Protein AF-A0A3D0Z2J0-F1 (afdb_monomer_lite)

Structure (mmCIF, N/CA/C/O backbone):
data_AF-A0A3D0Z2J0-F1
#
_entry.id   AF-A0A3D0Z2J0-F1
#
loop_
_atom_site.group_PDB
_atom_site.id
_atom_site.type_symbol
_atom_site.label_atom_id
_atom_site.label_alt_id
_atom_site.label_comp_id
_atom_site.label_asym_id
_atom_site.label_entity_id
_atom_site.label_seq_id
_atom_site.pdbx_PDB_ins_code
_atom_site.Cartn_x
_atom_site.Cartn_y
_atom_site.Cartn_z
_atom_site.occupancy
_atom_site.B_iso_or_equiv
_atom_site.auth_seq_id
_atom_site.auth_comp_id
_atom_site.auth_asym_id
_atom_site.auth_atom_id
_atom_site.pdbx_PDB_model_num
ATOM 1 N N . MET A 1 1 ? 39.500 36.620 -86.829 1.00 42.81 1 MET A N 1
ATOM 2 C CA . MET A 1 1 ? 38.747 37.450 -85.859 1.00 42.81 1 MET A CA 1
ATOM 3 C C . MET A 1 1 ? 39.310 37.116 -84.482 1.00 42.81 1 MET A C 1
ATOM 5 O O . MET A 1 1 ? 39.053 36.027 -84.010 1.00 42.81 1 MET A O 1
ATOM 9 N N . ALA A 1 2 ? 40.238 37.853 -83.869 1.00 42.22 2 ALA A N 1
ATOM 10 C CA . ALA A 1 2 ? 40.481 39.298 -83.864 1.00 42.22 2 ALA A CA 1
ATOM 11 C C . ALA A 1 2 ? 39.298 40.105 -83.306 1.00 42.22 2 ALA A C 1
ATOM 13 O O . ALA A 1 2 ? 38.420 40.483 -84.074 1.00 42.22 2 ALA A O 1
ATOM 14 N N . ARG A 1 3 ? 39.315 40.407 -81.998 1.00 37.47 3 ARG A N 1
ATOM 15 C CA . ARG A 1 3 ? 39.593 41.757 -81.458 1.00 37.47 3 ARG A CA 1
ATOM 16 C C . ARG A 1 3 ? 39.403 41.819 -79.930 1.00 37.47 3 ARG A C 1
ATOM 18 O O . ARG A 1 3 ? 38.459 41.254 -79.408 1.00 37.47 3 ARG A O 1
ATOM 25 N N . PHE A 1 4 ? 40.302 42.568 -79.283 1.00 49.91 4 PHE A N 1
ATOM 26 C CA . PHE A 1 4 ? 40.085 43.458 -78.129 1.00 49.91 4 PHE A CA 1
ATOM 27 C C . PHE A 1 4 ? 39.112 43.041 -77.012 1.00 49.91 4 PHE A C 1
ATOM 29 O O . PHE A 1 4 ? 37.903 43.086 -77.192 1.00 49.91 4 PHE A O 1
ATOM 36 N N . LEU A 1 5 ? 39.655 42.941 -75.793 1.00 47.44 5 LEU A N 1
ATOM 37 C CA . LEU A 1 5 ? 39.257 43.835 -74.692 1.00 47.44 5 LEU A CA 1
ATOM 38 C C . LEU A 1 5 ? 40.397 43.931 -73.660 1.00 47.44 5 LEU A C 1
ATOM 40 O O . LEU A 1 5 ? 40.447 43.218 -72.662 1.00 47.44 5 LEU A O 1
ATOM 44 N N . SER A 1 6 ? 41.358 44.816 -73.931 1.00 51.16 6 SER A N 1
ATOM 45 C CA . SER A 1 6 ? 42.398 45.198 -72.974 1.00 51.16 6 SER A CA 1
ATOM 46 C C . SER A 1 6 ? 41.811 46.163 -71.940 1.00 51.16 6 SER A C 1
ATOM 48 O O . SER A 1 6 ? 41.677 47.356 -72.219 1.00 51.16 6 SER A O 1
ATOM 50 N N . LEU A 1 7 ? 41.450 45.659 -70.760 1.00 50.38 7 LEU A N 1
ATOM 51 C CA . LEU A 1 7 ? 41.047 46.514 -69.642 1.00 50.38 7 LEU A CA 1
ATOM 52 C C . LEU A 1 7 ? 42.257 47.298 -69.097 1.00 50.38 7 LEU A C 1
ATOM 54 O O . LEU A 1 7 ? 43.365 46.754 -69.037 1.00 50.38 7 LEU A O 1
ATOM 58 N N . PRO A 1 8 ? 42.079 48.574 -68.710 1.00 49.62 8 PRO A N 1
ATOM 59 C CA . PRO A 1 8 ? 43.174 49.402 -68.226 1.00 49.62 8 PRO A CA 1
ATOM 60 C C . PRO A 1 8 ? 43.684 48.906 -66.870 1.00 49.62 8 PRO A C 1
ATOM 62 O O . PRO A 1 8 ? 42.902 48.542 -65.990 1.00 49.62 8 PRO A O 1
ATOM 65 N N . LYS A 1 9 ? 45.006 48.974 -66.663 1.00 53.97 9 LYS A N 1
ATOM 66 C CA . LYS A 1 9 ? 45.594 48.922 -65.318 1.00 53.97 9 LYS A CA 1
ATOM 67 C C . LYS A 1 9 ? 45.095 50.137 -64.533 1.00 53.97 9 LYS A C 1
ATOM 69 O O . LYS A 1 9 ? 45.642 51.228 -64.682 1.00 53.97 9 LYS A O 1
ATOM 74 N N . ALA A 1 10 ? 44.060 49.948 -63.719 1.00 53.38 10 ALA A N 1
ATOM 75 C CA . ALA A 1 10 ? 43.657 50.939 -62.732 1.00 53.38 10 ALA A CA 1
ATOM 76 C C . ALA A 1 10 ? 44.852 51.225 -61.808 1.00 53.38 10 ALA A C 1
ATOM 78 O O . ALA A 1 10 ? 45.500 50.296 -61.319 1.00 53.38 10 ALA A O 1
ATOM 79 N N . GLY A 1 11 ? 45.180 52.508 -61.644 1.00 53.44 11 GLY A N 1
ATOM 80 C CA . GLY A 1 11 ? 46.333 52.948 -60.862 1.00 53.44 11 GLY A CA 1
ATOM 81 C C . GLY A 1 11 ? 46.245 52.498 -59.404 1.00 53.44 11 GLY A C 1
ATOM 82 O O . GLY A 1 11 ? 45.153 52.283 -58.878 1.00 53.44 11 GLY A O 1
ATOM 83 N N . GLY A 1 12 ? 47.405 52.353 -58.762 1.00 61.41 12 GLY A N 1
ATOM 84 C CA . GLY A 1 12 ? 47.503 51.847 -57.397 1.00 61.41 12 GLY A CA 1
ATOM 85 C C . GLY A 1 12 ? 46.642 52.639 -56.415 1.00 61.41 12 GLY A C 1
ATOM 86 O O . GLY A 1 12 ? 46.949 53.786 -56.092 1.00 61.41 12 GLY A O 1
ATOM 87 N N . LEU A 1 13 ? 45.597 51.990 -55.896 1.00 57.91 13 LEU A N 1
ATOM 88 C CA . LEU A 1 13 ? 45.017 52.369 -54.614 1.00 57.91 13 LEU A CA 1
ATOM 89 C C . LEU A 1 13 ? 46.124 52.247 -53.553 1.00 57.91 13 LEU A C 1
ATOM 91 O O . LEU A 1 13 ? 46.867 51.265 -53.572 1.00 57.91 13 LEU A O 1
ATOM 95 N N . PRO A 1 14 ? 46.288 53.234 -52.659 1.00 58.06 14 PRO A N 1
ATOM 96 C CA . PRO A 1 14 ? 47.457 53.298 -51.794 1.00 58.06 14 PRO A CA 1
ATOM 97 C C . PRO A 1 14 ? 47.483 52.125 -50.807 1.00 58.06 14 PRO A C 1
ATOM 99 O O . PRO A 1 14 ? 46.533 51.944 -50.044 1.00 58.06 14 PRO A O 1
ATOM 102 N N . ASP A 1 15 ? 48.608 51.404 -50.733 1.00 58.50 15 ASP A N 1
ATOM 103 C CA . ASP A 1 15 ? 48.827 50.273 -49.805 1.00 58.50 15 ASP A CA 1
ATOM 104 C C . ASP A 1 15 ? 48.523 50.614 -48.330 1.00 58.50 15 ASP A C 1
ATOM 106 O O . ASP A 1 15 ? 48.161 49.743 -47.536 1.00 58.50 15 ASP A O 1
ATOM 110 N N . ARG A 1 16 ? 48.583 51.905 -47.968 1.00 56.34 16 ARG A N 1
ATOM 111 C CA . ARG A 1 16 ? 48.174 52.428 -46.652 1.00 56.34 16 ARG A CA 1
ATOM 112 C C . ARG A 1 16 ? 46.704 52.154 -46.300 1.00 56.34 16 ARG A C 1
ATOM 114 O O . ARG A 1 16 ? 46.390 52.025 -45.120 1.00 56.34 16 ARG A O 1
ATOM 121 N N . ALA A 1 17 ? 45.805 52.044 -47.279 1.00 55.91 17 ALA A N 1
ATOM 122 C CA . ALA A 1 17 ? 44.398 51.723 -47.026 1.00 55.91 17 ALA A CA 1
ATOM 123 C C . ALA A 1 17 ? 44.205 50.236 -46.672 1.00 55.91 17 ALA A C 1
ATOM 125 O O . ALA A 1 17 ? 43.444 49.909 -45.762 1.00 55.91 17 ALA A O 1
ATOM 126 N N . MET A 1 18 ? 44.939 49.327 -47.328 1.00 55.44 18 MET A N 1
ATOM 127 C CA . MET A 1 18 ? 44.885 47.898 -47.000 1.00 55.44 18 MET A CA 1
ATOM 128 C C . MET A 1 18 ? 45.618 47.548 -45.699 1.00 55.44 18 MET A C 1
ATOM 130 O O . MET A 1 18 ? 45.203 46.604 -45.026 1.00 55.44 18 MET A O 1
ATOM 134 N N . SER A 1 19 ? 46.654 48.295 -45.293 1.00 57.09 19 SER A N 1
ATOM 135 C CA . SER A 1 19 ? 47.318 48.038 -44.004 1.00 57.09 19 SER A CA 1
ATOM 136 C C . SER A 1 19 ? 46.418 48.348 -42.803 1.00 57.09 19 SER A C 1
ATOM 138 O O . SER A 1 19 ? 46.421 47.578 -41.845 1.00 57.09 19 SER A O 1
ATOM 140 N N . LEU A 1 20 ? 45.606 49.412 -42.867 1.00 55.94 20 LEU A N 1
ATOM 141 C CA . LEU A 1 20 ? 44.658 49.776 -41.802 1.00 55.94 20 LEU A CA 1
ATOM 142 C C . LEU A 1 20 ? 43.570 48.703 -41.617 1.00 55.94 20 LEU A C 1
ATOM 144 O O . LEU A 1 20 ? 43.389 48.190 -40.514 1.00 55.94 20 LEU A O 1
ATOM 148 N N . VAL A 1 21 ? 42.943 48.247 -42.709 1.00 56.56 21 VAL A N 1
ATOM 149 C CA . VAL A 1 21 ? 41.927 47.170 -42.676 1.00 56.56 21 VAL A CA 1
ATOM 150 C C . VAL A 1 21 ? 42.494 45.841 -42.143 1.00 56.56 21 VAL A C 1
ATOM 152 O O . VAL A 1 21 ? 41.757 45.007 -41.609 1.00 56.56 21 VAL A O 1
ATOM 155 N N . ARG A 1 22 ? 43.812 45.623 -42.252 1.00 56.69 22 ARG A N 1
ATOM 156 C CA . ARG A 1 22 ? 44.484 44.427 -41.722 1.00 56.69 22 ARG A CA 1
ATOM 157 C C . ARG A 1 22 ? 44.789 44.514 -40.221 1.00 56.69 22 ARG A C 1
ATOM 159 O O . ARG A 1 22 ? 44.916 43.465 -39.596 1.00 56.69 22 ARG A O 1
ATOM 166 N N . GLN A 1 23 ? 44.879 45.716 -39.646 1.00 56.69 23 GLN A N 1
ATOM 167 C CA . GLN A 1 23 ? 45.161 45.919 -38.218 1.00 56.69 23 GLN A CA 1
ATOM 168 C C . GLN A 1 23 ? 43.907 45.770 -37.338 1.00 56.69 23 GLN A C 1
ATOM 170 O O . GLN A 1 23 ? 43.986 45.165 -36.270 1.00 56.69 23 GLN A O 1
ATOM 175 N N . GLU A 1 24 ? 42.730 46.206 -37.798 1.00 59.31 24 GLU A N 1
ATOM 176 C CA . GLU A 1 24 ? 41.500 46.142 -36.984 1.00 59.31 24 GLU A CA 1
ATOM 177 C C . GLU A 1 24 ? 40.984 44.711 -36.741 1.00 59.31 24 GLU A C 1
ATOM 179 O O . GLU A 1 24 ? 40.435 44.412 -35.679 1.00 59.31 24 GLU A O 1
ATOM 184 N N . ARG A 1 25 ? 41.221 43.778 -37.676 1.00 62.31 25 ARG A N 1
ATOM 185 C CA . ARG A 1 25 ? 40.777 42.375 -37.535 1.00 62.31 25 ARG A CA 1
ATOM 186 C C . ARG A 1 25 ? 41.438 41.635 -36.366 1.00 62.31 25 ARG A C 1
ATOM 188 O O . ARG A 1 25 ? 40.837 40.706 -35.834 1.00 62.31 25 ARG A O 1
ATOM 195 N N . GLY A 1 26 ? 42.641 42.043 -35.955 1.00 74.75 26 GLY A N 1
ATOM 196 C CA . GLY A 1 26 ? 43.314 41.474 -34.783 1.00 74.75 26 GLY A CA 1
ATOM 197 C C . GLY A 1 26 ? 42.647 41.881 -33.466 1.00 74.75 26 GLY A C 1
ATOM 198 O O . GLY A 1 26 ? 42.480 41.049 -32.576 1.00 74.75 26 GLY A O 1
ATOM 199 N N . ALA A 1 27 ? 42.202 43.138 -33.364 1.00 83.88 27 ALA A N 1
ATOM 200 C CA . ALA A 1 27 ? 41.577 43.669 -32.155 1.00 83.88 27 ALA A CA 1
ATOM 201 C C . ALA A 1 27 ? 40.236 42.984 -31.848 1.00 83.88 27 ALA A C 1
ATOM 203 O O . ALA A 1 27 ? 40.002 42.584 -30.711 1.00 83.88 27 ALA A O 1
ATOM 204 N N . VAL A 1 28 ? 39.383 42.776 -32.860 1.00 86.94 28 VAL A N 1
ATOM 205 C CA . VAL A 1 28 ? 38.070 42.125 -32.680 1.00 86.94 28 VAL A CA 1
ATOM 206 C C . VAL A 1 28 ? 38.210 40.702 -32.130 1.00 86.94 28 VAL A C 1
ATOM 208 O O . VAL A 1 28 ? 37.472 40.325 -31.221 1.00 86.94 28 VAL A O 1
ATOM 211 N N . LEU A 1 29 ? 39.178 39.924 -32.630 1.00 87.25 29 LEU A N 1
ATOM 212 C CA . LEU A 1 29 ? 39.414 38.559 -32.151 1.00 87.25 29 LEU A CA 1
ATOM 213 C C . LEU A 1 29 ? 39.906 38.541 -30.695 1.00 87.25 29 LEU A C 1
ATOM 215 O O . LEU A 1 29 ? 39.427 37.730 -29.906 1.00 87.25 29 LEU A O 1
ATOM 219 N N . LEU A 1 30 ? 40.810 39.454 -30.322 1.00 88.88 30 LEU A N 1
ATOM 220 C CA . LEU A 1 30 ? 41.288 39.586 -28.941 1.00 88.88 30 LEU A CA 1
ATOM 221 C C . LEU A 1 30 ? 40.158 39.986 -27.982 1.00 88.88 30 LEU A C 1
ATOM 223 O O . LEU A 1 30 ? 40.005 39.362 -26.934 1.00 88.88 30 LEU A O 1
ATOM 227 N N . THR A 1 31 ? 39.323 40.960 -28.360 1.00 91.50 31 THR A N 1
ATOM 228 C CA . THR A 1 31 ? 38.150 41.367 -27.570 1.00 91.50 31 THR A CA 1
ATOM 229 C C . THR A 1 31 ? 37.144 40.225 -27.423 1.00 91.50 31 THR A C 1
ATOM 231 O O . THR A 1 31 ? 36.628 40.011 -26.328 1.00 91.50 31 THR A O 1
ATOM 234 N N . PHE A 1 32 ? 36.890 39.454 -28.487 1.00 94.12 32 PHE A N 1
ATOM 235 C CA . PHE A 1 32 ? 35.982 38.305 -28.434 1.00 94.12 32 PHE A CA 1
ATOM 236 C C . PHE A 1 32 ? 36.506 37.186 -27.525 1.00 94.12 32 PHE A C 1
ATOM 238 O O . PHE A 1 32 ? 35.755 36.684 -26.693 1.00 94.12 32 PHE A O 1
ATOM 245 N N . ILE A 1 33 ? 37.790 36.824 -27.642 1.00 95.56 33 ILE A N 1
ATOM 246 C CA . ILE A 1 33 ? 38.420 35.817 -26.774 1.00 95.56 33 ILE A CA 1
ATOM 247 C C . ILE A 1 33 ? 38.349 36.267 -25.313 1.00 95.56 33 ILE A C 1
ATOM 249 O O . ILE A 1 33 ? 37.905 35.494 -24.468 1.00 95.56 33 ILE A O 1
ATOM 253 N N . LEU A 1 34 ? 38.704 37.523 -25.020 1.00 95.44 34 LEU A N 1
ATOM 254 C CA . LEU A 1 34 ? 38.658 38.065 -23.662 1.00 95.44 34 LEU A CA 1
ATOM 255 C C . LEU A 1 34 ? 37.231 38.047 -23.096 1.00 95.44 34 LEU A C 1
ATOM 257 O O . LEU A 1 34 ? 37.026 37.547 -21.992 1.00 95.44 34 LEU A O 1
ATOM 261 N N . PHE A 1 35 ? 36.236 38.503 -23.863 1.00 96.69 35 PHE A N 1
ATOM 262 C CA . PHE A 1 35 ? 34.834 38.499 -23.437 1.00 96.69 35 PHE A CA 1
ATOM 263 C C . PHE A 1 35 ? 34.294 37.079 -23.209 1.00 96.69 35 PHE A C 1
ATOM 265 O O . PHE A 1 35 ? 33.635 36.828 -22.200 1.00 96.69 35 PHE A O 1
ATOM 272 N N . LEU A 1 36 ? 34.611 36.130 -24.097 1.00 96.31 36 LEU A N 1
ATOM 273 C CA . LEU A 1 36 ? 34.220 34.727 -23.945 1.00 96.31 36 LEU A CA 1
ATOM 274 C C . LEU A 1 36 ? 34.870 34.092 -22.707 1.00 96.31 36 LEU A C 1
ATOM 276 O O . LEU A 1 36 ? 34.191 33.401 -21.951 1.00 96.31 36 LEU A O 1
ATOM 280 N N . THR A 1 37 ? 36.155 34.361 -22.452 1.00 94.44 37 THR A N 1
ATOM 281 C CA . THR A 1 37 ? 36.838 33.910 -21.231 1.00 94.44 37 THR A CA 1
ATOM 282 C C . THR A 1 37 ? 36.192 34.505 -19.978 1.00 94.44 37 THR A C 1
ATOM 284 O O . THR A 1 37 ? 35.910 33.763 -19.040 1.00 94.44 37 THR A O 1
ATOM 287 N N . THR A 1 38 ? 35.877 35.806 -19.961 1.00 94.62 38 THR A N 1
ATOM 288 C CA . THR A 1 38 ? 35.146 36.437 -18.848 1.00 94.62 38 THR A CA 1
ATOM 289 C C . THR A 1 38 ? 33.768 35.805 -18.636 1.00 94.62 38 THR A C 1
ATOM 291 O O . THR A 1 38 ? 33.400 35.522 -17.498 1.00 94.62 38 THR A O 1
ATOM 294 N N . LEU A 1 39 ? 33.019 35.524 -19.706 1.00 96.06 39 LEU A N 1
ATOM 295 C CA . LEU A 1 39 ? 31.689 34.918 -19.612 1.00 96.06 39 LEU A CA 1
ATOM 296 C C . LEU A 1 39 ? 31.750 33.478 -19.075 1.00 96.06 39 LEU A C 1
ATOM 298 O O . LEU A 1 39 ? 30.934 33.110 -18.232 1.00 96.06 39 LEU A O 1
ATOM 302 N N . LEU A 1 40 ? 32.750 32.688 -19.480 1.00 93.38 40 LEU A N 1
ATOM 303 C CA . LEU A 1 40 ? 32.993 31.347 -18.934 1.00 93.38 40 LEU A CA 1
ATOM 304 C C . LEU A 1 40 ? 33.410 31.385 -17.453 1.00 93.38 40 LEU A C 1
ATOM 306 O O . LEU A 1 40 ? 32.936 30.561 -16.670 1.00 93.38 40 LEU A O 1
ATOM 310 N N . LEU A 1 41 ? 34.228 32.362 -17.042 1.00 89.06 41 LEU A N 1
ATOM 311 C CA . LEU A 1 41 ? 34.578 32.580 -15.633 1.00 89.06 41 LEU A CA 1
ATOM 312 C C . LEU A 1 41 ? 33.334 32.905 -14.792 1.00 89.06 41 LEU A C 1
ATOM 314 O O . LEU A 1 41 ? 33.113 32.270 -13.760 1.00 89.06 41 LEU A O 1
ATOM 318 N N . VAL A 1 42 ? 32.477 33.820 -15.259 1.00 92.81 42 VAL A N 1
ATOM 319 C CA . VAL A 1 42 ? 31.206 34.150 -14.589 1.00 92.81 42 VAL A CA 1
ATOM 320 C C . VAL A 1 42 ? 30.278 32.932 -14.530 1.00 92.81 42 VAL A C 1
ATOM 322 O O . VAL A 1 42 ? 29.712 32.654 -13.475 1.00 92.81 42 VAL A O 1
ATOM 325 N N . ALA A 1 43 ? 30.165 32.155 -15.612 1.00 91.50 43 ALA A N 1
ATOM 326 C CA . ALA A 1 43 ? 29.357 30.936 -15.630 1.00 91.50 43 ALA A CA 1
ATOM 327 C C . ALA A 1 43 ? 29.855 29.889 -14.615 1.00 91.50 43 ALA A C 1
ATOM 329 O O . ALA A 1 43 ? 29.047 29.323 -13.878 1.00 91.50 43 ALA A O 1
ATOM 330 N N . SER A 1 44 ? 31.174 29.671 -14.516 1.00 86.69 44 SER A N 1
ATOM 331 C CA . SER A 1 44 ? 31.747 28.763 -13.510 1.00 86.69 44 SER A CA 1
ATOM 332 C C . SER A 1 44 ? 31.483 29.237 -12.076 1.00 86.69 44 SER A C 1
ATOM 334 O O . SER A 1 44 ? 31.034 28.445 -11.248 1.00 86.69 44 SER A O 1
ATOM 336 N N . LEU A 1 45 ? 31.628 30.541 -11.808 1.00 85.56 45 LEU A N 1
ATOM 337 C CA . LEU A 1 45 ? 31.331 31.136 -10.504 1.00 85.56 45 LEU A CA 1
ATOM 338 C C . LEU A 1 45 ? 29.859 30.948 -10.105 1.00 85.56 45 LEU A C 1
ATOM 340 O O . LEU A 1 45 ? 29.575 30.625 -8.954 1.00 85.56 45 LEU A O 1
ATOM 344 N N . VAL A 1 46 ? 28.920 31.104 -11.044 1.00 90.81 46 VAL A N 1
ATOM 345 C CA . VAL A 1 46 ? 27.484 30.874 -10.796 1.00 90.81 46 VAL A CA 1
ATOM 346 C C . VAL A 1 46 ? 27.195 29.403 -10.474 1.00 90.81 46 VAL A C 1
ATOM 348 O O . VAL A 1 46 ? 26.437 29.125 -9.543 1.00 90.81 46 VAL A O 1
ATOM 351 N N . VAL A 1 47 ? 27.817 28.455 -11.186 1.00 83.38 47 VAL A N 1
ATOM 352 C CA . VAL A 1 47 ? 27.670 27.014 -10.906 1.00 83.38 47 VAL A CA 1
ATOM 353 C C . VAL A 1 47 ? 28.207 26.659 -9.517 1.00 83.38 47 VAL A C 1
ATOM 355 O O . VAL A 1 47 ? 27.544 25.934 -8.769 1.00 83.38 47 VAL A O 1
ATOM 358 N N . ASP A 1 48 ? 29.367 27.192 -9.135 1.00 80.62 48 ASP A N 1
ATOM 359 C CA . ASP A 1 48 ? 29.964 26.913 -7.828 1.00 80.62 48 ASP A CA 1
ATOM 360 C C . ASP A 1 48 ? 29.201 27.597 -6.679 1.00 80.62 48 ASP A C 1
ATOM 362 O O . ASP A 1 48 ? 28.968 26.963 -5.648 1.00 80.62 48 ASP A O 1
ATOM 366 N N . LEU A 1 49 ? 28.686 28.819 -6.868 1.00 80.44 49 LEU A N 1
ATOM 367 C CA . LEU A 1 49 ? 27.749 29.445 -5.922 1.00 80.44 49 LEU A CA 1
ATOM 368 C C . LEU A 1 49 ? 26.468 28.611 -5.756 1.00 80.44 49 LEU A C 1
ATOM 370 O O . LEU A 1 49 ? 26.024 28.389 -4.628 1.00 80.44 49 LEU A O 1
ATOM 374 N N . GLY A 1 50 ? 25.904 28.086 -6.848 1.00 82.31 50 GLY A N 1
ATOM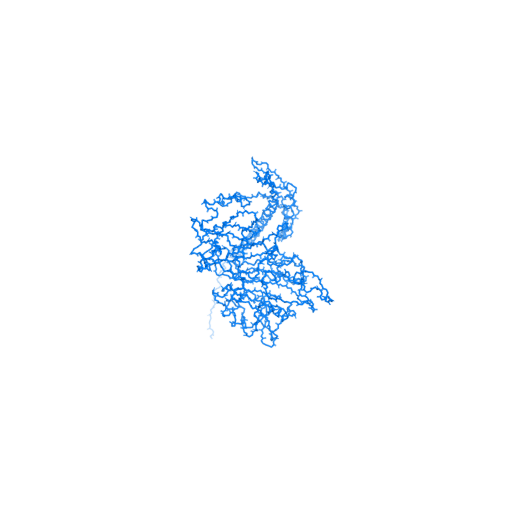 375 C CA . GLY A 1 50 ? 24.750 27.182 -6.804 1.00 82.31 50 GLY A CA 1
ATOM 376 C C . GLY A 1 50 ? 25.023 25.915 -5.984 1.00 82.31 50 GLY A C 1
ATOM 377 O O . GLY A 1 50 ? 24.199 25.518 -5.157 1.00 82.31 50 GLY A O 1
ATOM 378 N N . ARG A 1 51 ? 26.215 25.322 -6.133 1.00 78.69 51 ARG A N 1
ATOM 379 C CA . ARG A 1 51 ? 26.667 24.173 -5.327 1.00 78.69 51 ARG A CA 1
ATOM 380 C C . ARG A 1 51 ? 26.828 24.522 -3.846 1.00 78.69 51 ARG A C 1
ATOM 382 O O . ARG A 1 51 ? 26.396 23.738 -3.003 1.00 78.69 51 ARG A O 1
ATOM 389 N N . VAL A 1 52 ? 27.387 25.690 -3.517 1.00 78.94 52 VAL A N 1
ATOM 390 C CA . VAL A 1 52 ? 27.497 26.181 -2.127 1.00 78.94 52 VAL A CA 1
ATOM 391 C C . VAL A 1 52 ? 26.112 26.370 -1.501 1.00 78.94 52 VAL A C 1
ATOM 393 O O . VAL A 1 52 ? 25.883 25.924 -0.375 1.00 78.94 52 VAL A O 1
ATOM 396 N N . HIS A 1 53 ? 25.165 26.971 -2.227 1.00 81.06 53 HIS A N 1
ATOM 397 C CA . HIS A 1 53 ? 23.786 27.136 -1.760 1.00 81.06 53 HIS A CA 1
ATOM 398 C C . HIS A 1 53 ? 23.081 25.791 -1.528 1.00 81.06 53 HIS A C 1
ATOM 400 O O . HIS A 1 53 ? 22.455 25.612 -0.481 1.00 81.06 53 HIS A O 1
ATOM 406 N N . LEU A 1 54 ? 23.228 24.831 -2.448 1.00 77.50 54 LEU A N 1
ATOM 407 C CA . LEU A 1 54 ? 22.657 23.490 -2.305 1.00 77.50 54 LEU A CA 1
ATOM 408 C C . LEU A 1 54 ? 23.255 22.738 -1.106 1.00 77.50 54 LEU A C 1
ATOM 410 O O . LEU A 1 54 ? 22.508 22.196 -0.292 1.00 77.50 54 LEU A O 1
ATOM 414 N N . ALA A 1 55 ? 24.582 22.758 -0.947 1.00 78.06 55 ALA A N 1
ATOM 415 C CA . ALA A 1 55 ? 25.262 22.131 0.187 1.00 78.06 55 ALA A CA 1
ATOM 416 C C . ALA A 1 55 ? 24.829 22.752 1.527 1.00 78.06 55 ALA A C 1
ATOM 418 O O . ALA A 1 55 ? 24.566 22.028 2.487 1.00 78.06 55 ALA A O 1
ATOM 419 N N . ARG A 1 56 ? 24.676 24.083 1.591 1.00 81.69 56 ARG A N 1
ATOM 420 C CA . ARG A 1 56 ? 24.163 24.779 2.783 1.00 81.69 56 ARG A CA 1
ATOM 421 C C . ARG A 1 56 ? 22.730 24.358 3.124 1.00 81.69 56 ARG A C 1
ATOM 423 O O . ARG A 1 56 ? 22.444 24.122 4.295 1.00 81.69 56 ARG A O 1
ATOM 430 N N . ALA A 1 57 ? 21.849 24.241 2.130 1.00 77.94 57 ALA A N 1
ATOM 431 C CA . ALA A 1 57 ? 20.470 23.794 2.338 1.00 77.94 57 ALA A CA 1
ATOM 432 C C . ALA A 1 57 ? 20.402 22.336 2.832 1.00 77.94 57 ALA A C 1
ATOM 434 O O . ALA A 1 57 ? 19.666 22.035 3.770 1.00 77.94 57 ALA A O 1
ATOM 435 N N . GLN A 1 58 ? 21.223 21.447 2.261 1.00 80.12 58 GLN A N 1
ATOM 436 C CA . GLN A 1 58 ? 21.336 20.050 2.697 1.00 80.12 58 GLN A CA 1
ATOM 437 C C . GLN A 1 58 ? 21.875 19.927 4.131 1.00 80.12 58 GLN A C 1
ATOM 439 O O . GLN A 1 58 ? 21.348 19.136 4.910 1.00 80.12 58 GLN A O 1
ATOM 444 N N . VAL A 1 59 ? 22.887 20.722 4.496 1.00 80.56 59 VAL A N 1
ATOM 445 C CA . VAL A 1 59 ? 23.422 20.788 5.867 1.00 80.56 59 VAL A CA 1
ATOM 446 C C . VAL A 1 59 ? 22.355 21.271 6.852 1.00 80.56 59 VAL A C 1
ATOM 448 O O . VAL A 1 59 ? 22.162 20.625 7.877 1.00 80.56 59 VAL A O 1
ATOM 451 N N . GLN A 1 60 ? 21.625 22.348 6.536 1.00 82.56 60 GLN A N 1
ATOM 452 C CA . GLN A 1 60 ? 20.564 22.859 7.413 1.00 82.56 60 GLN A CA 1
ATOM 453 C C . GLN A 1 60 ? 19.456 21.817 7.619 1.00 82.56 60 GLN A C 1
ATOM 455 O O . GLN A 1 60 ? 19.154 21.480 8.756 1.00 82.56 60 GLN A O 1
ATOM 460 N N . SER A 1 61 ? 18.929 21.224 6.541 1.00 76.06 61 SER A N 1
ATOM 461 C CA . SER A 1 61 ? 17.875 20.201 6.625 1.00 76.06 61 SER A CA 1
ATOM 462 C C . SER A 1 61 ? 18.281 18.993 7.485 1.00 76.06 61 SER A C 1
ATOM 464 O O . SER A 1 61 ? 17.461 18.456 8.229 1.00 76.06 61 SER A O 1
ATOM 466 N N . LYS A 1 62 ? 19.557 18.589 7.434 1.00 79.44 62 LYS A N 1
ATOM 467 C CA . LYS A 1 62 ? 20.100 17.500 8.261 1.00 79.44 62 LYS A CA 1
ATOM 468 C C . LYS A 1 62 ? 20.288 17.896 9.727 1.00 79.44 62 LYS A C 1
ATOM 470 O O . LYS A 1 62 ? 20.109 17.047 10.596 1.00 79.44 62 LYS A O 1
ATOM 475 N N . LEU A 1 63 ? 20.598 19.162 10.015 1.00 77.81 63 LEU A N 1
ATOM 476 C CA . LEU A 1 63 ? 20.626 19.685 11.386 1.00 77.81 63 LEU A CA 1
ATOM 477 C C . LEU A 1 63 ? 19.227 19.813 11.979 1.00 77.81 63 LEU A C 1
ATOM 479 O O . LEU A 1 63 ? 19.037 19.453 13.136 1.00 77.81 63 LEU A O 1
ATOM 483 N N . ASP A 1 64 ? 18.252 20.258 11.190 1.00 75.81 64 ASP A N 1
ATOM 484 C CA . ASP A 1 64 ? 16.859 20.363 11.622 1.00 75.81 64 ASP A CA 1
ATOM 485 C C . ASP A 1 64 ? 16.293 18.966 11.954 1.00 75.81 64 ASP A C 1
ATOM 487 O O . ASP A 1 64 ? 15.671 18.780 12.999 1.00 75.81 64 ASP A O 1
ATOM 491 N N . ALA A 1 65 ? 16.594 17.953 11.128 1.00 72.88 65 ALA A N 1
ATOM 492 C CA . ALA A 1 65 ? 16.242 16.555 11.395 1.00 72.88 65 ALA A CA 1
ATOM 493 C C . ALA A 1 65 ? 16.936 15.989 12.651 1.00 72.88 65 ALA A C 1
ATOM 495 O O . ALA A 1 65 ? 16.298 15.314 13.458 1.00 72.88 65 ALA A O 1
ATOM 496 N N . ALA A 1 66 ? 18.223 16.290 12.849 1.00 74.31 66 ALA A N 1
ATOM 497 C CA . ALA A 1 66 ? 18.974 15.892 14.039 1.00 74.31 66 ALA A CA 1
ATOM 498 C C . ALA A 1 66 ? 18.437 16.547 15.326 1.00 74.31 66 ALA A C 1
ATOM 500 O O . ALA A 1 66 ? 18.253 15.873 16.339 1.00 74.31 66 ALA A O 1
ATOM 501 N N . ALA A 1 67 ? 18.129 17.846 15.284 1.00 74.25 67 ALA A N 1
ATOM 502 C CA . ALA A 1 67 ? 17.514 18.562 16.398 1.00 74.25 67 ALA A CA 1
ATOM 503 C C . ALA A 1 67 ? 16.117 18.007 16.725 1.00 74.25 67 ALA A C 1
ATOM 505 O O . ALA A 1 67 ? 15.791 17.835 17.900 1.00 74.25 67 ALA A O 1
ATOM 506 N N . LEU A 1 68 ? 15.320 17.664 15.706 1.00 75.19 68 LEU A N 1
ATOM 507 C CA . LEU A 1 68 ? 14.010 17.038 15.886 1.00 75.19 68 LEU A CA 1
ATOM 508 C C . LEU A 1 68 ? 14.117 15.645 16.529 1.00 75.19 68 LEU A C 1
ATOM 510 O O . LEU A 1 68 ? 13.373 15.363 17.463 1.00 75.19 68 LEU A O 1
ATOM 514 N N . ALA A 1 69 ? 15.058 14.802 16.091 1.00 72.12 69 ALA A N 1
ATOM 515 C CA . ALA A 1 69 ? 15.279 13.477 16.679 1.00 72.12 69 ALA A CA 1
ATOM 516 C C . ALA A 1 69 ? 15.713 13.555 18.156 1.00 72.12 69 ALA A C 1
ATOM 518 O O . ALA A 1 69 ? 15.191 12.821 18.994 1.00 72.12 69 ALA A O 1
ATOM 519 N N . GLY A 1 70 ? 16.597 14.498 18.506 1.00 71.88 70 GLY A N 1
ATOM 520 C CA . GLY A 1 70 ? 16.945 14.769 19.906 1.00 71.88 70 GLY A CA 1
ATOM 521 C C . GLY A 1 70 ? 15.767 15.292 20.737 1.00 71.88 70 GLY A C 1
ATOM 522 O O . GLY A 1 70 ? 15.644 14.950 21.910 1.00 71.88 70 GLY A O 1
ATOM 523 N N . ALA A 1 71 ? 14.874 16.081 20.132 1.00 70.50 71 ALA A N 1
ATOM 524 C CA . ALA A 1 71 ? 13.669 16.600 20.780 1.00 70.50 71 ALA A CA 1
ATOM 525 C C . ALA A 1 71 ? 12.529 15.568 20.906 1.00 70.50 71 ALA A C 1
ATOM 527 O O . ALA A 1 71 ? 11.650 15.746 21.744 1.00 70.50 71 ALA A O 1
ATOM 528 N N . GLN A 1 72 ? 12.531 14.483 20.123 1.00 70.19 72 GLN A N 1
ATOM 529 C CA . GLN A 1 72 ? 11.563 13.385 20.267 1.00 70.19 72 GLN A CA 1
ATOM 530 C C . GLN A 1 72 ? 11.797 12.546 21.535 1.00 70.19 72 GLN A C 1
ATOM 532 O O . GLN A 1 72 ? 10.872 11.893 22.009 1.00 70.19 72 GLN A O 1
ATOM 537 N N . GLN A 1 73 ? 12.989 12.617 22.137 1.00 68.44 73 GLN A N 1
ATOM 538 C CA . GLN A 1 73 ? 13.340 11.976 23.415 1.00 68.44 73 GLN A CA 1
ATOM 539 C C . GLN A 1 73 ? 12.888 12.808 24.630 1.00 68.44 73 GLN A C 1
ATOM 541 O O . GLN A 1 73 ? 13.616 13.024 25.602 1.00 68.44 73 GLN A O 1
ATOM 546 N N . VAL A 1 74 ? 11.652 13.301 24.555 1.00 60.69 74 VAL A N 1
ATOM 547 C CA . VAL A 1 74 ? 10.935 13.901 25.678 1.00 60.69 74 VAL A CA 1
ATOM 548 C C . VAL A 1 74 ? 10.447 12.782 26.593 1.00 60.69 74 VAL A C 1
ATOM 550 O O . VAL A 1 74 ? 9.572 11.996 26.229 1.00 60.69 74 VAL A O 1
ATOM 553 N N . LEU A 1 75 ? 10.976 12.738 27.813 1.00 54.88 75 LEU A N 1
ATOM 554 C CA . LEU A 1 75 ? 10.415 11.922 28.878 1.00 54.88 75 LEU A CA 1
ATOM 555 C C . LEU A 1 75 ? 9.232 12.680 29.484 1.00 54.88 75 LEU A C 1
ATOM 557 O O . LEU A 1 75 ? 9.398 13.692 30.168 1.00 54.88 75 LEU A O 1
ATOM 561 N N . VAL A 1 76 ? 8.021 12.173 29.256 1.00 54.88 76 VAL A N 1
ATOM 562 C CA . VAL A 1 76 ? 6.827 12.640 29.967 1.00 54.88 76 VAL A CA 1
ATOM 563 C C . VAL A 1 76 ? 6.798 11.963 31.336 1.00 54.88 76 VAL A C 1
ATOM 565 O O . VAL A 1 76 ? 6.383 10.813 31.470 1.00 54.88 76 VAL A O 1
ATOM 568 N N . ARG A 1 77 ? 7.260 12.666 32.375 1.00 60.19 77 ARG A N 1
ATOM 569 C CA . ARG A 1 77 ? 7.155 12.195 33.761 1.00 60.19 77 ARG A CA 1
ATOM 570 C C . ARG A 1 77 ? 5.798 12.579 34.337 1.00 60.19 77 ARG A C 1
ATOM 572 O O . ARG A 1 77 ? 5.586 13.713 34.767 1.00 60.19 77 ARG A O 1
ATOM 579 N N . GLU A 1 78 ? 4.884 11.617 34.347 1.00 70.00 78 GLU A N 1
ATOM 580 C CA . GLU A 1 78 ? 3.594 11.736 35.023 1.00 70.00 78 GLU A CA 1
ATOM 581 C C . GLU A 1 78 ? 3.735 11.605 36.545 1.00 70.00 78 GLU A C 1
ATOM 583 O O . GLU A 1 78 ? 4.179 10.578 37.059 1.00 70.00 78 GLU A O 1
ATOM 588 N N . TRP A 1 79 ? 3.276 12.616 37.280 1.00 58.44 79 TRP A N 1
ATOM 589 C CA . TRP A 1 79 ? 3.133 12.559 38.731 1.00 58.44 79 TRP A CA 1
ATOM 590 C C . TRP A 1 79 ? 1.683 12.239 39.086 1.00 58.44 79 TRP A C 1
ATOM 592 O O . TRP A 1 79 ? 0.779 13.047 38.851 1.00 58.44 79 TRP A O 1
ATOM 602 N N . ARG A 1 80 ? 1.453 11.054 39.665 1.00 69.56 80 ARG A N 1
ATOM 603 C CA . ARG A 1 80 ? 0.128 10.596 40.104 1.00 69.56 80 ARG A CA 1
ATOM 604 C C . ARG A 1 80 ? 0.047 10.530 41.630 1.00 69.56 80 ARG A C 1
ATOM 606 O O . ARG A 1 80 ? 0.909 9.932 42.267 1.00 69.56 80 ARG A O 1
ATOM 613 N N . ILE A 1 81 ? -1.013 11.091 42.214 1.00 59.09 81 ILE A N 1
ATOM 614 C CA . ILE A 1 81 ? -1.320 11.004 43.652 1.00 59.09 81 ILE A CA 1
ATOM 615 C C . ILE A 1 81 ? -2.710 10.379 43.793 1.00 59.09 81 ILE A C 1
ATOM 617 O O . ILE A 1 81 ? -3.670 10.844 43.181 1.00 59.09 81 ILE A O 1
ATOM 621 N N . GLY A 1 82 ? -2.821 9.285 44.554 1.00 72.94 82 GLY A N 1
ATOM 622 C CA . GLY A 1 82 ? -4.088 8.554 44.707 1.00 72.94 82 GLY A CA 1
ATOM 623 C C . GLY A 1 82 ? -4.664 8.031 43.382 1.00 72.94 82 GLY A C 1
ATOM 624 O O . GLY A 1 82 ? -5.876 8.032 43.195 1.00 72.94 82 GLY A O 1
ATOM 625 N N . GLY A 1 83 ? -3.803 7.666 42.425 1.00 64.56 83 GLY A N 1
ATOM 626 C CA . GLY A 1 83 ? -4.198 7.199 41.089 1.00 64.56 83 GLY A CA 1
ATOM 627 C C . GLY A 1 83 ? -4.598 8.298 40.094 1.00 64.56 83 GLY A C 1
ATOM 628 O O . GLY A 1 83 ? -4.670 8.019 38.900 1.00 64.56 83 GLY A O 1
ATOM 629 N N . ARG A 1 84 ? -4.794 9.549 40.536 1.00 48.72 84 ARG A N 1
ATOM 630 C CA . ARG A 1 84 ? -5.080 10.694 39.654 1.00 48.72 84 ARG A CA 1
ATOM 631 C C . ARG A 1 84 ? -3.792 11.369 39.191 1.00 48.72 84 ARG A C 1
ATOM 633 O O . ARG A 1 84 ? -2.893 11.592 39.999 1.00 48.72 84 ARG A O 1
ATOM 640 N N . LEU A 1 85 ? -3.723 11.719 37.907 1.00 59.69 85 LEU A N 1
ATOM 641 C CA . LEU A 1 85 ? -2.657 12.550 37.341 1.00 59.69 85 LEU A CA 1
ATOM 642 C C . LEU A 1 85 ? -2.758 13.975 37.905 1.00 59.69 85 LEU A C 1
ATOM 644 O O . LEU A 1 85 ? -3.814 14.596 37.815 1.00 59.69 85 LEU A O 1
ATOM 648 N N . VAL A 1 86 ? -1.672 14.471 38.501 1.00 70.38 86 VAL A N 1
ATOM 649 C CA . VAL A 1 86 ? -1.603 15.802 39.133 1.00 70.38 86 VAL A CA 1
ATOM 650 C C . VAL A 1 86 ? -0.814 16.779 38.266 1.00 70.38 86 VAL A C 1
ATOM 652 O O . VAL A 1 86 ? -1.243 17.912 38.071 1.00 70.38 86 VAL A O 1
ATOM 655 N N . CYS A 1 87 ? 0.309 16.339 37.695 1.00 54.25 87 CYS A N 1
ATOM 656 C CA . CYS A 1 87 ? 0.973 17.039 36.600 1.00 54.25 87 CYS A CA 1
ATOM 657 C C . CYS A 1 87 ? 1.742 16.054 35.710 1.00 54.25 87 CYS A C 1
ATOM 659 O O . CYS A 1 87 ? 2.064 14.939 36.125 1.00 54.25 87 CYS A O 1
ATOM 661 N N . ALA A 1 88 ? 2.058 16.487 34.493 1.00 51.03 88 ALA A N 1
ATOM 662 C CA . ALA A 1 88 ? 3.027 15.831 33.629 1.00 51.03 88 ALA A CA 1
ATOM 663 C C . ALA A 1 88 ? 4.173 16.815 33.378 1.00 51.03 88 ALA A C 1
ATOM 665 O O . ALA A 1 88 ? 3.948 17.903 32.847 1.00 51.03 88 ALA A O 1
ATOM 666 N N . LEU A 1 89 ? 5.392 16.451 33.781 1.00 59.44 89 LEU A N 1
ATOM 667 C CA . LEU A 1 89 ? 6.587 17.217 33.446 1.00 59.44 89 LEU A CA 1
ATOM 668 C C . LEU A 1 89 ? 7.174 16.661 32.149 1.00 59.44 89 LEU A C 1
ATOM 670 O O . LEU A 1 89 ? 7.614 15.515 32.097 1.00 59.44 89 LEU A O 1
ATOM 674 N N . VAL A 1 90 ? 7.172 17.495 31.114 1.00 53.97 90 VAL A N 1
ATOM 675 C CA . VAL A 1 90 ? 7.877 17.265 29.852 1.00 53.97 90 VAL A CA 1
ATOM 676 C C . VAL A 1 90 ? 9.343 17.629 30.077 1.00 53.97 90 VAL A C 1
ATOM 678 O O . VAL A 1 90 ? 9.707 18.804 30.052 1.00 53.97 90 VAL A O 1
ATOM 681 N N . GLU A 1 91 ? 10.179 16.629 30.352 1.00 60.78 91 GLU A N 1
ATOM 682 C CA . GLU A 1 91 ? 11.620 16.809 30.532 1.00 60.78 91 GLU A CA 1
ATOM 683 C C . GLU A 1 91 ? 12.358 16.125 29.375 1.00 60.78 91 GLU A C 1
ATOM 685 O O . GLU A 1 91 ? 12.276 14.911 29.193 1.00 60.78 91 GLU A O 1
ATOM 690 N N . ILE A 1 92 ? 13.064 16.908 28.554 1.00 59.72 92 ILE A N 1
ATOM 691 C CA . ILE A 1 92 ? 14.015 16.355 27.580 1.00 59.72 92 ILE A CA 1
ATOM 692 C C . ILE A 1 92 ? 15.141 15.718 28.390 1.00 59.72 92 ILE A C 1
ATOM 694 O O . ILE A 1 92 ? 15.741 16.414 29.213 1.00 59.72 92 ILE A O 1
ATOM 698 N N . ASP A 1 93 ? 15.442 14.437 28.156 1.00 66.94 93 ASP A N 1
ATOM 699 C CA . ASP A 1 93 ? 16.568 13.783 28.825 1.00 66.94 93 ASP A CA 1
ATOM 700 C C . ASP A 1 93 ? 17.864 14.558 28.496 1.00 66.94 93 ASP A C 1
ATOM 702 O O . ASP A 1 93 ? 18.283 14.594 27.329 1.00 66.94 93 ASP A O 1
ATOM 706 N N . PRO A 1 94 ? 18.507 15.208 29.490 1.00 62.59 94 PRO A N 1
ATOM 707 C CA . PRO A 1 94 ? 19.644 16.089 29.246 1.00 62.59 94 PRO A CA 1
ATOM 708 C C . PRO A 1 94 ? 20.911 15.322 28.843 1.00 62.59 94 PRO A C 1
ATOM 710 O O . PRO A 1 94 ? 21.880 15.948 28.417 1.00 62.59 94 PRO A O 1
ATOM 713 N N . LEU A 1 95 ? 20.916 13.992 28.982 1.00 69.25 95 LEU A N 1
ATOM 714 C CA . LEU A 1 95 ? 22.001 13.106 28.577 1.00 69.25 95 LEU A CA 1
ATOM 715 C C . LEU A 1 95 ? 21.702 12.459 27.218 1.00 69.25 95 LEU A C 1
ATOM 717 O O . LEU A 1 95 ? 22.575 12.454 26.352 1.00 69.25 95 LEU A O 1
ATOM 721 N N . GLN A 1 96 ? 20.486 11.945 26.996 1.00 73.94 96 GLN A N 1
ATOM 722 C CA . GLN A 1 96 ? 20.162 11.208 25.765 1.00 73.94 96 GLN A CA 1
ATOM 723 C C . GLN A 1 96 ? 19.768 12.086 24.574 1.00 73.94 96 GLN A C 1
ATOM 725 O O . GLN A 1 96 ? 20.194 11.788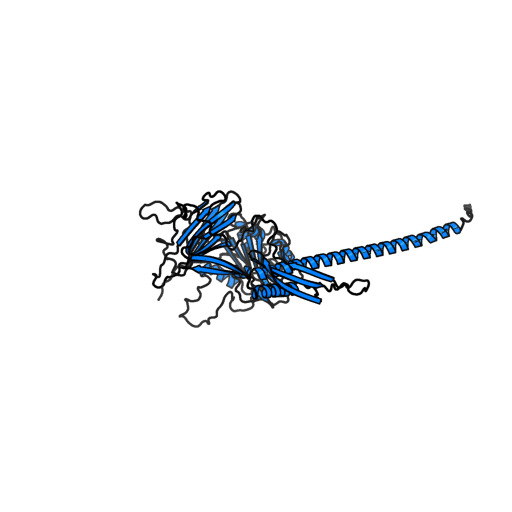 23.457 1.00 73.94 96 GLN A O 1
ATOM 730 N N . GLY A 1 97 ? 19.026 13.181 24.777 1.00 73.94 97 GLY A N 1
ATOM 731 C CA . GLY A 1 97 ? 18.625 14.083 23.687 1.00 73.94 97 GLY A CA 1
ATOM 732 C C . GLY A 1 97 ? 19.818 14.578 22.847 1.00 73.94 97 GLY A C 1
ATOM 733 O O . GLY A 1 97 ? 19.796 14.446 21.620 1.00 73.94 97 GLY A O 1
ATOM 734 N N . PRO A 1 98 ? 20.909 15.063 23.477 1.00 75.06 98 PRO A N 1
ATOM 735 C CA . PRO A 1 98 ? 22.151 15.403 22.785 1.00 75.06 98 PRO A CA 1
ATOM 736 C C . PRO A 1 98 ? 22.825 14.237 22.051 1.00 75.06 98 PRO A C 1
ATOM 738 O O . PRO A 1 98 ? 23.294 14.412 20.927 1.00 75.06 98 PRO A O 1
ATOM 741 N N . VAL A 1 99 ? 22.882 13.048 22.661 1.00 76.81 99 VAL A N 1
ATOM 742 C CA . VAL A 1 99 ? 23.525 11.865 22.061 1.00 76.81 99 VAL A CA 1
ATOM 743 C C . VAL A 1 99 ? 22.785 11.428 20.799 1.00 76.81 99 VAL A C 1
ATOM 745 O O . VAL A 1 99 ? 23.420 11.173 19.778 1.00 76.81 99 VAL A O 1
ATOM 748 N N . ILE A 1 100 ? 21.454 11.414 20.840 1.00 74.81 100 ILE A N 1
ATOM 749 C CA . ILE A 1 100 ? 20.613 11.000 19.714 1.00 74.81 100 ILE A CA 1
ATOM 750 C C . ILE A 1 100 ? 20.613 12.058 18.610 1.00 74.81 100 ILE A C 1
ATOM 752 O O . ILE A 1 100 ? 20.794 11.702 17.449 1.00 74.81 100 ILE A O 1
ATOM 756 N N . ALA A 1 101 ? 20.559 13.353 18.945 1.00 73.56 101 ALA A N 1
ATOM 757 C CA . ALA A 1 101 ? 20.762 14.414 17.955 1.00 73.56 101 ALA A CA 1
ATOM 758 C C . ALA A 1 101 ? 22.118 14.279 17.241 1.00 73.56 101 ALA A C 1
ATOM 760 O O . ALA A 1 101 ? 22.195 14.405 16.019 1.00 73.56 101 ALA A O 1
ATOM 761 N N . ARG A 1 102 ? 23.191 13.977 17.982 1.00 80.75 102 ARG A N 1
ATOM 762 C CA . ARG A 1 102 ? 24.516 13.748 17.399 1.00 80.75 102 ARG A CA 1
ATOM 763 C C . ARG A 1 102 ? 24.559 12.498 16.517 1.00 80.75 102 ARG A C 1
ATOM 765 O O . ARG A 1 102 ? 25.063 12.585 15.404 1.00 80.75 102 ARG A O 1
ATOM 772 N N . GLN A 1 103 ? 24.008 11.370 16.966 1.00 81.69 103 GLN A N 1
ATOM 773 C CA . GLN A 1 103 ? 23.962 10.142 16.168 1.00 81.69 103 GLN A CA 1
ATOM 774 C C . GLN A 1 103 ? 23.171 10.352 14.867 1.00 81.69 103 GLN A C 1
ATOM 776 O O . GLN A 1 103 ? 23.675 10.056 13.786 1.00 81.69 103 GLN A O 1
ATOM 781 N N . THR A 1 104 ? 21.971 10.937 14.950 1.00 78.69 104 THR A N 1
ATOM 782 C CA . THR A 1 104 ? 21.148 11.263 13.776 1.00 78.69 104 THR A CA 1
ATOM 783 C C . THR A 1 104 ? 21.857 12.232 12.833 1.00 78.69 104 THR A C 1
ATOM 785 O O . THR A 1 104 ? 21.696 12.125 11.617 1.00 78.69 104 THR A O 1
ATOM 788 N N . TRP A 1 105 ? 22.649 13.172 13.357 1.00 82.56 105 TRP A N 1
ATOM 789 C CA . TRP A 1 105 ? 23.504 14.032 12.541 1.00 82.56 105 TRP A CA 1
ATOM 790 C C . TRP A 1 105 ? 24.593 13.228 11.820 1.00 82.56 105 TRP A C 1
ATOM 792 O O . TRP A 1 105 ? 24.670 13.314 10.597 1.00 82.56 105 TRP A O 1
ATOM 802 N N . ASP A 1 106 ? 25.380 12.424 12.539 1.00 80.81 106 ASP A N 1
ATOM 803 C CA . ASP A 1 106 ? 26.501 11.651 11.987 1.00 80.81 106 ASP A CA 1
ATOM 804 C C . ASP A 1 106 ? 26.025 10.639 10.914 1.00 80.81 106 ASP A C 1
ATOM 806 O O . ASP A 1 106 ? 26.624 10.537 9.839 1.00 80.81 106 ASP A O 1
ATOM 810 N N . GLU A 1 107 ? 24.884 9.972 11.131 1.00 79.94 107 GLU A N 1
ATOM 811 C CA . GLU A 1 107 ? 24.222 9.097 10.146 1.00 79.94 107 GLU A CA 1
ATOM 812 C C . GLU A 1 107 ? 23.751 9.873 8.903 1.00 79.94 107 GLU A C 1
ATOM 814 O O . GLU A 1 107 ? 24.050 9.502 7.762 1.00 79.94 107 GLU A O 1
ATOM 819 N N . ASN A 1 108 ? 23.060 11.001 9.102 1.00 78.19 108 ASN A N 1
ATOM 820 C CA . ASN A 1 108 ? 22.644 11.873 8.003 1.00 78.19 108 ASN A CA 1
ATOM 821 C C . ASN A 1 108 ? 23.835 12.408 7.201 1.00 78.19 108 ASN A C 1
ATOM 823 O O . ASN A 1 108 ? 23.711 12.624 5.989 1.00 78.19 108 ASN A O 1
ATOM 827 N N . LEU A 1 109 ? 24.963 12.646 7.865 1.00 79.12 109 LEU A N 1
ATOM 828 C CA . LEU A 1 109 ? 26.190 13.138 7.265 1.00 79.12 109 LEU A CA 1
ATOM 829 C C . LEU A 1 109 ? 26.838 12.072 6.384 1.00 79.12 109 LEU A C 1
ATOM 831 O O . LEU A 1 109 ? 27.134 12.354 5.222 1.00 79.12 109 LEU A O 1
ATOM 835 N N . ALA A 1 110 ? 26.963 10.841 6.884 1.00 75.94 110 ALA A N 1
ATOM 836 C CA . ALA A 1 110 ? 27.468 9.701 6.121 1.00 75.94 110 ALA A CA 1
ATOM 837 C C . ALA A 1 110 ? 26.647 9.460 4.839 1.00 75.94 110 ALA A C 1
ATOM 839 O O . ALA A 1 110 ? 27.209 9.274 3.760 1.00 75.94 110 ALA A O 1
ATOM 840 N N . LEU A 1 111 ? 25.317 9.575 4.926 1.00 73.31 111 LEU A N 1
ATOM 841 C CA . LEU A 1 111 ? 24.403 9.451 3.783 1.00 73.31 111 LEU A CA 1
ATOM 842 C C . LEU A 1 111 ? 24.459 10.628 2.788 1.00 73.31 111 LEU A C 1
ATOM 844 O O . LEU A 1 111 ? 23.880 10.539 1.706 1.00 73.31 111 LEU A O 1
ATOM 848 N N . SER A 1 112 ? 25.102 11.749 3.135 1.00 73.69 112 SER A N 1
ATOM 849 C CA . SER A 1 112 ? 25.117 12.958 2.294 1.00 73.69 112 SER A CA 1
ATOM 850 C C . SER A 1 112 ? 26.149 12.929 1.163 1.00 73.69 112 SER A C 1
ATOM 852 O O . SER A 1 112 ? 25.995 13.659 0.187 1.00 73.69 112 SER A O 1
ATOM 854 N N . GLY A 1 113 ? 27.218 12.136 1.302 1.00 74.88 113 GLY A N 1
ATOM 855 C CA . GLY A 1 113 ? 28.376 12.179 0.402 1.00 74.88 113 GLY A CA 1
ATOM 856 C C . GLY A 1 113 ? 29.190 13.484 0.458 1.00 74.88 113 GLY A C 1
ATOM 857 O O . GLY A 1 113 ? 30.091 13.670 -0.360 1.00 74.88 113 GLY A O 1
ATOM 858 N N . LEU A 1 114 ? 28.903 14.396 1.397 1.00 76.25 114 LEU A N 1
ATOM 859 C CA . LEU A 1 114 ? 29.652 15.641 1.566 1.00 76.25 114 LEU A CA 1
ATOM 860 C C . LEU A 1 114 ? 31.026 15.359 2.192 1.00 76.25 114 LEU A C 1
ATOM 862 O O . LEU A 1 114 ? 31.124 14.930 3.340 1.00 76.25 114 LEU A O 1
ATOM 866 N N . GLY A 1 115 ? 32.093 15.655 1.446 1.00 67.06 115 GLY A N 1
ATOM 867 C CA . GLY A 1 115 ? 33.471 15.609 1.941 1.00 67.06 115 GLY A CA 1
ATOM 868 C C . GLY A 1 115 ? 33.724 16.700 2.982 1.00 67.06 115 GLY A C 1
ATOM 869 O O . GLY A 1 115 ? 34.021 17.846 2.639 1.00 67.06 115 GLY A O 1
ATOM 870 N N . LEU A 1 116 ? 33.584 16.348 4.258 1.00 68.25 116 LEU A N 1
ATOM 871 C CA . LEU A 1 116 ? 33.752 17.262 5.383 1.00 68.25 116 LEU A CA 1
ATOM 872 C C . LEU A 1 116 ? 35.119 17.105 6.035 1.00 68.25 116 LEU A C 1
ATOM 874 O O . LEU A 1 116 ? 35.595 15.997 6.256 1.00 68.25 116 LEU A O 1
ATOM 878 N N . GLU A 1 117 ? 35.747 18.242 6.329 1.00 65.31 117 GLU A N 1
ATOM 879 C CA . GLU A 1 117 ? 37.098 18.286 6.889 1.00 65.31 117 GLU A CA 1
ATOM 880 C C . GLU A 1 117 ? 37.058 18.313 8.417 1.00 65.31 117 GLU A C 1
ATOM 882 O O . GLU A 1 117 ? 37.734 17.522 9.069 1.00 65.31 117 GLU A O 1
ATOM 887 N N . THR A 1 118 ? 36.215 19.175 8.991 1.00 68.25 118 THR A N 1
ATOM 888 C CA . THR A 1 118 ? 35.894 19.169 10.422 1.00 68.25 118 THR A CA 1
ATOM 889 C C . THR A 1 118 ? 34.455 19.618 10.668 1.00 68.25 118 THR A C 1
ATOM 891 O O . THR A 1 118 ? 33.934 20.525 10.013 1.00 68.25 118 THR A O 1
ATOM 894 N N . VAL A 1 119 ? 33.819 18.997 11.661 1.00 69.50 119 VAL A N 1
ATOM 895 C CA . VAL A 1 119 ? 32.556 19.453 12.249 1.00 69.50 119 VAL A CA 1
ATOM 896 C C . VAL A 1 119 ? 32.780 19.600 13.747 1.00 69.50 119 VAL A C 1
ATOM 898 O O . VAL A 1 119 ? 33.189 18.643 14.402 1.00 69.50 119 VAL A O 1
ATOM 901 N N . SER A 1 120 ? 32.525 20.787 14.295 1.00 74.25 120 SER A N 1
ATOM 902 C CA . SER A 1 120 ? 32.445 20.994 15.741 1.00 74.25 120 SER A CA 1
ATOM 903 C C . SER A 1 120 ? 30.985 21.180 16.141 1.00 74.25 120 SER A C 1
ATOM 905 O O . SER A 1 120 ? 30.235 21.951 15.538 1.00 74.25 120 SER A O 1
ATOM 907 N N . TRP A 1 121 ? 30.562 20.423 17.147 1.00 68.19 121 TRP A N 1
ATOM 908 C CA . TRP A 1 121 ? 29.160 20.272 17.515 1.00 68.19 121 TRP A CA 1
ATOM 909 C C . TRP A 1 121 ? 28.961 20.642 18.980 1.00 68.19 121 TRP A C 1
ATOM 911 O O . TRP A 1 121 ? 29.703 20.179 19.846 1.00 68.19 121 TRP A O 1
ATOM 921 N N . HIS A 1 122 ? 27.969 21.490 19.242 1.00 73.62 122 HIS A N 1
ATOM 922 C CA . HIS A 1 122 ? 27.665 22.010 20.567 1.00 73.62 122 HIS A CA 1
ATOM 923 C C . HIS A 1 122 ? 26.149 21.979 20.785 1.00 73.62 122 HIS A C 1
ATOM 925 O O . HIS A 1 122 ? 25.412 22.792 20.222 1.00 73.62 122 HIS A O 1
ATOM 931 N N . SER A 1 123 ? 25.684 21.061 21.629 1.00 67.56 123 SER A N 1
ATOM 932 C CA . SER A 1 123 ? 24.354 21.133 22.234 1.00 67.56 123 SER A CA 1
ATOM 933 C C . SER A 1 123 ? 24.418 21.855 23.568 1.00 67.56 123 SER A C 1
ATOM 935 O O . SER A 1 123 ? 25.292 21.560 24.386 1.00 67.56 123 SER A O 1
ATOM 937 N N . TYR A 1 124 ? 23.447 22.717 23.834 1.00 69.81 124 TYR A N 1
ATOM 938 C CA . TYR A 1 124 ? 23.241 23.286 25.160 1.00 69.81 124 TYR A CA 1
ATOM 939 C C . TYR A 1 124 ? 21.750 23.475 25.434 1.00 69.81 124 TYR A C 1
ATOM 941 O O . TYR A 1 124 ? 20.949 23.684 24.521 1.00 69.81 124 TYR A O 1
ATOM 949 N N . LEU A 1 125 ? 21.382 23.373 26.710 1.00 63.31 125 LEU A N 1
ATOM 950 C CA . LEU A 1 125 ? 20.048 23.708 27.193 1.00 63.31 125 LEU A CA 1
ATOM 951 C C . LEU A 1 125 ? 20.057 25.177 27.604 1.00 63.31 125 LEU A C 1
ATOM 953 O O . LEU A 1 125 ? 20.689 25.539 28.597 1.00 63.31 125 LEU A O 1
ATOM 957 N N . GLU A 1 126 ? 19.373 26.021 26.840 1.00 72.06 126 GLU A N 1
ATOM 958 C CA . GLU A 1 126 ? 19.204 27.427 27.193 1.00 72.06 126 GLU A CA 1
ATOM 959 C C . GLU A 1 126 ? 18.028 27.581 28.181 1.00 72.06 126 GLU A C 1
ATOM 961 O O . GLU A 1 126 ? 16.957 26.999 27.950 1.00 72.06 126 GLU A O 1
ATOM 966 N N . PRO A 1 127 ? 18.189 28.327 29.294 1.00 63.53 127 PRO A N 1
ATOM 967 C CA . PRO A 1 127 ? 17.084 28.618 30.201 1.00 63.53 127 PRO A CA 1
ATOM 968 C C . PRO A 1 127 ? 16.083 29.568 29.533 1.00 63.53 127 PRO A C 1
ATOM 970 O O . PRO A 1 127 ? 16.427 30.702 29.208 1.00 63.53 127 PRO A O 1
ATOM 973 N N . ALA A 1 128 ? 14.831 29.138 29.383 1.00 69.00 128 ALA A N 1
ATOM 974 C CA . ALA A 1 128 ? 13.714 30.004 29.019 1.00 69.00 128 ALA A CA 1
ATOM 975 C C . ALA A 1 128 ? 12.774 30.185 30.232 1.00 69.00 128 ALA A C 1
ATOM 977 O O . ALA A 1 128 ? 12.744 29.318 31.107 1.00 69.00 128 ALA A O 1
ATOM 978 N N . PRO A 1 129 ? 11.965 31.264 30.306 1.00 58.94 129 PRO A N 1
ATOM 979 C CA . PRO A 1 129 ? 11.170 31.587 31.502 1.00 58.94 129 PRO A CA 1
ATOM 980 C C . PRO A 1 129 ? 10.234 30.476 32.007 1.00 58.94 129 PRO A C 1
ATOM 982 O O . PRO A 1 129 ? 9.901 30.454 33.190 1.00 58.94 129 PRO A O 1
ATOM 985 N N . HIS A 1 130 ? 9.824 29.553 31.128 1.00 53.00 130 HIS A N 1
ATOM 986 C CA . HIS A 1 130 ? 8.909 28.447 31.440 1.00 53.00 130 HIS A CA 1
ATOM 987 C C . HIS A 1 130 ? 9.343 27.087 30.850 1.00 53.00 130 HIS A C 1
ATOM 989 O O . HIS A 1 130 ? 8.554 26.147 30.854 1.00 53.00 130 HIS A O 1
ATOM 995 N N . ALA A 1 131 ? 10.566 26.966 30.315 1.00 60.22 131 ALA A N 1
ATOM 996 C CA . ALA A 1 131 ? 11.054 25.742 29.665 1.00 60.22 131 ALA A CA 1
ATOM 997 C C . ALA A 1 131 ? 12.593 25.695 29.604 1.00 60.22 131 ALA A C 1
ATOM 999 O O . ALA A 1 131 ? 13.266 26.706 29.791 1.00 60.22 131 ALA A O 1
ATOM 1000 N N . ARG A 1 132 ? 13.163 24.533 29.267 1.00 58.03 132 ARG A N 1
ATOM 1001 C CA . ARG A 1 132 ? 14.540 24.438 28.755 1.00 58.03 132 ARG A CA 1
ATOM 1002 C C . ARG A 1 132 ? 14.480 24.187 27.256 1.00 58.03 132 ARG A C 1
ATOM 1004 O O . ARG A 1 132 ? 13.844 23.225 26.835 1.00 58.03 132 ARG A O 1
ATOM 1011 N N . VAL A 1 133 ? 15.134 25.030 26.462 1.00 66.12 133 VAL A N 1
ATOM 1012 C CA . VAL A 1 133 ? 15.204 24.850 25.005 1.00 66.12 133 VAL A CA 1
ATOM 1013 C C . VAL A 1 133 ? 16.514 24.153 24.669 1.00 66.12 133 VAL A C 1
ATOM 1015 O O . VAL A 1 133 ? 17.589 24.671 24.969 1.00 66.12 133 VAL A O 1
ATOM 1018 N N . LEU A 1 134 ? 16.437 22.978 24.041 1.00 61.31 134 LEU A N 1
ATOM 1019 C CA . LEU A 1 134 ? 17.606 22.324 23.459 1.00 61.31 134 LEU A CA 1
ATOM 1020 C C . LEU A 1 134 ? 17.982 23.054 22.165 1.00 61.31 134 LEU A C 1
ATOM 1022 O O . LEU A 1 134 ? 17.291 22.922 21.155 1.00 61.31 134 LEU A O 1
ATOM 1026 N N . ARG A 1 135 ? 19.082 23.813 22.190 1.00 68.44 135 ARG A N 1
ATOM 1027 C CA . ARG A 1 135 ? 19.712 24.340 20.973 1.00 68.44 135 ARG A CA 1
ATOM 1028 C C . ARG A 1 135 ? 20.784 23.372 20.496 1.00 68.44 135 ARG A C 1
ATOM 1030 O O . ARG A 1 135 ? 21.631 22.938 21.280 1.00 68.44 135 ARG A O 1
ATOM 1037 N N . VAL A 1 136 ? 20.774 23.081 19.196 1.00 64.19 136 VAL A N 1
ATOM 1038 C CA . VAL A 1 136 ? 21.820 22.305 18.523 1.00 64.19 136 VAL A CA 1
ATOM 1039 C C . VAL A 1 136 ? 22.542 23.223 17.541 1.00 64.19 136 VAL A C 1
ATOM 1041 O O . VAL A 1 136 ? 22.002 23.608 16.502 1.00 64.19 136 VAL A O 1
ATOM 1044 N N . ARG A 1 137 ? 23.786 23.586 17.868 1.00 71.06 137 ARG A N 1
ATOM 1045 C CA . ARG A 1 137 ? 24.655 24.379 16.993 1.00 71.06 137 ARG A CA 1
ATOM 1046 C C . ARG A 1 137 ? 25.748 23.487 16.413 1.00 71.06 137 ARG A C 1
ATOM 1048 O O . ARG A 1 137 ? 26.543 22.906 17.152 1.00 71.06 137 ARG A O 1
ATOM 1055 N N . ALA A 1 138 ? 25.835 23.446 15.086 1.00 65.50 138 ALA A N 1
ATOM 1056 C CA . ALA A 1 138 ? 26.935 22.804 14.381 1.00 65.50 138 ALA A CA 1
ATOM 1057 C C . ALA A 1 138 ? 27.704 23.839 13.559 1.00 65.50 138 ALA A C 1
ATOM 1059 O O . ALA A 1 138 ? 27.144 24.591 12.757 1.00 65.50 138 ALA A O 1
ATOM 1060 N N . GLN A 1 139 ? 29.016 23.864 13.748 1.00 70.69 139 GLN A N 1
ATOM 1061 C CA . GLN A 1 139 ? 29.922 24.625 12.909 1.00 70.69 139 GLN A CA 1
ATOM 1062 C C . GLN A 1 139 ? 30.616 23.642 11.969 1.00 70.69 139 GLN A C 1
ATOM 1064 O O . GLN A 1 139 ? 31.299 22.710 12.392 1.00 70.69 139 GLN A O 1
ATOM 1069 N N . VAL A 1 140 ? 30.383 23.832 10.674 1.00 66.00 140 VAL A N 1
ATOM 1070 C CA . VAL A 1 140 ? 30.705 22.872 9.622 1.00 66.00 140 VAL A CA 1
ATOM 1071 C C . VAL A 1 140 ? 31.745 23.504 8.700 1.00 66.00 140 VAL A C 1
ATOM 1073 O O . VAL A 1 140 ? 31.467 24.496 8.020 1.00 66.00 140 VAL A O 1
ATOM 1076 N N . ARG A 1 141 ? 32.957 22.940 8.660 1.00 66.44 141 ARG A N 1
ATOM 1077 C CA . ARG A 1 141 ? 33.984 23.334 7.689 1.00 66.44 141 ARG A CA 1
ATOM 1078 C C . ARG A 1 141 ? 33.898 22.425 6.466 1.00 66.44 141 ARG A C 1
ATOM 1080 O O . ARG A 1 141 ? 34.272 21.252 6.502 1.00 66.44 141 ARG A O 1
ATOM 1087 N N . LEU A 1 142 ? 33.392 22.997 5.377 1.00 63.00 142 LEU A N 1
ATOM 1088 C CA . LEU A 1 142 ? 33.254 22.340 4.083 1.00 63.00 142 LEU A CA 1
ATOM 1089 C C . LEU A 1 142 ? 34.548 22.492 3.285 1.00 63.00 142 LEU A C 1
ATOM 1091 O O . LEU A 1 142 ? 35.002 23.609 3.020 1.00 63.00 142 LEU A O 1
ATOM 1095 N N . ARG A 1 143 ? 35.100 21.360 2.842 1.00 59.03 143 ARG A N 1
ATOM 1096 C CA . ARG A 1 143 ? 36.194 21.319 1.873 1.00 59.03 143 ARG A CA 1
ATOM 1097 C C . ARG A 1 143 ? 35.625 20.950 0.511 1.00 59.03 143 ARG A C 1
ATOM 1099 O O . ARG A 1 143 ? 35.620 19.793 0.103 1.00 59.03 143 ARG A O 1
ATOM 1106 N N . ILE A 1 144 ? 35.107 21.959 -0.185 1.00 58.75 144 ILE A N 1
ATOM 1107 C CA . ILE A 1 144 ? 34.551 21.776 -1.526 1.00 58.75 144 ILE A CA 1
ATOM 1108 C C . ILE A 1 144 ? 35.716 21.517 -2.483 1.00 58.75 144 ILE A C 1
ATOM 1110 O O . ILE A 1 144 ? 36.484 22.418 -2.816 1.00 58.75 144 ILE A O 1
ATOM 1114 N N . GLY A 1 145 ? 35.851 20.260 -2.904 1.00 54.44 145 GLY A N 1
ATOM 1115 C CA . GLY A 1 145 ? 36.835 19.810 -3.884 1.00 54.44 145 GLY A CA 1
ATOM 1116 C C . GLY A 1 145 ? 36.510 20.306 -5.290 1.00 54.44 145 GLY A C 1
ATOM 1117 O O . GLY A 1 145 ? 36.160 19.513 -6.161 1.00 54.44 145 GLY A O 1
ATOM 1118 N N . ALA A 1 146 ? 36.629 21.613 -5.518 1.00 50.44 146 ALA A N 1
ATOM 1119 C CA . ALA A 1 146 ? 36.612 22.177 -6.854 1.00 50.44 146 ALA A CA 1
ATOM 1120 C C . ALA A 1 146 ? 37.893 21.755 -7.589 1.00 50.44 146 ALA A C 1
ATOM 1122 O O . ALA A 1 146 ? 38.918 22.432 -7.521 1.00 50.44 146 ALA A O 1
ATOM 1123 N N . TRP A 1 147 ? 37.821 20.657 -8.348 1.00 48.78 147 TRP A N 1
ATOM 1124 C CA . TRP A 1 147 ? 38.718 20.417 -9.486 1.00 48.78 147 TRP A CA 1
ATOM 1125 C C . TRP A 1 147 ? 38.367 21.409 -10.609 1.00 48.78 147 TRP A C 1
ATOM 1127 O O . TRP A 1 147 ? 37.892 21.047 -11.683 1.00 48.78 147 TRP A O 1
ATOM 1137 N N . GLY A 1 148 ? 38.529 22.697 -10.303 1.00 46.69 148 GLY A N 1
ATOM 1138 C CA . GLY A 1 148 ? 38.330 23.802 -11.223 1.00 46.69 148 GLY A CA 1
ATOM 1139 C C . GLY A 1 148 ? 39.507 23.894 -12.186 1.00 46.69 148 GLY A C 1
ATOM 1140 O O . GLY A 1 148 ? 40.665 23.795 -11.782 1.00 46.69 148 GLY A O 1
ATOM 1141 N N . VAL A 1 149 ? 39.196 24.139 -13.458 1.00 50.78 149 VAL A N 1
ATOM 1142 C CA . VAL A 1 149 ? 40.093 24.114 -14.636 1.00 50.78 149 VAL A CA 1
ATOM 1143 C C . VAL A 1 149 ? 41.312 25.063 -14.545 1.00 50.78 149 VAL A C 1
ATOM 1145 O O . VAL A 1 149 ? 42.169 25.058 -15.422 1.00 50.78 149 VAL A O 1
ATOM 1148 N N . LEU A 1 150 ? 41.425 25.868 -13.484 1.00 47.62 150 LEU A N 1
ATOM 1149 C CA . LEU A 1 150 ? 42.395 26.959 -13.338 1.00 47.62 150 LEU A CA 1
ATOM 1150 C C . LEU A 1 150 ? 43.414 26.774 -12.198 1.00 47.62 150 LEU A C 1
ATOM 1152 O O . LEU A 1 150 ? 44.214 27.673 -11.963 1.00 47.62 150 LEU A O 1
ATOM 1156 N N . GLY A 1 151 ? 43.408 25.640 -11.487 1.00 49.97 151 GLY A N 1
ATOM 1157 C CA . GLY A 1 151 ? 44.500 25.263 -10.571 1.00 49.97 151 GLY A CA 1
ATOM 1158 C C . GLY A 1 151 ? 44.719 26.160 -9.342 1.00 49.97 151 GLY A C 1
ATOM 1159 O O . GLY A 1 151 ? 45.751 26.042 -8.684 1.00 49.97 151 GLY A O 1
ATOM 1160 N N . PHE A 1 152 ? 43.777 27.049 -9.012 1.00 50.56 152 PHE A N 1
ATOM 1161 C CA . PHE A 1 152 ? 43.863 27.883 -7.812 1.00 50.56 152 PHE A CA 1
ATOM 1162 C C . PHE A 1 152 ? 43.747 27.042 -6.527 1.00 50.56 152 PHE A C 1
ATOM 1164 O O . PHE A 1 152 ? 42.989 26.068 -6.494 1.00 50.56 152 PHE A O 1
ATOM 1171 N N . PRO A 1 153 ? 44.472 27.406 -5.451 1.00 52.53 153 PRO A N 1
ATOM 1172 C CA . PRO A 1 153 ? 44.392 26.692 -4.187 1.00 52.53 153 PRO A CA 1
ATOM 1173 C C . PRO A 1 153 ? 42.993 26.803 -3.567 1.00 52.53 153 PRO A C 1
ATOM 1175 O O . PRO A 1 153 ? 42.359 27.855 -3.582 1.00 52.53 153 PRO A O 1
ATOM 1178 N N . TRP A 1 154 ? 42.560 25.673 -3.012 1.00 57.69 154 TRP A N 1
ATOM 1179 C CA . TRP A 1 154 ? 41.372 25.444 -2.189 1.00 57.69 154 TRP A CA 1
ATOM 1180 C C . TRP A 1 154 ? 40.828 26.685 -1.453 1.00 57.69 154 TRP A C 1
ATOM 1182 O O . TRP A 1 154 ? 41.475 27.248 -0.575 1.00 57.69 154 TRP A O 1
ATOM 1192 N N . ALA A 1 155 ? 39.569 27.037 -1.722 1.00 57.28 155 ALA A N 1
ATOM 1193 C CA . ALA A 1 155 ? 38.798 27.900 -0.835 1.00 57.28 155 ALA A CA 1
ATOM 1194 C C . ALA A 1 155 ? 38.176 27.041 0.279 1.00 57.28 155 ALA A C 1
ATOM 1196 O O . ALA A 1 155 ? 37.315 26.200 0.011 1.00 57.28 155 ALA A O 1
ATOM 1197 N N . SER A 1 156 ? 38.596 27.235 1.531 1.00 58.19 156 SER A N 1
ATOM 1198 C CA . SER A 1 156 ? 37.918 26.633 2.682 1.00 58.19 156 SER A CA 1
ATOM 1199 C C . SER A 1 156 ? 36.727 27.501 3.089 1.00 58.19 156 SER A C 1
ATOM 1201 O O . SER A 1 156 ? 36.865 28.703 3.317 1.00 58.19 156 SER A O 1
ATOM 1203 N N . TRP A 1 157 ? 35.536 26.903 3.180 1.00 60.25 157 TRP A N 1
ATOM 1204 C CA . TRP A 1 157 ? 34.323 27.622 3.573 1.00 60.25 157 TRP A CA 1
ATOM 1205 C C . TRP A 1 157 ? 33.848 27.128 4.937 1.00 60.25 157 TRP A C 1
ATOM 1207 O O . TRP A 1 157 ? 33.675 25.928 5.158 1.00 60.25 157 TRP A O 1
ATOM 1217 N N . THR A 1 158 ? 33.652 28.053 5.875 1.00 64.31 158 THR A N 1
ATOM 1218 C CA . THR A 1 158 ? 33.134 27.733 7.212 1.00 64.31 158 THR A CA 1
ATOM 1219 C C . THR A 1 158 ? 31.683 28.181 7.279 1.00 64.31 158 THR A C 1
ATOM 1221 O O . THR A 1 158 ? 31.404 29.376 7.335 1.00 64.31 158 THR A O 1
ATOM 1224 N N . ALA A 1 159 ? 30.761 27.221 7.265 1.00 62.53 159 ALA A N 1
ATOM 1225 C CA . ALA A 1 159 ? 29.345 27.470 7.471 1.00 62.53 159 ALA A CA 1
ATOM 1226 C C . ALA A 1 159 ? 29.015 27.280 8.956 1.00 62.53 159 ALA A C 1
ATOM 1228 O O . ALA A 1 159 ? 29.275 26.223 9.530 1.00 62.53 159 ALA A O 1
ATOM 1229 N N . GLN A 1 160 ? 28.414 28.290 9.580 1.00 66.69 160 GLN A N 1
ATOM 1230 C CA . GLN A 1 160 ? 27.732 28.109 10.856 1.00 66.69 160 GLN A CA 1
ATOM 1231 C C . GLN A 1 160 ? 26.246 27.909 10.573 1.00 66.69 160 GLN A C 1
ATOM 1233 O O . GLN A 1 160 ? 25.629 28.723 9.882 1.00 66.69 160 GLN A O 1
ATOM 1238 N N . ALA A 1 161 ? 25.690 26.826 11.103 1.00 64.75 161 ALA A N 1
ATOM 1239 C CA . ALA A 1 161 ? 24.271 26.538 11.043 1.00 64.75 161 ALA A CA 1
ATOM 1240 C C . ALA A 1 161 ? 23.768 26.240 12.459 1.00 64.75 161 ALA A C 1
ATOM 1242 O O . ALA A 1 161 ? 24.417 25.561 13.258 1.00 64.75 161 ALA A O 1
ATOM 1243 N N . GLU A 1 162 ? 22.620 26.814 12.788 1.00 68.31 162 GLU A N 1
ATOM 1244 C CA . GLU A 1 162 ? 21.989 26.663 14.089 1.00 68.31 162 GLU A CA 1
ATOM 1245 C C . GLU A 1 162 ? 20.581 26.138 13.856 1.00 68.31 162 GLU A C 1
ATOM 1247 O O . GLU A 1 162 ? 19.779 26.777 13.173 1.00 68.31 162 GLU A O 1
ATOM 1252 N N . ALA A 1 163 ? 20.318 24.948 14.388 1.00 61.47 163 ALA A N 1
ATOM 1253 C CA . ALA A 1 163 ? 18.991 24.374 14.438 1.00 61.47 163 ALA A CA 1
ATOM 1254 C C . ALA A 1 163 ? 18.417 24.680 15.822 1.00 61.47 163 ALA A C 1
ATOM 1256 O O . ALA A 1 163 ? 18.692 24.009 16.819 1.00 61.47 163 ALA A O 1
ATOM 1257 N N . GLU A 1 164 ? 17.625 25.743 15.873 1.00 56.31 164 GLU A N 1
ATOM 1258 C CA . GLU A 1 164 ? 16.592 25.875 16.889 1.00 56.31 164 GLU A CA 1
ATOM 1259 C C . GLU A 1 164 ? 15.388 25.055 16.403 1.00 56.31 164 GLU A C 1
ATOM 1261 O O . GLU A 1 164 ? 15.006 25.217 15.239 1.00 56.31 164 GLU A O 1
ATOM 1266 N N . PRO A 1 165 ? 14.780 24.180 17.226 1.00 54.12 165 PRO A N 1
ATOM 1267 C CA . PRO A 1 165 ? 13.555 23.480 16.850 1.00 54.12 165 PRO A CA 1
ATOM 1268 C C . PRO A 1 165 ? 12.426 24.504 16.655 1.00 54.12 165 PRO A C 1
ATOM 1270 O O . PRO A 1 165 ? 11.741 24.905 17.597 1.00 54.12 165 PRO A O 1
ATOM 1273 N N . ARG A 1 166 ? 12.262 24.980 15.413 1.00 43.53 166 ARG A N 1
ATOM 1274 C CA . ARG A 1 166 ? 11.358 26.077 15.041 1.00 43.53 166 ARG A CA 1
ATOM 1275 C C . ARG A 1 166 ? 9.888 25.653 15.109 1.00 43.53 166 ARG A C 1
ATOM 1277 O O . ARG A 1 166 ? 9.236 25.469 14.089 1.00 43.53 166 ARG A O 1
ATOM 1284 N N . GLN A 1 167 ? 9.335 25.629 16.320 1.00 39.78 167 GLN A N 1
ATOM 1285 C CA . GLN A 1 167 ? 7.885 25.711 16.552 1.00 39.78 167 GLN A CA 1
ATOM 1286 C C . GLN A 1 167 ? 7.335 27.151 16.464 1.00 39.78 167 GLN A C 1
ATOM 1288 O O . GLN A 1 167 ? 6.150 27.373 16.683 1.00 39.78 167 GLN A O 1
ATOM 1293 N N . ARG A 1 168 ? 8.164 28.143 16.104 1.00 34.53 168 ARG A N 1
ATOM 1294 C CA . ARG A 1 168 ? 7.722 29.494 15.712 1.00 34.53 168 ARG A CA 1
ATOM 1295 C C . ARG A 1 168 ? 7.871 29.729 14.207 1.00 34.53 168 ARG A C 1
ATOM 1297 O O . ARG A 1 168 ? 8.706 30.504 13.751 1.00 34.53 168 ARG A O 1
ATOM 1304 N N . ALA A 1 169 ? 7.000 29.068 13.459 1.00 30.92 169 ALA A N 1
ATOM 1305 C CA . ALA A 1 169 ? 6.323 29.674 12.319 1.00 30.92 169 ALA A CA 1
ATOM 1306 C C . ALA A 1 169 ? 4.820 29.608 12.626 1.00 30.92 169 ALA A C 1
ATOM 1308 O O . ALA A 1 169 ? 4.380 28.671 13.291 1.00 30.92 169 ALA A O 1
ATOM 1309 N N . GLU A 1 170 ? 4.053 30.611 12.207 1.00 31.52 170 GLU A N 1
ATOM 1310 C CA . GLU A 1 170 ? 2.644 30.788 12.582 1.00 31.52 170 GLU A CA 1
ATOM 1311 C C . GLU A 1 170 ? 1.736 29.759 11.889 1.00 31.52 170 GLU A C 1
ATOM 1313 O O . GLU A 1 170 ? 1.026 30.056 10.933 1.00 31.52 170 GLU A O 1
ATOM 1318 N N . ASN A 1 171 ? 1.755 28.523 12.388 1.00 30.86 171 ASN A N 1
ATOM 1319 C CA . ASN A 1 171 ? 0.713 27.547 12.125 1.00 30.86 171 ASN A CA 1
ATOM 1320 C C . ASN A 1 171 ? -0.377 27.720 13.202 1.00 30.86 171 ASN A C 1
ATOM 1322 O O . ASN A 1 171 ? -0.106 27.426 14.370 1.00 30.86 171 ASN A O 1
ATOM 1326 N N . PRO A 1 172 ? -1.606 28.154 12.859 1.00 32.69 172 PRO A N 1
ATOM 1327 C CA . PRO A 1 172 ? -2.688 28.309 13.836 1.00 32.69 172 PRO A CA 1
ATOM 1328 C C . PRO A 1 172 ? -3.131 26.987 14.495 1.00 32.69 172 PRO A C 1
ATOM 1330 O O . PRO A 1 172 ? -3.962 27.015 15.399 1.00 32.69 172 PRO A O 1
ATOM 1333 N N . PHE A 1 173 ? -2.571 25.840 14.087 1.00 36.59 173 PHE A N 1
ATOM 1334 C CA . PHE A 1 173 ? -2.894 24.515 14.619 1.00 36.59 173 PHE A CA 1
ATOM 1335 C C . PHE A 1 173 ? -1.788 23.846 15.455 1.00 36.59 173 PHE A C 1
ATOM 1337 O O . PHE A 1 173 ? -2.021 22.757 15.977 1.00 36.59 173 PHE A O 1
ATOM 1344 N N . THR A 1 174 ? -0.620 24.467 15.676 1.00 33.06 174 THR A N 1
ATOM 1345 C CA . THR A 1 174 ? 0.405 23.909 16.591 1.00 33.06 174 THR A CA 1
ATOM 1346 C C . THR A 1 174 ? 0.214 24.356 18.041 1.00 33.06 174 THR A C 1
ATOM 1348 O O . THR A 1 174 ? 1.079 24.992 18.642 1.00 33.06 174 THR A O 1
ATOM 1351 N N . GLY A 1 175 ? -0.924 23.963 18.619 1.00 31.12 175 GLY A N 1
ATOM 1352 C CA . GLY A 1 175 ? -0.990 23.649 20.049 1.00 31.12 175 GLY A CA 1
ATOM 1353 C C . GLY A 1 175 ? -0.299 22.302 20.349 1.00 31.12 175 GLY A C 1
ATOM 1354 O O . GLY A 1 175 ? 0.098 21.595 19.420 1.00 31.12 175 GLY A O 1
ATOM 1355 N N . PRO A 1 176 ? -0.127 21.912 21.624 1.00 31.83 176 PRO A N 1
ATOM 1356 C CA . PRO A 1 176 ? 0.572 20.677 21.988 1.00 31.83 176 PRO A CA 1
ATOM 1357 C C . PRO A 1 176 ? -0.214 19.417 21.575 1.00 31.83 176 PRO A C 1
ATOM 1359 O O . PRO A 1 176 ? -1.224 19.075 22.181 1.00 31.83 176 PRO A O 1
ATOM 1362 N N . VAL A 1 177 ? 0.283 18.681 20.574 1.00 37.50 177 VAL A N 1
ATOM 1363 C CA . VAL A 1 177 ? -0.409 17.502 20.003 1.00 37.50 177 VAL A CA 1
ATOM 1364 C C . VAL A 1 177 ? -0.310 16.232 20.871 1.00 37.50 177 VAL A C 1
ATOM 1366 O O . VAL A 1 177 ? -1.168 15.365 20.755 1.00 37.50 177 VAL A O 1
ATOM 1369 N N . PHE A 1 178 ? 0.656 16.125 21.794 1.00 37.84 178 PHE A N 1
ATOM 1370 C CA . PHE A 1 178 ? 0.798 14.950 22.686 1.00 37.84 178 PHE A CA 1
ATOM 1371 C C . PHE A 1 178 ? 0.305 15.144 24.124 1.00 37.84 178 PHE A C 1
ATOM 1373 O O . PHE A 1 178 ? 0.449 14.266 24.970 1.00 37.84 178 PHE A O 1
ATOM 1380 N N . ALA A 1 179 ? -0.378 16.257 24.368 1.00 36.34 179 ALA A N 1
ATOM 1381 C CA . ALA A 1 179 ? -1.371 16.346 25.421 1.00 36.34 179 ALA A CA 1
ATOM 1382 C C . ALA A 1 179 ? -2.562 17.115 24.851 1.00 36.34 179 ALA A C 1
ATOM 1384 O O . ALA A 1 179 ? -2.742 18.298 25.143 1.00 36.34 179 ALA A O 1
ATOM 1385 N N . GLN A 1 180 ? -3.400 16.433 24.056 1.00 40.44 180 GLN A N 1
ATOM 1386 C CA . GLN A 1 180 ? -4.799 16.842 24.007 1.00 40.44 180 GLN A CA 1
ATOM 1387 C C . GLN A 1 180 ? -5.289 16.797 25.452 1.00 40.44 180 GLN A C 1
ATOM 1389 O O . GLN A 1 180 ? -5.488 15.719 26.017 1.00 40.44 180 GLN A O 1
ATOM 1394 N N . ALA A 1 181 ? -5.416 17.974 26.069 1.00 37.00 181 ALA A N 1
ATOM 1395 C CA . ALA A 1 181 ? -6.149 18.112 27.310 1.00 37.00 181 ALA A CA 1
ATOM 1396 C C . ALA A 1 181 ? -7.486 17.419 27.071 1.00 37.00 181 ALA A C 1
ATOM 1398 O O . ALA A 1 181 ? -8.165 17.769 26.102 1.00 37.00 181 ALA A O 1
ATOM 1399 N N . LEU A 1 182 ? -7.800 16.407 27.890 1.00 41.22 182 LEU A N 1
ATOM 1400 C CA . LEU A 1 182 ? -9.066 15.686 27.820 1.00 41.22 182 LEU A CA 1
ATOM 1401 C C . LEU A 1 182 ? -10.156 16.750 27.744 1.00 41.22 182 LEU A C 1
ATOM 1403 O O . LEU A 1 182 ? -10.392 17.446 28.738 1.00 41.22 182 LEU A O 1
ATOM 1407 N N . ARG A 1 183 ? -10.754 16.944 26.556 1.00 49.12 183 ARG A N 1
ATOM 1408 C CA . ARG A 1 183 ? -11.861 17.890 26.438 1.00 49.12 183 ARG A CA 1
ATOM 1409 C C . ARG A 1 183 ? -12.879 17.417 27.470 1.00 49.12 183 ARG A C 1
ATOM 1411 O O . ARG A 1 183 ? -13.133 16.207 27.512 1.00 49.12 183 ARG A O 1
ATOM 1418 N N . PRO A 1 184 ? -13.413 18.310 28.326 1.00 50.66 184 PRO A N 1
ATOM 1419 C CA . PRO A 1 184 ? -14.510 17.919 29.191 1.00 50.66 184 PRO A CA 1
ATOM 1420 C C . PRO A 1 184 ? -15.547 17.278 28.279 1.00 50.66 184 PRO A C 1
ATOM 1422 O O . PRO A 1 184 ? -15.914 17.871 27.260 1.00 50.66 184 PRO A O 1
ATOM 1425 N N . LEU A 1 185 ? -15.886 16.023 28.583 1.00 60.44 185 LEU A N 1
ATOM 1426 C CA . LEU A 1 185 ? -16.737 15.216 27.721 1.00 60.44 185 LEU A CA 1
ATOM 1427 C C . LEU A 1 185 ? -17.982 16.039 27.369 1.00 60.44 185 LEU A C 1
ATOM 1429 O O . LEU A 1 185 ? -18.504 16.709 28.270 1.00 60.44 185 LEU A O 1
ATOM 1433 N N . PRO A 1 186 ? -18.433 16.041 26.098 1.00 62.69 186 PRO A N 1
ATOM 1434 C CA . PRO A 1 186 ? -19.587 16.838 25.702 1.00 62.69 186 PRO A CA 1
ATOM 1435 C C . PRO A 1 186 ? -20.737 16.565 26.673 1.00 62.69 186 PRO A C 1
ATOM 1437 O O . PRO A 1 186 ? -20.970 15.416 27.050 1.00 62.69 186 PRO A O 1
ATOM 1440 N N . GLY A 1 187 ? -21.395 17.627 27.148 1.00 64.06 187 GLY A N 1
ATOM 1441 C CA . GLY A 1 187 ? -22.399 17.520 28.207 1.00 64.06 187 GLY A CA 1
ATOM 1442 C C . GLY A 1 187 ? -23.478 16.508 27.825 1.00 64.06 187 GLY A C 1
ATOM 1443 O O . GLY A 1 187 ? -24.211 16.731 26.866 1.00 64.06 187 GLY A O 1
ATOM 1444 N N . GLY A 1 188 ? -23.547 15.393 28.559 1.00 65.50 188 GLY A N 1
ATOM 1445 C CA . GLY A 1 188 ? -24.304 14.211 28.136 1.00 65.50 188 GLY A CA 1
ATOM 1446 C C . GLY A 1 188 ? -23.484 13.204 27.317 1.00 65.50 188 GLY A C 1
ATOM 1447 O O . GLY A 1 188 ? -23.970 12.732 26.294 1.00 65.50 188 GLY A O 1
ATOM 1448 N N . TRP A 1 189 ? -22.262 12.875 27.761 1.00 70.12 189 TRP A N 1
ATOM 1449 C CA . TRP A 1 189 ? -21.518 11.686 27.324 1.00 70.12 189 TRP A CA 1
ATOM 1450 C C . TRP A 1 189 ? -21.720 10.512 28.313 1.00 70.12 189 TRP A C 1
ATOM 1452 O O . TRP A 1 189 ? -21.665 10.759 29.522 1.00 70.12 189 TRP A O 1
ATOM 1462 N N . PRO A 1 190 ? -21.869 9.246 27.862 1.00 77.19 190 PRO A N 1
ATOM 1463 C CA . PRO A 1 190 ? -22.079 8.833 26.472 1.00 77.19 190 PRO A CA 1
ATOM 1464 C C . PRO A 1 190 ? -23.282 9.542 25.866 1.00 77.19 190 PRO A C 1
ATOM 1466 O O . PRO A 1 190 ? -24.208 9.876 26.604 1.00 77.19 190 PRO A O 1
ATOM 1469 N N . ALA A 1 191 ? -23.228 9.814 24.553 1.00 73.88 191 ALA A N 1
ATOM 1470 C CA . ALA A 1 191 ? -24.319 10.483 23.841 1.00 73.88 191 ALA A CA 1
ATOM 1471 C C . ALA A 1 191 ? -25.661 9.878 24.292 1.00 73.88 191 ALA A C 1
ATOM 1473 O O . ALA A 1 191 ? -25.707 8.659 24.437 1.00 73.88 191 ALA A O 1
ATOM 1474 N N . PRO A 1 192 ? -26.762 10.628 24.479 1.00 76.50 192 PRO A N 1
ATOM 1475 C CA . PRO A 1 192 ? -27.947 10.076 25.152 1.00 76.50 192 PRO A CA 1
ATOM 1476 C C . PRO A 1 192 ? -28.597 8.851 24.479 1.00 76.50 192 PRO A C 1
ATOM 1478 O O . PRO A 1 192 ? -29.418 8.185 25.099 1.00 76.50 192 PRO A O 1
ATOM 1481 N N . ALA A 1 193 ? -28.238 8.561 23.222 1.00 77.94 193 ALA A N 1
ATOM 1482 C CA . ALA A 1 193 ? -28.619 7.356 22.485 1.00 77.94 193 ALA A CA 1
ATOM 1483 C C . ALA A 1 193 ? -27.449 6.376 22.219 1.00 77.94 193 ALA A C 1
ATOM 1485 O O . ALA A 1 193 ? -27.670 5.304 21.659 1.00 77.94 193 ALA A O 1
ATOM 1486 N N . ALA A 1 194 ? -26.204 6.733 22.556 1.00 82.19 194 ALA A N 1
ATOM 1487 C CA . ALA A 1 194 ? -25.053 5.843 22.467 1.00 82.19 194 ALA A CA 1
ATOM 1488 C C . ALA A 1 194 ? -25.126 4.787 23.570 1.00 82.19 194 ALA A C 1
ATOM 1490 O O . ALA A 1 194 ? -25.190 5.089 24.760 1.00 82.19 194 ALA A O 1
ATOM 1491 N N . GLU A 1 195 ? -25.084 3.534 23.148 1.00 85.06 195 GLU A N 1
ATOM 1492 C CA . GLU A 1 195 ? -25.224 2.369 24.010 1.00 85.06 195 GLU A CA 1
ATOM 1493 C C . GLU A 1 195 ? -24.006 1.460 23.854 1.00 85.06 195 GLU A C 1
ATOM 1495 O O . GLU A 1 195 ? -23.327 1.469 22.820 1.00 85.06 195 GLU A O 1
ATOM 1500 N N . TRP A 1 196 ? -23.743 0.653 24.881 1.00 85.06 196 TRP A N 1
ATOM 1501 C CA . TRP A 1 196 ? -22.691 -0.353 24.826 1.00 85.06 196 TRP A CA 1
ATOM 1502 C C . TRP A 1 196 ? -23.046 -1.479 23.851 1.00 85.06 196 TRP A C 1
ATOM 1504 O O . TRP A 1 196 ? -24.092 -2.128 23.939 1.00 85.06 196 TRP A O 1
ATOM 1514 N N . VAL A 1 197 ? -22.116 -1.722 22.939 1.00 82.81 197 VAL A N 1
ATOM 1515 C CA . VAL A 1 197 ? -22.115 -2.773 21.930 1.00 82.81 197 VAL A CA 1
ATOM 1516 C C . VAL A 1 197 ? -21.245 -3.908 22.474 1.00 82.81 197 VAL A C 1
ATOM 1518 O O . VAL A 1 197 ? -20.024 -3.794 22.524 1.00 82.81 197 VAL A O 1
ATOM 1521 N N . TRP A 1 198 ? -21.894 -4.977 22.948 1.00 80.31 198 TRP A N 1
ATOM 1522 C CA . TRP A 1 198 ? -21.275 -6.162 23.564 1.00 80.31 198 TRP A CA 1
ATOM 1523 C C . TRP A 1 198 ? -21.388 -7.384 22.659 1.00 80.31 198 TRP A C 1
ATOM 1525 O O . TRP A 1 198 ? -22.438 -7.597 22.056 1.00 80.31 198 TRP A O 1
ATOM 1535 N N . ASN A 1 199 ? -20.385 -8.261 22.658 1.00 70.81 199 ASN A N 1
ATOM 1536 C CA . ASN A 1 199 ? -20.387 -9.529 21.912 1.00 70.81 199 ASN A CA 1
ATOM 1537 C C . ASN A 1 199 ? -21.349 -10.628 22.453 1.00 70.81 199 ASN A C 1
ATOM 1539 O O . ASN A 1 199 ? -21.032 -11.814 22.396 1.00 70.81 199 ASN A O 1
ATOM 1543 N N . PHE A 1 200 ? -22.534 -10.256 22.956 1.00 60.72 200 PHE A N 1
ATOM 1544 C CA . PHE A 1 200 ? -23.543 -11.138 23.564 1.00 60.72 200 PHE A CA 1
ATOM 1545 C C . PHE A 1 200 ? -24.983 -10.773 23.133 1.00 60.72 200 PHE A C 1
ATOM 1547 O O . PHE A 1 200 ? -25.237 -9.614 22.806 1.00 60.72 200 PHE A O 1
ATOM 1554 N N . PRO A 1 201 ? -25.967 -11.704 23.181 1.00 48.28 201 PRO A N 1
ATOM 1555 C CA . PRO A 1 201 ? -25.886 -13.106 23.610 1.00 48.28 201 PRO A CA 1
ATOM 1556 C C . PRO A 1 201 ? -26.190 -14.115 22.475 1.00 48.28 201 PRO A C 1
ATOM 1558 O O . PRO A 1 201 ? -26.679 -15.208 22.744 1.00 48.28 201 PRO A O 1
ATOM 1561 N N . ARG A 1 202 ? -25.978 -13.743 21.201 1.00 45.50 202 ARG A N 1
ATOM 1562 C CA . ARG A 1 202 ? -26.232 -14.608 20.024 1.00 45.50 202 ARG A CA 1
ATOM 1563 C C . ARG A 1 202 ? -24.998 -14.931 19.172 1.00 45.50 202 ARG A C 1
ATOM 1565 O O . ARG A 1 202 ? -25.138 -15.590 18.150 1.00 45.50 202 ARG A O 1
ATOM 1572 N N . ALA A 1 203 ? -23.806 -14.501 19.584 1.00 48.44 203 ALA A N 1
ATOM 1573 C CA . ALA A 1 203 ? -22.575 -15.047 19.026 1.00 48.44 203 ALA A CA 1
ATOM 1574 C C . ALA A 1 203 ? -22.389 -16.462 19.595 1.00 48.44 203 ALA A C 1
ATOM 1576 O O . ALA A 1 203 ? -22.195 -16.618 20.798 1.00 48.44 203 ALA A O 1
ATOM 1577 N N . GLU A 1 204 ? -22.480 -17.478 18.736 1.00 42.03 204 GLU A N 1
ATOM 1578 C CA . GLU A 1 204 ? -22.356 -18.902 19.104 1.00 42.03 204 GLU A CA 1
ATOM 1579 C C . GLU A 1 204 ? -20.987 -19.248 19.716 1.00 42.03 204 GLU A C 1
ATOM 1581 O O . GLU A 1 204 ? -20.844 -20.248 20.416 1.00 42.03 204 GLU A O 1
ATOM 1586 N N . VAL A 1 205 ? -19.999 -18.374 19.509 1.00 51.72 205 VAL A N 1
ATOM 1587 C CA . VAL A 1 205 ? -18.726 -18.359 20.220 1.00 51.72 205 VAL A CA 1
ATOM 1588 C C . VAL A 1 205 ? -18.565 -16.984 20.866 1.00 51.72 205 VAL A C 1
ATOM 1590 O O . VAL A 1 205 ? -18.311 -15.990 20.182 1.00 51.72 205 VAL A O 1
ATOM 1593 N N . THR A 1 206 ? -18.687 -16.902 22.194 1.00 58.81 206 THR A N 1
ATOM 1594 C CA . THR A 1 206 ? -18.154 -15.743 22.920 1.00 58.81 206 THR A CA 1
ATOM 1595 C C . THR A 1 206 ? -16.652 -15.684 22.668 1.00 58.81 206 THR A C 1
ATOM 1597 O O . THR A 1 206 ? -15.968 -16.686 22.875 1.00 58.81 206 THR A O 1
ATOM 1600 N N . ALA A 1 207 ? -16.127 -14.528 22.254 1.00 57.88 207 ALA A N 1
ATOM 1601 C CA . ALA A 1 207 ? -14.685 -14.365 22.092 1.00 57.88 207 ALA A CA 1
ATOM 1602 C C . ALA A 1 207 ? -13.972 -14.746 23.407 1.00 57.88 207 ALA A C 1
ATOM 1604 O O . ALA A 1 207 ? -14.344 -14.202 24.455 1.00 57.88 207 ALA A O 1
ATOM 1605 N N . PRO A 1 208 ? -13.005 -15.686 23.393 1.00 66.06 208 PRO A N 1
ATOM 1606 C CA . PRO A 1 208 ? -12.348 -16.123 24.618 1.00 66.06 208 PRO A CA 1
ATOM 1607 C C . PRO A 1 208 ? -11.642 -14.950 25.298 1.00 66.06 208 PRO A C 1
ATOM 1609 O O . PRO A 1 208 ? -11.139 -14.045 24.630 1.00 66.06 208 PRO A O 1
ATOM 1612 N N . SER A 1 209 ? -11.574 -14.952 26.629 1.00 67.88 209 SER A N 1
ATOM 1613 C CA . SER A 1 209 ? -10.892 -13.862 27.326 1.00 67.88 209 SER A CA 1
ATOM 1614 C C . SER A 1 209 ? -9.418 -13.760 26.889 1.00 67.88 209 SER A C 1
ATOM 1616 O O . SER A 1 209 ? -8.738 -14.769 26.696 1.00 67.88 209 SER A O 1
ATOM 1618 N N . GLY A 1 210 ? -8.944 -12.534 26.671 1.00 74.00 210 GLY A N 1
ATOM 1619 C CA . GLY A 1 210 ? -7.659 -12.214 26.047 1.00 74.00 210 GLY A CA 1
ATOM 1620 C C . GLY A 1 210 ? -7.709 -12.014 24.526 1.00 74.00 210 GLY A C 1
ATOM 1621 O O . GLY A 1 210 ? -6.727 -11.528 23.967 1.00 74.00 210 GLY A O 1
ATOM 1622 N N . TRP A 1 211 ? -8.813 -12.349 23.844 1.00 73.12 211 TRP A N 1
ATOM 1623 C CA . TRP A 1 211 ? -8.917 -12.207 22.387 1.00 73.12 211 TRP A CA 1
ATOM 1624 C C . TRP A 1 211 ? -9.491 -10.845 21.964 1.00 73.12 211 TRP A C 1
ATOM 1626 O O . TRP A 1 211 ? -10.446 -10.361 22.580 1.00 73.12 211 TRP A O 1
ATOM 1636 N N . PRO A 1 212 ? -8.954 -10.235 20.889 1.00 82.56 212 PRO A N 1
ATOM 1637 C CA . PRO A 1 212 ? -9.523 -9.030 20.308 1.00 82.56 212 PRO A CA 1
ATOM 1638 C C . PRO A 1 212 ? -10.823 -9.326 19.542 1.00 82.56 212 PRO A C 1
ATOM 1640 O O . PRO A 1 212 ? -10.879 -10.224 18.704 1.00 82.56 212 PRO A O 1
ATOM 1643 N N . VAL A 1 213 ? -11.849 -8.508 19.763 1.00 83.06 213 VAL A N 1
ATOM 1644 C CA . VAL A 1 213 ? -13.083 -8.431 18.966 1.00 83.06 213 VAL A CA 1
ATOM 1645 C C . VAL A 1 213 ? -13.057 -7.125 18.187 1.00 83.06 213 VAL A C 1
ATOM 1647 O O . VAL A 1 213 ? -12.794 -6.078 18.768 1.00 83.06 213 VAL A O 1
ATOM 1650 N N . THR A 1 214 ? -13.328 -7.158 16.882 1.00 85.94 214 THR A N 1
ATOM 1651 C CA . THR A 1 214 ? -13.329 -5.944 16.050 1.00 85.94 214 THR A CA 1
ATOM 1652 C C . THR A 1 214 ? -14.738 -5.623 15.571 1.00 85.94 214 THR A C 1
ATOM 1654 O O . THR A 1 214 ? -15.319 -6.378 14.799 1.00 85.94 214 THR A O 1
ATOM 1657 N N . PHE A 1 215 ? -15.274 -4.485 16.010 1.00 86.69 215 PHE A N 1
ATOM 1658 C CA . PHE A 1 215 ? -16.548 -3.944 15.544 1.00 86.69 215 PHE A CA 1
ATOM 1659 C C . PHE A 1 215 ? -16.303 -3.007 14.368 1.00 86.69 215 PHE A C 1
ATOM 1661 O O . PHE A 1 215 ? -15.569 -2.031 14.520 1.00 86.69 215 PHE A O 1
ATOM 1668 N N . VAL A 1 216 ? -16.928 -3.262 13.219 1.00 84.75 216 VAL A N 1
ATOM 1669 C CA . VAL A 1 216 ? -16.760 -2.438 12.014 1.00 84.75 216 VAL A CA 1
ATOM 1670 C C . VAL A 1 216 ? -18.056 -1.698 11.694 1.00 84.75 216 VAL A C 1
ATOM 1672 O O . VAL A 1 216 ? -19.146 -2.263 11.754 1.00 84.75 216 VAL A O 1
ATOM 1675 N N . ARG A 1 217 ? -17.936 -0.427 11.308 1.00 86.50 217 ARG A N 1
ATOM 1676 C CA . ARG A 1 217 ? -19.021 0.362 10.722 1.00 86.50 217 ARG A CA 1
ATOM 1677 C C . ARG A 1 217 ? -18.519 1.153 9.532 1.00 86.50 217 ARG A C 1
ATOM 1679 O O . ARG A 1 217 ? -17.395 1.640 9.510 1.00 86.50 217 ARG A O 1
ATOM 1686 N N . VAL A 1 218 ? -19.395 1.313 8.553 1.00 84.94 218 VAL A N 1
ATOM 1687 C CA . VAL A 1 218 ? -19.203 2.235 7.440 1.00 84.94 218 VAL A CA 1
ATOM 1688 C C . VAL A 1 218 ? -20.134 3.426 7.630 1.00 84.94 218 VAL A C 1
ATOM 1690 O O . VAL A 1 218 ? -21.287 3.253 8.024 1.00 84.94 218 VAL A O 1
ATOM 1693 N N . PHE A 1 219 ? -19.649 4.626 7.328 1.00 89.31 219 PHE A N 1
ATOM 1694 C CA . PHE A 1 219 ? -20.474 5.827 7.213 1.00 89.31 219 PHE A CA 1
ATOM 1695 C C . PHE A 1 219 ? -20.077 6.630 5.969 1.00 89.31 219 PHE A C 1
ATOM 1697 O O . PHE A 1 219 ? -19.036 6.367 5.361 1.00 89.31 219 PHE A O 1
ATOM 1704 N N . GLU A 1 220 ? -20.923 7.573 5.563 1.00 88.56 220 GLU A N 1
ATOM 1705 C CA . GLU A 1 220 ? -20.692 8.418 4.393 1.00 88.56 220 GLU A CA 1
ATOM 1706 C C . GLU A 1 220 ? -20.789 9.899 4.772 1.00 88.56 220 GLU A C 1
ATOM 1708 O O . GLU A 1 220 ? -21.693 10.301 5.504 1.00 88.56 220 GLU A O 1
ATOM 1713 N N . LEU A 1 221 ? -19.846 10.702 4.279 1.00 90.38 221 LEU A N 1
ATOM 1714 C CA . LEU A 1 221 ? -19.798 12.150 4.440 1.00 90.38 221 LEU A CA 1
ATOM 1715 C C . LEU A 1 221 ? -20.197 12.841 3.133 1.00 90.38 221 LEU A C 1
ATOM 1717 O O . LEU A 1 221 ? -19.616 12.586 2.076 1.00 90.38 221 LEU A O 1
ATOM 1721 N N . ALA A 1 222 ? -21.161 13.764 3.209 1.00 91.31 222 ALA A N 1
ATOM 1722 C CA . ALA A 1 222 ? -21.658 14.518 2.052 1.00 91.31 222 ALA A CA 1
ATOM 1723 C C . ALA A 1 222 ? -20.646 15.546 1.499 1.00 91.31 222 ALA A C 1
ATOM 1725 O O . ALA A 1 222 ? -20.724 15.929 0.330 1.00 91.31 222 ALA A O 1
ATOM 1726 N N . GLY A 1 223 ? -19.677 15.958 2.318 1.00 87.00 223 GLY A N 1
ATOM 1727 C CA . GLY A 1 223 ? -18.571 16.857 1.991 1.00 87.00 223 GLY A CA 1
ATOM 1728 C C . GLY A 1 223 ? -17.372 16.574 2.906 1.00 87.00 223 GLY A C 1
ATOM 1729 O O . GLY A 1 223 ? -17.526 15.802 3.851 1.00 87.00 223 GLY A O 1
ATOM 1730 N N . PRO A 1 224 ? -16.188 17.160 2.653 1.00 89.19 224 PRO A N 1
ATOM 1731 C CA . PRO A 1 224 ? -15.083 17.096 3.603 1.00 89.19 224 PRO A CA 1
ATOM 1732 C C . PRO A 1 224 ? -15.485 17.745 4.934 1.00 89.19 224 PRO A C 1
ATOM 1734 O O . PRO A 1 224 ? -16.078 18.823 4.923 1.00 89.19 224 PRO A O 1
ATOM 1737 N N . ALA A 1 225 ? -15.170 17.100 6.054 1.00 94.38 225 ALA A N 1
ATOM 1738 C CA . ALA A 1 225 ? -15.539 17.548 7.394 1.00 94.38 225 ALA A CA 1
ATOM 1739 C C . ALA A 1 225 ? -14.504 17.097 8.433 1.00 94.38 225 ALA A C 1
ATOM 1741 O O . ALA A 1 225 ? -13.915 16.019 8.311 1.00 94.38 225 ALA A O 1
ATOM 1742 N N . ARG A 1 226 ? -14.322 17.887 9.496 1.00 96.31 226 ARG A N 1
ATOM 1743 C CA . ARG A 1 226 ? -13.624 17.423 10.699 1.00 96.31 226 ARG A CA 1
ATOM 1744 C C . ARG A 1 226 ? -14.577 16.556 11.508 1.00 96.31 226 ARG A C 1
ATOM 1746 O O . ARG A 1 226 ? -15.647 17.018 11.887 1.00 96.31 226 ARG A O 1
ATOM 1753 N N . VAL A 1 227 ? -14.187 15.317 11.784 1.00 96.50 227 VAL A N 1
ATOM 1754 C CA . VAL A 1 227 ? -14.998 14.364 12.544 1.00 96.50 227 VAL A CA 1
ATOM 1755 C C . VAL A 1 227 ? -14.377 14.122 13.913 1.00 96.50 227 VAL A C 1
ATOM 1757 O O . VAL A 1 227 ? -13.234 13.681 14.012 1.00 96.50 227 VAL A O 1
ATOM 1760 N N . THR A 1 228 ? -15.145 14.394 14.967 1.00 96.56 228 THR A N 1
ATOM 1761 C CA . THR A 1 228 ? -14.777 14.077 16.353 1.00 96.56 228 THR A CA 1
ATOM 1762 C C . THR A 1 228 ? -15.289 12.685 16.696 1.00 96.56 228 THR A C 1
ATOM 1764 O O . THR A 1 228 ? -16.500 12.468 16.767 1.00 96.56 228 THR A O 1
ATOM 1767 N N . PHE A 1 229 ? -14.386 11.742 16.942 1.00 95.62 229 PHE A N 1
ATOM 1768 C CA . PHE A 1 229 ? -14.718 10.423 17.468 1.00 95.62 229 PHE A CA 1
ATOM 1769 C C . PHE A 1 229 ? -14.572 10.411 18.988 1.00 95.62 229 PHE A C 1
ATOM 1771 O O . PHE A 1 229 ? -13.552 10.851 19.514 1.00 95.62 229 PHE A O 1
ATOM 1778 N N . HIS A 1 230 ? -15.551 9.845 19.689 1.00 95.00 230 HIS A N 1
ATOM 1779 C CA . HIS A 1 230 ? -15.493 9.551 21.120 1.00 95.00 230 HIS A CA 1
ATOM 1780 C C . HIS A 1 230 ? -15.678 8.050 21.319 1.00 95.00 230 HIS A C 1
ATOM 1782 O O . HIS A 1 230 ? -16.688 7.495 20.888 1.00 95.00 230 HIS A O 1
ATOM 1788 N N . VAL A 1 231 ? -14.715 7.394 21.961 1.00 94.88 231 VAL A N 1
ATOM 1789 C CA . VAL A 1 231 ? -14.663 5.937 22.100 1.00 94.88 231 VAL A CA 1
ATOM 1790 C C . VAL A 1 231 ? -14.297 5.526 23.523 1.00 94.88 231 VAL A C 1
ATOM 1792 O O . VAL A 1 231 ? -13.459 6.148 24.177 1.00 94.88 231 VAL A O 1
ATOM 1795 N N . SER A 1 232 ? -14.917 4.457 24.006 1.00 94.19 232 SER A N 1
ATOM 1796 C CA . SER A 1 232 ? -14.431 3.693 25.154 1.00 94.19 232 SER A CA 1
ATOM 1797 C C . SER A 1 232 ? -14.655 2.205 24.908 1.00 94.19 232 SER A C 1
ATOM 1799 O O . SER A 1 232 ? -15.458 1.818 24.052 1.00 94.19 232 SER A O 1
ATOM 1801 N N . GLY A 1 233 ? -13.918 1.372 25.630 1.00 92.31 233 GLY A N 1
ATOM 1802 C CA . GLY A 1 233 ? -13.876 -0.064 25.412 1.00 92.31 233 GLY A CA 1
ATOM 1803 C C . GLY A 1 233 ? -13.499 -0.838 26.664 1.00 92.31 233 GLY A C 1
ATOM 1804 O O . GLY A 1 233 ? -13.082 -0.262 27.670 1.00 92.31 233 GLY A O 1
ATOM 1805 N N . ASP A 1 234 ? -13.711 -2.145 26.572 1.00 87.69 234 ASP A N 1
ATOM 1806 C CA . ASP A 1 234 ? -13.801 -3.051 27.709 1.00 87.69 234 ASP A CA 1
ATOM 1807 C C . ASP A 1 234 ? -13.050 -4.365 27.371 1.00 87.69 234 ASP A C 1
ATOM 1809 O O . ASP A 1 234 ? -13.601 -5.238 26.700 1.00 87.69 234 ASP A O 1
ATOM 1813 N N . ASP A 1 235 ? -11.774 -4.566 27.732 1.00 87.50 235 ASP A N 1
ATOM 1814 C CA . ASP A 1 235 ? -10.870 -3.735 28.549 1.00 87.50 235 ASP A CA 1
ATOM 1815 C C . ASP A 1 235 ? -10.050 -2.733 27.731 1.00 87.50 235 ASP A C 1
ATOM 1817 O O . ASP A 1 235 ? -10.147 -1.532 27.948 1.00 87.50 235 ASP A O 1
ATOM 1821 N N . ASP A 1 236 ? -9.185 -3.224 26.846 1.00 92.38 236 ASP A N 1
ATOM 1822 C CA . ASP A 1 236 ? -8.373 -2.385 25.968 1.00 92.38 236 ASP A CA 1
ATOM 1823 C C . ASP A 1 236 ? -9.155 -2.071 24.701 1.00 92.38 236 ASP A C 1
ATOM 1825 O O . ASP A 1 236 ? -9.983 -2.874 24.267 1.00 92.38 236 ASP A O 1
ATOM 1829 N N . PHE A 1 237 ? -8.838 -0.956 24.048 1.00 94.44 237 PHE A N 1
ATOM 1830 C CA . PHE A 1 237 ? -9.356 -0.672 22.717 1.00 94.44 237 PHE A CA 1
ATOM 1831 C C . PHE A 1 237 ? -8.369 0.064 21.816 1.00 94.44 237 PHE A C 1
ATOM 1833 O O . PHE A 1 237 ? -7.507 0.814 22.276 1.00 94.44 237 PHE A O 1
ATOM 1840 N N . VAL A 1 238 ? -8.557 -0.111 20.508 1.00 94.38 238 VAL A N 1
ATOM 1841 C CA . VAL A 1 238 ? -7.915 0.655 19.439 1.00 94.38 238 VAL A CA 1
ATOM 1842 C C . VAL A 1 238 ? -8.980 1.035 18.411 1.00 94.38 238 VAL A C 1
ATOM 1844 O O . VAL A 1 238 ? -9.620 0.169 17.812 1.00 94.38 238 VAL A O 1
ATOM 1847 N N . LEU A 1 239 ? -9.168 2.338 18.208 1.00 94.94 239 LEU A N 1
ATOM 1848 C CA . LEU A 1 239 ? -10.025 2.907 17.177 1.00 94.94 239 LEU A CA 1
ATOM 1849 C C . LEU A 1 239 ? -9.203 3.162 15.911 1.00 94.94 239 LEU A C 1
ATOM 1851 O O . LEU A 1 239 ? -8.231 3.921 15.920 1.00 94.94 239 LEU A O 1
ATOM 1855 N N . TRP A 1 240 ? -9.654 2.564 14.817 1.00 91.56 240 TRP A N 1
ATOM 1856 C CA . TRP A 1 240 ? -9.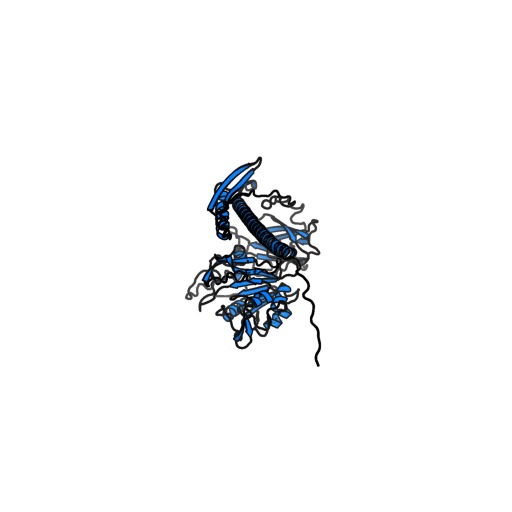125 2.727 13.475 1.00 91.56 240 TRP A CA 1
ATOM 1857 C C . TRP A 1 240 ? -10.144 3.446 12.595 1.00 91.56 240 TRP A C 1
ATOM 1859 O O . TRP A 1 240 ? -11.333 3.124 12.626 1.00 91.56 240 TRP A O 1
ATOM 1869 N N . VAL A 1 241 ? -9.677 4.360 11.749 1.00 90.44 241 VAL A N 1
ATOM 1870 C CA . VAL A 1 241 ? -10.471 4.961 10.672 1.00 90.44 241 VAL A CA 1
ATOM 1871 C C . VAL A 1 241 ? -9.689 4.810 9.377 1.00 90.44 241 VAL A C 1
ATOM 1873 O O . VAL A 1 241 ? -8.526 5.193 9.302 1.00 90.44 241 VAL A O 1
ATOM 1876 N N . ASN A 1 242 ? -10.307 4.202 8.364 1.00 84.19 242 ASN A N 1
ATOM 1877 C CA . ASN A 1 242 ? -9.707 3.949 7.051 1.00 84.19 242 ASN A CA 1
ATOM 1878 C C . ASN A 1 242 ? -8.313 3.289 7.112 1.00 84.19 242 ASN A C 1
ATOM 1880 O O . ASN A 1 242 ? -7.413 3.628 6.351 1.00 84.19 242 ASN A O 1
ATOM 1884 N N . GLY A 1 243 ? -8.135 2.333 8.029 1.00 76.12 243 GLY A N 1
ATOM 1885 C CA . GLY A 1 243 ? -6.874 1.603 8.207 1.00 76.12 243 GLY A CA 1
ATOM 1886 C C . GLY A 1 243 ? -5.783 2.363 8.974 1.00 76.12 243 GLY A C 1
ATOM 1887 O O . GLY A 1 243 ? -4.717 1.801 9.203 1.00 76.12 243 GLY A O 1
ATOM 1888 N N . GLN A 1 244 ? -6.041 3.592 9.431 1.0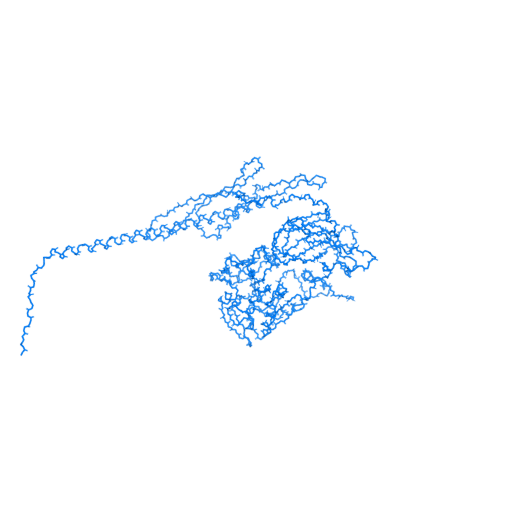0 78.62 244 GLN A N 1
ATOM 1889 C CA . GLN A 1 244 ? -5.169 4.325 10.348 1.00 78.62 244 GLN A CA 1
ATOM 1890 C C . GLN A 1 244 ? -5.681 4.196 11.787 1.00 78.62 244 GLN A C 1
ATOM 1892 O O . GLN A 1 244 ? -6.832 4.524 12.066 1.00 78.62 244 GLN A O 1
ATOM 1897 N N . SER A 1 245 ? -4.823 3.758 12.711 1.00 89.50 245 SER A N 1
ATOM 1898 C CA . SER A 1 245 ? -5.100 3.837 14.150 1.00 89.50 245 SER A CA 1
ATOM 1899 C C . SER A 1 245 ? -5.053 5.302 14.583 1.00 89.50 245 SER A C 1
ATOM 1901 O O . SER A 1 245 ? -4.059 5.984 14.322 1.00 89.50 245 SER A O 1
ATOM 1903 N N . ILE A 1 246 ? -6.130 5.792 15.201 1.00 91.81 246 ILE A N 1
ATOM 1904 C CA . ILE A 1 246 ? -6.252 7.200 15.611 1.00 91.81 246 ILE A CA 1
ATOM 1905 C C . ILE A 1 246 ? -6.240 7.395 17.124 1.00 91.81 246 ILE A C 1
ATOM 1907 O O . ILE A 1 246 ? -5.741 8.415 17.591 1.00 91.81 246 ILE A O 1
ATOM 1911 N N . VAL A 1 247 ? -6.741 6.430 17.902 1.00 94.94 247 VAL A N 1
ATOM 1912 C CA . VAL A 1 247 ? -6.634 6.467 19.366 1.00 94.94 247 VAL A CA 1
ATOM 1913 C C . VAL A 1 247 ? -6.784 5.079 19.977 1.00 94.94 247 VAL A C 1
ATOM 1915 O O . VAL A 1 247 ? -7.540 4.244 19.485 1.00 94.94 247 VAL A O 1
ATOM 1918 N N . SER A 1 248 ? -6.081 4.840 21.078 1.00 95.00 248 SER A N 1
ATOM 1919 C CA . SER A 1 248 ? -6.209 3.644 21.906 1.00 95.00 248 SER A CA 1
ATOM 1920 C C . SER A 1 248 ? -6.393 4.019 23.375 1.00 95.00 248 SER A C 1
ATOM 1922 O O . SER A 1 248 ? -6.080 5.137 23.792 1.00 95.00 248 SER A O 1
ATOM 1924 N N . GLY A 1 249 ? -6.926 3.091 24.162 1.00 93.25 249 GLY A N 1
ATOM 1925 C CA . GLY A 1 249 ? -7.157 3.281 25.589 1.00 93.25 249 GLY A CA 1
ATOM 1926 C C . GLY A 1 249 ? -7.399 1.962 26.311 1.00 93.25 249 GLY A C 1
ATOM 1927 O O . GLY A 1 249 ? -7.348 0.892 25.704 1.00 93.25 249 GLY A O 1
ATOM 1928 N N . SER A 1 250 ? -7.652 2.051 27.614 1.00 90.50 250 SER A N 1
ATOM 1929 C CA . SER A 1 250 ? -7.979 0.902 28.457 1.00 90.50 250 SER A CA 1
ATOM 1930 C C . SER A 1 250 ? -9.028 1.242 29.521 1.00 90.50 250 SER A C 1
ATOM 1932 O O . SER A 1 250 ? -9.305 2.411 29.809 1.00 90.50 250 SER A O 1
ATOM 1934 N N . ARG A 1 251 ? -9.655 0.194 30.062 1.00 73.06 251 ARG A N 1
ATOM 1935 C CA . ARG A 1 251 ? -10.818 0.220 30.958 1.00 73.06 251 ARG A CA 1
ATOM 1936 C C . ARG A 1 251 ? -10.664 1.203 32.136 1.00 73.06 251 ARG A C 1
ATOM 1938 O O . ARG A 1 251 ? -9.662 1.124 32.850 1.00 73.06 251 ARG A O 1
ATOM 1945 N N . PRO A 1 252 ? -11.683 2.017 32.475 1.00 65.62 252 PRO A N 1
ATOM 1946 C CA . PRO A 1 252 ? -12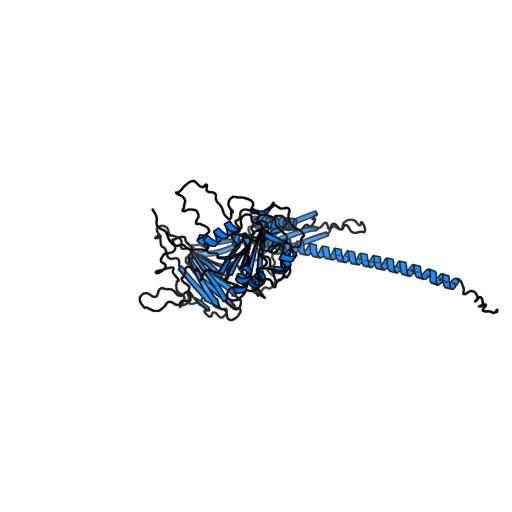.793 2.509 31.662 1.00 65.62 252 PRO A CA 1
ATOM 1947 C C . PRO A 1 252 ? -12.554 3.987 31.297 1.00 65.62 252 PRO A C 1
ATOM 1949 O O . PRO A 1 252 ? -13.250 4.885 31.774 1.00 65.62 252 PRO A O 1
ATOM 1952 N N . GLU A 1 253 ? -11.525 4.270 30.497 1.00 86.06 253 GLU A N 1
ATOM 1953 C CA . GLU A 1 253 ? -11.256 5.627 30.018 1.00 86.06 253 GLU A CA 1
ATOM 1954 C C . GLU A 1 253 ? -12.011 5.920 28.714 1.00 86.06 253 GLU A C 1
ATOM 1956 O O . GLU A 1 253 ? -12.010 5.119 27.776 1.00 86.06 253 GLU A O 1
ATOM 1961 N N . VAL A 1 254 ? -12.639 7.094 28.627 1.00 90.38 254 VAL A N 1
ATOM 1962 C CA . VAL A 1 254 ? -13.160 7.609 27.357 1.00 90.38 254 VAL A CA 1
ATOM 1963 C C . VAL A 1 254 ? -12.041 8.385 26.684 1.00 90.38 254 VAL A C 1
ATOM 1965 O O . VAL A 1 254 ? -11.508 9.340 27.253 1.00 90.38 254 VAL A O 1
ATOM 1968 N N . ARG A 1 255 ? -11.713 8.013 25.451 1.00 94.06 255 ARG A N 1
ATOM 1969 C CA . ARG A 1 255 ? -10.777 8.750 24.608 1.00 94.06 255 ARG A CA 1
ATOM 1970 C C . ARG A 1 255 ? -11.520 9.427 23.467 1.00 94.06 255 ARG A C 1
ATOM 1972 O O . ARG A 1 255 ? -12.583 8.982 23.043 1.00 94.06 255 ARG A O 1
ATOM 1979 N N . SER A 1 256 ? -10.960 10.535 22.999 1.00 94.38 256 SER A N 1
ATOM 1980 C CA . SER A 1 256 ? -11.506 11.308 21.884 1.00 94.38 256 SER A CA 1
ATOM 1981 C C . SER A 1 256 ? -10.406 11.568 20.862 1.00 94.38 256 SER A C 1
ATOM 1983 O O . SER A 1 256 ? -9.245 11.675 21.254 1.00 94.38 256 SER A O 1
ATOM 1985 N N . ALA A 1 257 ? -10.760 11.661 19.585 1.00 94.75 257 ALA A N 1
ATOM 1986 C CA . ALA A 1 257 ? -9.839 12.013 18.511 1.00 94.75 257 ALA A CA 1
ATOM 1987 C C . ALA A 1 257 ? -10.573 12.790 17.411 1.00 94.75 257 ALA A C 1
ATOM 1989 O O . ALA A 1 257 ? -11.611 12.342 16.925 1.00 94.75 257 ALA A O 1
ATOM 1990 N N . ASP A 1 258 ? -10.005 13.926 17.009 1.00 94.31 258 ASP A N 1
ATOM 1991 C CA . ASP A 1 258 ? -10.465 14.716 15.865 1.00 94.31 258 ASP A CA 1
ATOM 1992 C C . ASP A 1 258 ? -9.706 14.235 14.615 1.00 94.31 258 ASP A C 1
ATOM 1994 O O . ASP A 1 258 ? -8.478 14.120 14.649 1.00 94.31 258 ASP A O 1
ATOM 1998 N N . LEU A 1 259 ? -10.411 13.972 13.514 1.00 93.75 259 LEU A N 1
ATOM 1999 C CA . LEU A 1 259 ? -9.817 13.571 12.237 1.00 93.75 259 LEU A CA 1
ATOM 2000 C C . LEU A 1 259 ? -10.463 14.342 11.084 1.00 93.75 259 LEU A C 1
ATOM 2002 O O . LEU A 1 259 ? -11.683 14.322 10.925 1.00 93.75 259 LEU A O 1
ATOM 2006 N N . ASP A 1 260 ? -9.648 14.996 10.261 1.00 92.75 260 ASP A N 1
ATOM 2007 C CA . ASP A 1 260 ? -10.117 15.629 9.029 1.00 92.75 260 ASP A CA 1
ATOM 2008 C C . ASP A 1 260 ? -10.369 14.551 7.967 1.00 92.75 260 ASP A C 1
ATOM 2010 O O . ASP A 1 260 ? -9.468 13.799 7.593 1.00 92.75 260 ASP A O 1
ATOM 2014 N N . LEU A 1 261 ? -11.618 14.446 7.511 1.00 88.56 261 LEU A N 1
ATOM 2015 C CA . LEU A 1 261 ? -12.075 13.434 6.567 1.00 88.56 261 LEU A CA 1
ATOM 2016 C C . LEU A 1 261 ? -12.613 14.079 5.287 1.00 88.56 261 LEU A C 1
ATOM 2018 O O . LEU A 1 261 ? -13.214 15.151 5.300 1.00 88.56 261 LEU A O 1
ATOM 2022 N N . TRP A 1 262 ? -12.378 13.416 4.158 1.00 81.75 262 TRP A N 1
ATOM 2023 C CA . TRP A 1 262 ? -12.838 13.839 2.835 1.00 81.75 262 TRP A CA 1
ATOM 2024 C C . TRP A 1 262 ? -14.325 13.509 2.613 1.00 81.75 262 TRP A C 1
ATOM 2026 O O . TRP A 1 262 ? -14.980 12.893 3.444 1.00 81.75 262 TRP A O 1
ATOM 2036 N N . ARG A 1 263 ? -14.877 13.924 1.468 1.00 86.94 263 ARG A N 1
ATOM 2037 C CA . ARG A 1 263 ? -16.217 13.503 1.036 1.00 86.94 263 ARG A CA 1
ATOM 2038 C C . ARG A 1 263 ? -16.205 12.030 0.625 1.00 86.94 263 ARG A C 1
ATOM 2040 O O . ARG A 1 263 ? -15.378 11.644 -0.197 1.00 86.94 263 ARG A O 1
ATOM 2047 N N . GLY A 1 264 ? -17.205 11.263 1.046 1.00 83.62 264 GLY A N 1
ATOM 2048 C CA . GLY A 1 264 ? -17.442 9.903 0.567 1.00 83.62 264 GLY A CA 1
ATOM 2049 C C . GLY A 1 264 ? -17.513 8.889 1.697 1.00 83.62 264 GLY A C 1
ATOM 2050 O O . GLY A 1 264 ? -17.968 9.198 2.792 1.00 83.62 264 GLY A O 1
ATOM 2051 N N . ARG A 1 265 ? -17.132 7.646 1.402 1.00 81.81 265 ARG A N 1
ATOM 2052 C CA . ARG A 1 265 ? -17.360 6.478 2.259 1.00 81.81 265 ARG A CA 1
ATOM 2053 C C . ARG A 1 265 ? -16.140 6.180 3.134 1.00 81.81 265 ARG A C 1
ATOM 2055 O O . ARG A 1 265 ? -15.042 5.995 2.616 1.00 81.81 265 ARG A O 1
ATOM 2062 N N . HIS A 1 266 ? -16.353 6.062 4.442 1.00 86.62 266 HIS A N 1
ATOM 2063 C CA . HIS A 1 266 ? -15.317 5.808 5.446 1.00 86.62 266 HIS A CA 1
ATOM 2064 C C . HIS A 1 266 ? -15.630 4.529 6.221 1.00 86.62 266 HIS A C 1
ATOM 2066 O O . HIS A 1 266 ? -16.781 4.281 6.583 1.00 86.62 266 HIS A O 1
ATOM 2072 N N . ALA A 1 267 ? -14.603 3.730 6.494 1.00 87.44 267 ALA A N 1
ATOM 2073 C CA . ALA A 1 267 ? -14.668 2.581 7.384 1.00 87.44 267 ALA A CA 1
ATOM 2074 C C . ALA A 1 267 ? -14.079 2.947 8.751 1.00 87.44 267 ALA A C 1
ATOM 2076 O O . ALA A 1 267 ? -13.010 3.548 8.840 1.00 87.44 267 ALA A O 1
ATOM 2077 N N . VAL A 1 268 ? -14.769 2.549 9.812 1.00 91.31 268 VAL A N 1
ATOM 2078 C CA . VAL A 1 268 ? -14.360 2.714 11.206 1.00 91.31 268 VAL A CA 1
ATOM 2079 C C . VAL A 1 268 ? -14.340 1.337 11.839 1.00 91.31 268 VAL A C 1
ATOM 2081 O O . VAL A 1 268 ? -15.306 0.589 11.696 1.00 91.31 268 VAL A O 1
ATOM 2084 N N . ALA A 1 269 ? -13.260 1.000 12.532 1.00 89.81 269 ALA A N 1
ATOM 2085 C CA . ALA A 1 269 ? -13.138 -0.257 13.250 1.00 89.81 269 ALA A CA 1
ATOM 2086 C C . ALA A 1 269 ? -12.697 0.002 14.692 1.00 89.81 269 ALA A C 1
ATOM 2088 O O . ALA A 1 269 ? -11.682 0.653 14.923 1.00 89.81 269 ALA A O 1
ATOM 2089 N N . VAL A 1 270 ? -13.445 -0.514 15.666 1.00 92.94 270 VAL A N 1
ATOM 2090 C CA . VAL A 1 270 ? -13.024 -0.546 17.071 1.00 92.94 270 VAL A CA 1
ATOM 2091 C C . VAL A 1 270 ? -12.614 -1.968 17.387 1.00 92.94 270 VAL A C 1
ATOM 2093 O O . VAL A 1 270 ? -13.467 -2.847 17.496 1.00 92.94 270 VAL A O 1
ATOM 2096 N N . GLN A 1 271 ? -11.315 -2.198 17.527 1.00 91.81 271 GLN A N 1
ATOM 2097 C CA . GLN A 1 271 ? -10.824 -3.428 18.127 1.00 91.81 271 GLN A CA 1
ATOM 2098 C C . GLN A 1 271 ? -10.855 -3.261 19.643 1.00 91.81 271 GLN A C 1
ATOM 2100 O O . GLN A 1 271 ? -10.314 -2.282 20.150 1.00 91.81 271 GLN A O 1
ATOM 2105 N N . VAL A 1 272 ? -11.471 -4.197 20.358 1.00 91.50 272 VAL A N 1
ATOM 2106 C CA . VAL A 1 272 ? -11.456 -4.273 21.821 1.00 91.50 272 VAL A CA 1
ATOM 2107 C C . VAL A 1 272 ? -10.886 -5.600 22.281 1.00 91.50 272 VAL A C 1
ATOM 2109 O O . VAL A 1 272 ? -11.215 -6.634 21.711 1.00 91.50 272 VAL A O 1
ATOM 2112 N N . THR A 1 273 ? -10.078 -5.592 23.332 1.00 87.88 273 THR A N 1
ATOM 2113 C CA . THR A 1 273 ? -9.535 -6.814 23.931 1.00 87.88 273 THR A CA 1
ATOM 2114 C C . THR A 1 273 ? -9.974 -6.871 25.380 1.00 87.88 273 THR A C 1
ATOM 2116 O O . THR A 1 273 ? -9.568 -6.041 26.191 1.00 87.88 273 THR A O 1
ATOM 2119 N N . ASN A 1 274 ? -10.793 -7.859 25.726 1.00 84.88 274 ASN A N 1
ATOM 2120 C CA . ASN A 1 274 ? -11.132 -8.120 27.119 1.00 84.88 274 ASN A CA 1
ATOM 2121 C C . ASN A 1 274 ? -9.970 -8.869 27.790 1.00 84.88 274 ASN A C 1
ATOM 2123 O O . ASN A 1 274 ? -9.529 -9.899 27.282 1.00 84.88 274 ASN A O 1
ATOM 2127 N N . ARG A 1 275 ? -9.474 -8.370 28.923 1.00 81.88 275 ARG A N 1
ATOM 2128 C CA . ARG A 1 275 ? -8.448 -9.028 29.736 1.00 81.88 275 ARG A CA 1
ATOM 2129 C C . ARG A 1 275 ? -9.123 -9.863 30.830 1.00 81.88 275 ARG A C 1
ATOM 2131 O O . ARG A 1 275 ? -9.941 -9.327 31.582 1.00 81.88 275 ARG A O 1
ATOM 2138 N N . PRO A 1 276 ? -8.746 -11.141 31.011 1.00 76.38 276 PRO A N 1
ATOM 2139 C CA . PRO A 1 276 ? -9.239 -11.915 32.139 1.00 76.38 276 PRO A CA 1
ATOM 2140 C C . PRO A 1 276 ? -8.678 -11.321 33.431 1.00 76.38 276 PRO A C 1
ATOM 2142 O O . PRO A 1 276 ? -7.470 -11.349 33.675 1.00 76.38 276 PRO A O 1
ATOM 2145 N N . GLY A 1 277 ? -9.561 -10.794 34.279 1.00 77.31 277 GLY A N 1
ATOM 2146 C CA . GLY A 1 277 ? -9.207 -10.497 35.663 1.00 77.31 277 GLY A CA 1
ATOM 2147 C C . GLY A 1 277 ? -8.820 -11.787 36.406 1.00 77.31 277 GLY A C 1
ATOM 2148 O O . GLY A 1 277 ? -9.311 -12.862 36.050 1.00 77.31 277 GLY A O 1
ATOM 2149 N N . PRO A 1 278 ? -7.976 -11.730 37.452 1.00 78.06 278 PRO A N 1
ATOM 2150 C CA . PRO A 1 278 ? -7.684 -12.900 38.277 1.00 78.06 278 PRO A CA 1
ATOM 2151 C C . PRO A 1 278 ? -8.978 -13.502 38.849 1.00 78.06 278 PRO A C 1
ATOM 2153 O O . PRO A 1 278 ? -9.672 -12.858 39.632 1.00 78.06 278 PRO A O 1
ATOM 2156 N N . GLY A 1 279 ? -9.319 -14.727 38.436 1.00 78.19 279 GLY A N 1
ATOM 2157 C CA . GLY A 1 279 ? -10.565 -15.400 38.826 1.00 78.19 279 GLY A CA 1
ATOM 2158 C C . GLY A 1 279 ? -11.820 -15.001 38.032 1.00 78.19 279 GLY A C 1
ATOM 2159 O O . GLY A 1 279 ? -12.913 -15.432 38.394 1.00 78.19 279 GLY A O 1
ATOM 2160 N N . ALA A 1 280 ? -11.697 -14.214 36.958 1.00 68.88 280 ALA A N 1
ATOM 2161 C CA . ALA A 1 280 ? -12.807 -13.953 36.042 1.00 68.88 280 ALA A CA 1
ATOM 2162 C C . ALA A 1 280 ? -13.236 -15.241 35.301 1.00 68.88 280 ALA A C 1
ATOM 2164 O O . ALA A 1 280 ? -12.388 -16.093 35.013 1.00 68.88 280 ALA A O 1
ATOM 2165 N N . PRO A 1 281 ? -14.530 -15.404 34.960 1.00 67.81 281 PRO A N 1
ATOM 2166 C CA . PRO A 1 281 ? -14.982 -16.516 34.128 1.00 67.81 281 PRO A CA 1
ATOM 2167 C C . PRO A 1 281 ? -14.312 -16.478 32.745 1.00 67.81 281 PRO A C 1
ATOM 2169 O O . PRO A 1 281 ? -14.052 -15.409 32.196 1.00 67.81 281 PRO A O 1
ATOM 2172 N N . ALA A 1 282 ? -14.074 -17.656 32.155 1.00 65.25 282 ALA A N 1
ATOM 2173 C CA . ALA A 1 282 ? -13.374 -17.796 30.870 1.00 65.25 282 ALA A CA 1
ATOM 2174 C C . ALA A 1 282 ? -14.053 -17.053 29.697 1.00 65.25 282 ALA A C 1
ATOM 2176 O O . ALA A 1 282 ? -13.388 -16.668 28.733 1.00 65.25 282 ALA A O 1
ATOM 2177 N N . ALA A 1 283 ? -15.366 -16.832 29.802 1.00 64.31 283 ALA A N 1
ATOM 2178 C CA . ALA A 1 283 ? -16.142 -15.957 28.936 1.00 64.31 283 ALA A CA 1
ATOM 2179 C C . ALA A 1 283 ? -16.370 -14.613 29.647 1.00 64.31 283 ALA A C 1
ATOM 2181 O O . ALA A 1 283 ? -17.159 -14.535 30.590 1.00 64.31 283 ALA A O 1
ATOM 2182 N N . ASN A 1 284 ? -15.696 -13.560 29.182 1.00 67.88 284 ASN A N 1
ATOM 2183 C CA . ASN A 1 284 ? -15.862 -12.195 29.679 1.00 67.88 284 ASN A CA 1
ATOM 2184 C C . ASN A 1 284 ? -16.164 -11.272 28.476 1.00 67.88 284 ASN A C 1
ATOM 2186 O O . ASN A 1 284 ? -15.356 -11.246 27.544 1.00 67.88 284 ASN A O 1
ATOM 2190 N N . PRO A 1 285 ? -17.318 -10.569 28.434 1.00 72.94 285 PRO A N 1
ATOM 2191 C CA . PRO A 1 285 ? -17.732 -9.785 27.272 1.00 72.94 285 PRO A CA 1
ATOM 2192 C C . PRO A 1 285 ? -16.718 -8.716 26.870 1.00 72.94 285 PRO A C 1
ATOM 2194 O O . PRO A 1 285 ? -16.317 -7.896 27.693 1.00 72.94 285 PRO A O 1
ATOM 2197 N N . ALA A 1 286 ? -16.356 -8.674 25.591 1.00 80.69 286 ALA A N 1
ATOM 2198 C CA . ALA A 1 286 ? -15.657 -7.525 25.035 1.00 80.69 286 ALA A CA 1
ATOM 2199 C C . ALA A 1 286 ? -16.708 -6.528 24.531 1.00 80.69 286 ALA A C 1
ATOM 2201 O O . ALA A 1 286 ? -17.633 -6.907 23.800 1.00 80.69 286 ALA A O 1
ATOM 2202 N N . GLY A 1 287 ? -16.600 -5.275 24.966 1.00 87.75 287 GLY A N 1
ATOM 2203 C CA . GLY A 1 287 ? -17.588 -4.237 24.685 1.00 87.75 287 GLY A CA 1
ATOM 2204 C C . GLY A 1 287 ? -16.951 -2.945 24.207 1.00 87.75 287 GLY A C 1
ATOM 2205 O O . GLY A 1 287 ? -15.839 -2.619 24.614 1.00 87.75 287 GLY A O 1
ATOM 2206 N N . MET A 1 288 ? -17.667 -2.192 23.372 1.00 91.94 288 MET A N 1
ATOM 2207 C CA . MET A 1 288 ? -17.319 -0.805 23.060 1.00 91.94 288 MET A CA 1
ATOM 2208 C C . MET A 1 288 ? -18.526 0.123 23.108 1.00 91.94 288 MET A C 1
ATOM 2210 O O . MET A 1 288 ? -19.676 -0.298 22.982 1.00 91.94 288 MET A O 1
ATOM 2214 N N . ILE A 1 289 ? -18.235 1.408 23.254 1.00 92.56 289 ILE A N 1
ATOM 2215 C CA . ILE A 1 289 ? -19.166 2.501 23.013 1.00 92.56 289 ILE A CA 1
ATOM 2216 C C . ILE A 1 289 ? -18.448 3.538 22.147 1.00 92.56 289 ILE A C 1
ATOM 2218 O O . ILE A 1 289 ? -17.314 3.921 22.437 1.00 92.56 289 ILE A O 1
ATOM 2222 N N . LEU A 1 290 ? -19.077 3.952 21.049 1.00 94.00 290 LEU A N 1
ATOM 2223 C CA . LEU A 1 290 ? -18.482 4.828 20.038 1.00 94.00 290 LEU A CA 1
ATOM 2224 C C . LEU A 1 290 ? -19.527 5.826 19.543 1.00 94.00 290 LEU A C 1
ATOM 2226 O O . LEU A 1 290 ? -20.650 5.443 19.230 1.00 94.00 290 LEU A O 1
ATOM 2230 N N . ALA A 1 291 ? -19.148 7.087 19.391 1.00 94.88 291 ALA A N 1
ATOM 2231 C CA . ALA A 1 291 ? -19.902 8.059 18.610 1.00 94.88 291 ALA A CA 1
ATOM 2232 C C . ALA A 1 291 ? -18.965 8.886 17.733 1.00 94.88 291 ALA A C 1
ATOM 2234 O O . ALA A 1 291 ? -17.799 9.085 18.076 1.00 94.88 291 ALA A O 1
ATOM 2235 N N . ALA A 1 292 ? -19.498 9.377 16.620 1.00 95.06 292 ALA A N 1
ATOM 2236 C CA . ALA A 1 292 ? -18.828 10.313 15.736 1.00 95.06 292 ALA A CA 1
ATOM 2237 C C . ALA A 1 292 ? -19.720 11.533 15.505 1.00 95.06 292 ALA A C 1
ATOM 2239 O O . ALA A 1 292 ? -20.921 11.390 15.258 1.00 95.06 292 ALA A O 1
ATOM 2240 N N . TYR A 1 293 ? -19.118 12.715 15.556 1.00 95.12 293 TYR A N 1
ATOM 2241 C CA . TYR A 1 293 ? -19.772 14.002 15.352 1.00 95.12 293 TYR A CA 1
ATOM 2242 C C . TYR A 1 293 ? -19.054 14.788 14.260 1.00 95.12 293 TYR A C 1
ATOM 2244 O O . TYR A 1 293 ? -17.840 14.650 14.122 1.00 95.12 293 TYR A O 1
ATOM 2252 N N . ASP A 1 294 ? -19.780 15.609 13.507 1.00 95.25 294 ASP A N 1
ATOM 2253 C CA . ASP A 1 294 ? -19.171 16.579 12.593 1.00 95.25 294 ASP A CA 1
ATOM 2254 C C . ASP A 1 294 ? -18.618 17.813 13.334 1.00 95.25 294 ASP A C 1
ATOM 2256 O O . ASP A 1 294 ? -18.652 17.911 14.566 1.00 95.25 294 ASP A O 1
ATOM 2260 N N . ASP A 1 295 ? -18.094 18.768 12.570 1.00 92.88 295 ASP A N 1
ATOM 2261 C CA . ASP A 1 295 ? -17.516 20.021 13.054 1.00 92.88 295 ASP A CA 1
ATOM 2262 C C . ASP A 1 295 ? -18.555 20.987 13.650 1.00 92.88 295 ASP A C 1
ATOM 2264 O O . ASP A 1 295 ? -18.193 21.900 14.395 1.00 92.88 295 ASP A O 1
ATOM 2268 N N . GLN A 1 296 ? -19.843 20.755 13.383 1.00 93.19 296 GLN A N 1
ATOM 2269 C CA . GLN A 1 296 ? -20.976 21.475 13.972 1.00 93.19 296 GLN A CA 1
ATOM 2270 C C . GLN A 1 296 ? -21.477 20.811 15.267 1.00 93.19 296 GLN A C 1
ATOM 2272 O O . GLN A 1 296 ? -22.347 21.359 15.946 1.00 93.19 296 GLN A O 1
ATOM 2277 N N . GLY A 1 297 ? -20.929 19.647 15.635 1.00 91.25 297 GLY A N 1
ATOM 2278 C CA . GLY A 1 297 ? -21.391 18.845 16.766 1.00 91.25 297 GLY A CA 1
ATOM 2279 C C . GLY A 1 297 ? -22.661 18.041 16.470 1.00 91.25 297 GLY A C 1
ATOM 2280 O O . GLY A 1 297 ? -23.289 17.534 17.403 1.00 91.25 297 GLY A O 1
ATOM 2281 N N . SER A 1 298 ? -23.051 17.895 15.201 1.00 92.25 298 SER A N 1
ATOM 2282 C CA . SER A 1 298 ? -24.151 17.019 14.797 1.00 92.25 298 SER A CA 1
ATOM 2283 C C . SER A 1 298 ? -23.700 15.564 14.861 1.00 92.25 298 SER A C 1
ATOM 2285 O O . SER A 1 298 ? -22.599 15.214 14.439 1.00 92.25 298 SER A O 1
ATOM 2287 N N . LEU A 1 299 ? -24.557 14.691 15.384 1.00 92.69 299 LEU A N 1
ATOM 2288 C CA . LEU A 1 299 ? -24.251 13.271 15.530 1.00 92.69 299 LEU A CA 1
ATOM 2289 C C . LEU A 1 299 ? -24.307 12.562 14.167 1.00 92.69 299 LEU A C 1
ATOM 2291 O O . LEU A 1 299 ? -25.391 12.345 13.629 1.00 92.69 299 LEU A O 1
ATOM 2295 N N . LEU A 1 300 ? -23.149 12.157 13.639 1.00 92.44 300 LEU A N 1
ATOM 2296 C CA . LEU A 1 300 ? -23.039 11.402 12.386 1.00 92.44 300 LEU A CA 1
ATOM 2297 C C . LEU A 1 300 ? -23.478 9.949 12.580 1.00 92.44 300 LEU A C 1
ATOM 2299 O O . LEU A 1 300 ? -24.261 9.410 11.799 1.00 92.44 300 LEU A O 1
ATOM 2303 N N . PHE A 1 301 ? -22.972 9.301 13.632 1.00 92.38 301 PHE A N 1
ATOM 2304 C CA . PHE A 1 301 ? -23.414 7.974 14.052 1.00 92.38 301 PHE A CA 1
ATOM 2305 C C . PHE A 1 301 ? -23.019 7.674 15.500 1.00 92.38 301 PHE A C 1
ATOM 2307 O O . PHE A 1 301 ? -22.161 8.334 16.085 1.00 92.38 301 PHE A O 1
ATOM 2314 N N . HIS A 1 302 ? -23.615 6.624 16.063 1.00 92.31 302 HIS A N 1
ATOM 2315 C CA . HIS A 1 302 ? -23.246 6.081 17.366 1.00 92.31 302 HIS A CA 1
ATOM 2316 C C . HIS A 1 302 ? -23.441 4.563 17.437 1.00 92.31 302 HIS A C 1
ATOM 2318 O O . HIS A 1 302 ? -24.157 3.964 16.626 1.00 92.31 302 HIS A O 1
ATOM 2324 N N . SER A 1 303 ? -22.802 3.940 18.422 1.00 88.94 303 SER A N 1
ATOM 2325 C CA . SER A 1 303 ? -23.069 2.577 18.851 1.00 88.94 303 SER A CA 1
ATOM 2326 C C . SER A 1 303 ? -24.494 2.489 19.406 1.00 88.94 303 SER A C 1
ATOM 2328 O O . SER A 1 303 ? -24.933 3.337 20.187 1.00 88.94 303 SER A O 1
ATOM 2330 N N . ARG A 1 304 ? -25.240 1.484 18.949 1.00 81.00 304 ARG A N 1
ATOM 2331 C CA . ARG A 1 304 ? -26.578 1.125 19.438 1.00 81.00 304 ARG A CA 1
ATOM 2332 C C . ARG A 1 304 ? -26.483 -0.310 19.925 1.00 81.00 304 ARG A C 1
ATOM 2334 O O . ARG A 1 304 ? -25.966 -1.159 19.201 1.00 81.00 304 ARG A O 1
ATOM 2341 N N . GLY A 1 305 ? -26.883 -0.557 21.161 1.00 63.28 305 GLY A N 1
ATOM 2342 C CA . GLY A 1 305 ? -26.710 -1.838 21.814 1.00 63.28 305 GLY A CA 1
ATOM 2343 C C . GLY A 1 305 ? -27.747 -2.835 21.316 1.00 63.28 305 GLY A C 1
ATOM 2344 O O . GLY A 1 305 ? -28.881 -2.490 20.999 1.00 63.28 305 GLY A O 1
ATOM 2345 N N . ASN A 1 306 ? -27.388 -4.117 21.325 1.00 54.25 306 ASN A N 1
ATOM 2346 C CA . ASN A 1 306 ? -28.354 -5.199 21.101 1.00 54.25 306 ASN A CA 1
ATOM 2347 C C . ASN A 1 306 ? -29.211 -5.500 22.351 1.00 54.25 306 ASN A C 1
ATOM 2349 O O . ASN A 1 306 ? -29.958 -6.478 22.371 1.00 54.25 306 ASN A O 1
ATOM 2353 N N . LEU A 1 307 ? -29.119 -4.685 23.410 1.00 42.81 307 LEU A N 1
ATOM 2354 C CA . LEU A 1 307 ? -29.779 -4.900 24.703 1.00 42.81 307 LEU A CA 1
ATOM 2355 C C . LEU A 1 307 ? -31.262 -4.480 24.725 1.00 42.81 307 LEU A C 1
ATOM 2357 O O . LEU A 1 307 ? -31.769 -4.014 25.744 1.00 42.81 307 LEU A O 1
ATOM 2361 N N . SER A 1 308 ? -32.004 -4.743 23.645 1.00 36.34 308 SER A N 1
ATOM 2362 C CA . SER A 1 308 ? -33.458 -4.884 23.747 1.00 36.34 308 SER A CA 1
ATOM 2363 C C . SER A 1 308 ? -33.794 -6.299 24.221 1.00 36.34 308 SER A C 1
ATOM 2365 O O . SER A 1 308 ? -33.969 -7.233 23.431 1.00 36.34 308 SER A O 1
ATOM 2367 N N . SER A 1 309 ? -33.914 -6.462 25.532 1.00 39.19 309 SER A N 1
ATOM 2368 C CA . SER A 1 309 ? -34.574 -7.628 26.104 1.00 39.19 309 SER A CA 1
ATOM 2369 C C . SER A 1 309 ? -36.061 -7.667 25.697 1.00 39.19 309 SER A C 1
ATOM 2371 O O . SER A 1 309 ? -36.744 -6.651 25.600 1.00 39.19 309 SER A O 1
ATOM 2373 N N . ALA A 1 310 ? -36.568 -8.881 25.471 1.00 32.19 310 ALA A N 1
ATOM 2374 C CA . ALA A 1 310 ? -37.986 -9.263 25.518 1.00 32.19 310 ALA A CA 1
ATOM 2375 C C . ALA A 1 310 ? -39.023 -8.729 24.489 1.00 32.19 310 ALA A C 1
ATOM 2377 O O . ALA A 1 310 ? -40.136 -9.250 24.521 1.00 32.19 310 ALA A O 1
ATOM 2378 N N . ALA A 1 311 ? -38.747 -7.784 23.573 1.00 33.12 311 ALA A N 1
ATOM 2379 C CA . ALA A 1 311 ? -39.835 -7.163 22.776 1.00 33.12 311 ALA A CA 1
ATOM 2380 C C . ALA A 1 311 ? -39.596 -6.926 21.263 1.00 33.12 311 ALA A C 1
ATOM 2382 O O . ALA A 1 311 ? -39.815 -5.825 20.764 1.00 33.12 311 ALA A O 1
ATOM 2383 N N . GLY A 1 312 ? -39.227 -7.971 20.510 1.00 34.72 312 GLY A N 1
ATOM 2384 C CA . GLY A 1 312 ? -39.668 -8.189 19.112 1.00 34.72 312 GLY A CA 1
ATOM 2385 C C . GLY A 1 312 ? -39.384 -7.140 18.018 1.00 34.72 312 GLY A C 1
ATOM 2386 O O . GLY A 1 312 ? -39.864 -7.319 16.899 1.00 34.72 312 GLY A O 1
ATOM 2387 N N . ARG A 1 313 ? -38.637 -6.063 18.280 1.00 35.75 313 ARG A N 1
ATOM 2388 C CA . ARG A 1 313 ? -38.223 -5.099 17.248 1.00 35.75 313 ARG A CA 1
ATOM 2389 C C . ARG A 1 313 ? -36.989 -5.619 16.500 1.00 35.75 313 ARG A C 1
ATOM 2391 O O . ARG A 1 313 ? -36.085 -6.144 17.149 1.00 35.75 313 ARG A O 1
ATOM 2398 N N . PRO A 1 314 ? -36.925 -5.484 15.162 1.00 38.22 314 PRO A N 1
ATOM 2399 C CA . PRO A 1 314 ? -35.710 -5.800 14.425 1.00 38.22 314 PRO A CA 1
ATOM 2400 C C . PRO A 1 314 ? -34.591 -4.848 14.859 1.00 38.22 314 PRO A C 1
ATOM 2402 O O . PRO A 1 314 ? -34.828 -3.653 15.049 1.00 38.22 314 PRO A O 1
ATOM 2405 N N . ALA A 1 315 ? -33.387 -5.394 15.027 1.00 45.94 315 ALA A N 1
ATOM 2406 C CA . ALA A 1 315 ? -32.204 -4.615 15.362 1.00 45.94 315 ALA A CA 1
ATOM 2407 C C . ALA A 1 315 ? -31.924 -3.553 14.287 1.00 45.94 315 ALA A C 1
ATOM 2409 O O . ALA A 1 315 ? -32.194 -3.761 13.101 1.00 45.94 315 ALA A O 1
ATOM 2410 N N . ASP A 1 316 ? -31.342 -2.430 14.702 1.00 44.31 316 ASP A N 1
ATOM 2411 C CA . ASP A 1 316 ? -30.785 -1.449 13.777 1.00 44.31 316 ASP A CA 1
ATOM 2412 C C . ASP A 1 316 ? -29.572 -2.082 13.075 1.00 44.31 316 ASP A C 1
ATOM 2414 O O . ASP A 1 316 ? -28.483 -2.175 13.641 1.00 44.31 316 ASP A O 1
ATOM 2418 N N . ALA A 1 317 ? -29.779 -2.556 11.844 1.00 44.41 317 ALA A N 1
ATOM 2419 C CA . ALA A 1 317 ? -28.808 -3.320 11.058 1.00 44.41 317 ALA A CA 1
ATOM 2420 C C . ALA A 1 317 ? -27.574 -2.508 10.595 1.00 44.41 317 ALA A C 1
ATOM 2422 O O . ALA A 1 317 ? -26.841 -2.944 9.711 1.00 44.41 317 ALA A O 1
ATOM 2423 N N . SER A 1 318 ? -27.340 -1.317 11.159 1.00 50.81 318 SER A N 1
ATOM 2424 C CA . SER A 1 318 ? -26.207 -0.442 10.828 1.00 50.81 318 SER A CA 1
ATOM 2425 C C . SER A 1 318 ? -24.891 -0.791 11.540 1.00 50.81 318 SER A C 1
ATOM 2427 O O . SER A 1 318 ? -23.862 -0.178 11.247 1.00 50.81 318 SER A O 1
ATOM 2429 N N . TRP A 1 319 ? -24.907 -1.770 12.447 1.00 47.88 319 TRP A N 1
ATOM 2430 C CA . TRP A 1 319 ? -23.714 -2.465 12.934 1.00 47.88 319 TRP A CA 1
ATOM 2431 C C . TRP A 1 319 ? -23.768 -3.900 12.417 1.00 47.88 319 TRP A C 1
ATOM 2433 O O . TRP A 1 319 ? -24.622 -4.679 12.841 1.00 47.88 319 TRP A O 1
ATOM 2443 N N . ASP A 1 320 ? -22.894 -4.230 11.466 1.00 48.00 320 ASP A N 1
ATOM 2444 C CA . ASP A 1 320 ? -22.807 -5.585 10.932 1.00 48.00 320 ASP A CA 1
ATOM 2445 C C . ASP A 1 320 ? -22.135 -6.478 11.982 1.00 48.00 320 ASP A C 1
ATOM 2447 O O . ASP A 1 320 ? -20.946 -6.352 12.272 1.00 48.00 320 ASP A O 1
ATOM 2451 N N . TRP A 1 321 ? -22.955 -7.321 12.609 1.00 46.34 321 TRP A N 1
ATOM 2452 C CA . TRP A 1 321 ? -22.570 -8.252 13.670 1.00 46.34 321 TRP A CA 1
ATOM 2453 C C . TRP A 1 321 ? -22.054 -9.590 13.149 1.00 46.34 321 TRP A C 1
ATOM 2455 O O . TRP A 1 321 ? -21.795 -10.496 13.946 1.00 46.34 321 TRP A O 1
ATOM 2465 N N . SER A 1 322 ? -21.905 -9.742 11.833 1.00 36.47 322 SER A N 1
ATOM 2466 C CA . SER A 1 322 ? -21.088 -10.830 11.325 1.00 36.47 322 SER A CA 1
ATOM 2467 C C . SER A 1 322 ? -19.676 -10.714 11.912 1.00 36.47 322 SER A C 1
ATOM 2469 O O . SER A 1 322 ? -19.091 -9.633 12.014 1.00 36.47 322 SER A O 1
ATOM 2471 N N . SER A 1 323 ? -19.075 -11.858 12.241 1.00 38.12 323 SER A N 1
ATOM 2472 C CA . SER A 1 323 ? -17.657 -12.008 11.937 1.00 38.12 323 SER A CA 1
ATOM 2473 C C . SER A 1 323 ? -17.515 -11.601 10.475 1.00 38.12 323 SER A C 1
ATOM 2475 O O . SER A 1 323 ? -18.039 -12.319 9.624 1.00 38.12 323 SER A O 1
ATOM 2477 N N . TYR A 1 324 ? -16.910 -10.437 10.204 1.00 35.66 324 TYR A N 1
ATOM 2478 C CA . TYR A 1 324 ? -16.824 -9.839 8.867 1.00 35.66 324 TYR A CA 1
ATOM 2479 C C . TYR A 1 324 ? -15.874 -10.665 7.984 1.00 35.66 324 TYR A C 1
ATOM 2481 O O . TYR A 1 324 ? -14.781 -10.240 7.622 1.00 35.66 324 TYR A O 1
ATOM 2489 N N . SER A 1 325 ? -16.323 -11.866 7.634 1.00 36.66 325 SER A N 1
ATOM 2490 C CA . SER A 1 325 ? -16.321 -12.335 6.266 1.00 36.66 325 SER A CA 1
ATOM 2491 C C . SER A 1 325 ? -17.358 -11.474 5.542 1.00 36.66 325 SER A C 1
ATOM 2493 O O . SER A 1 325 ? -18.552 -11.785 5.609 1.00 36.66 325 SER A O 1
ATOM 2495 N N . PRO A 1 326 ? -16.962 -10.394 4.837 1.00 38.50 326 PRO A N 1
ATOM 2496 C CA . PRO A 1 326 ? -17.834 -9.885 3.789 1.00 38.50 326 PRO A CA 1
ATOM 2497 C C . PRO A 1 326 ? -18.108 -11.038 2.804 1.00 38.50 326 PRO A C 1
ATOM 2499 O O . PRO A 1 326 ? -17.381 -12.038 2.836 1.00 38.50 326 PRO A O 1
ATOM 2502 N N . PRO A 1 327 ? -19.098 -10.927 1.894 1.00 43.56 327 PRO A N 1
ATOM 2503 C CA . PRO A 1 327 ? -19.123 -11.801 0.716 1.00 43.56 327 PRO A CA 1
ATOM 2504 C C . PRO A 1 327 ? -17.700 -11.840 0.154 1.00 43.56 327 PRO A C 1
ATOM 2506 O O . PRO A 1 327 ? -17.181 -10.753 -0.117 1.00 43.56 327 PRO A O 1
ATOM 2509 N N . HIS A 1 328 ? -17.078 -13.039 0.167 1.00 50.41 328 HIS A N 1
ATOM 2510 C CA . HIS A 1 328 ? -15.623 -13.193 0.354 1.00 50.41 328 HIS A CA 1
ATOM 2511 C C . HIS A 1 328 ? -14.886 -12.097 -0.411 1.00 50.41 328 HIS A C 1
ATOM 2513 O O . HIS A 1 328 ? -15.116 -11.982 -1.620 1.00 50.41 328 HIS A O 1
ATOM 2519 N N . PRO A 1 329 ? -14.097 -11.253 0.285 1.00 65.88 329 PRO A N 1
ATOM 2520 C CA . PRO A 1 329 ? -13.524 -10.067 -0.339 1.00 65.88 329 PRO A CA 1
ATOM 2521 C C . PRO A 1 329 ? -12.772 -10.525 -1.586 1.00 65.88 329 PRO A C 1
ATOM 2523 O O . PRO A 1 329 ? -12.220 -11.622 -1.567 1.00 65.88 329 PRO A O 1
ATOM 2526 N N . ASP A 1 330 ? -12.840 -9.747 -2.671 1.00 86.06 330 ASP A N 1
ATOM 2527 C CA . ASP A 1 330 ? -12.576 -10.193 -4.048 1.00 86.06 330 ASP A CA 1
ATOM 2528 C C . ASP A 1 330 ? -11.077 -10.505 -4.254 1.00 86.06 330 ASP A C 1
ATOM 2530 O O . ASP A 1 330 ? -10.311 -9.757 -4.865 1.00 86.06 330 ASP A O 1
ATOM 2534 N N . TRP A 1 331 ? -10.645 -11.601 -3.643 1.00 93.69 331 TRP A N 1
ATOM 2535 C CA . TRP A 1 331 ? -9.272 -11.977 -3.372 1.00 93.69 331 TRP A CA 1
ATOM 2536 C C . TRP A 1 331 ? -8.885 -13.076 -4.342 1.00 93.69 331 TRP A C 1
ATOM 2538 O O . TRP A 1 331 ? -9.433 -14.179 -4.316 1.00 93.69 331 TRP A O 1
ATOM 2548 N N . ALA A 1 332 ? -7.933 -12.766 -5.210 1.00 96.88 332 ALA A N 1
ATOM 2549 C CA . ALA A 1 332 ? -7.390 -13.701 -6.172 1.00 96.88 332 ALA A CA 1
ATOM 2550 C C . ALA A 1 332 ? -5.890 -13.884 -5.986 1.00 96.88 332 ALA A C 1
ATOM 2552 O O . ALA A 1 332 ? -5.168 -12.962 -5.603 1.00 96.88 332 ALA A O 1
ATOM 2553 N N . VAL A 1 333 ? -5.417 -15.076 -6.325 1.00 97.69 333 VAL A N 1
ATOM 2554 C CA . VAL A 1 333 ? -4.003 -15.350 -6.543 1.00 97.69 333 VAL A CA 1
ATOM 2555 C C . VAL A 1 333 ? -3.795 -15.736 -8.001 1.00 97.69 333 VAL A C 1
ATOM 2557 O O . VAL A 1 333 ? -4.492 -16.596 -8.538 1.00 97.69 333 VAL A O 1
ATOM 2560 N N . TYR A 1 334 ? -2.835 -15.088 -8.654 1.00 98.12 334 TYR A N 1
ATOM 2561 C CA . TYR A 1 334 ? -2.380 -15.461 -9.985 1.00 98.12 334 TYR A CA 1
ATOM 2562 C C . TYR A 1 334 ? -1.178 -16.404 -9.894 1.00 98.12 334 TYR A C 1
ATOM 2564 O O . TYR A 1 334 ? -0.112 -16.026 -9.394 1.00 98.12 334 TYR A O 1
ATOM 2572 N N . ALA A 1 335 ? -1.355 -17.607 -10.436 1.00 97.69 335 ALA A N 1
ATOM 2573 C CA . ALA A 1 335 ? -0.290 -18.524 -10.817 1.00 97.69 335 ALA A CA 1
ATOM 2574 C C . ALA A 1 335 ? -0.780 -19.436 -11.952 1.00 97.69 335 ALA A C 1
ATOM 2576 O O . ALA A 1 335 ? -1.913 -19.913 -11.922 1.00 97.69 335 ALA A O 1
ATOM 2577 N N . ASP A 1 336 ? 0.068 -19.705 -12.944 1.00 97.81 336 ASP A N 1
ATOM 2578 C CA . ASP A 1 336 ? -0.272 -20.571 -14.075 1.00 97.81 336 ASP A CA 1
ATOM 2579 C C . ASP A 1 336 ? 0.976 -21.317 -14.581 1.00 97.81 336 ASP A C 1
ATOM 2581 O O . ASP A 1 336 ? 1.990 -20.700 -14.913 1.00 97.81 336 ASP A O 1
ATOM 2585 N N . SER A 1 337 ? 0.932 -22.651 -14.643 1.00 96.88 337 SER A N 1
ATOM 2586 C CA . SER A 1 337 ? 2.047 -23.476 -15.142 1.00 96.88 337 SER A CA 1
ATOM 2587 C C . SER A 1 337 ? 2.331 -23.289 -16.636 1.00 96.88 337 SER A C 1
ATOM 2589 O O . SER A 1 337 ? 3.424 -23.620 -17.092 1.00 96.88 337 SER A O 1
ATOM 2591 N N . GLY A 1 338 ? 1.380 -22.743 -17.399 1.00 96.88 338 GLY A N 1
ATOM 2592 C CA . GLY A 1 338 ? 1.544 -22.375 -18.802 1.00 96.88 338 GLY A CA 1
ATOM 2593 C C . GLY A 1 338 ? 2.363 -21.099 -19.030 1.00 96.88 338 GLY A C 1
ATOM 2594 O O . GLY A 1 338 ? 2.643 -20.776 -20.187 1.00 96.88 338 GLY A O 1
ATOM 2595 N N . PHE A 1 339 ? 2.755 -20.390 -17.965 1.00 96.75 339 PHE A N 1
ATOM 2596 C CA . PHE A 1 339 ? 3.526 -19.145 -17.998 1.00 96.75 339 PHE A CA 1
ATOM 2597 C C . PHE A 1 339 ? 4.839 -19.293 -17.205 1.00 96.75 339 PHE A C 1
ATOM 2599 O O . PHE A 1 339 ? 4.914 -19.981 -16.189 1.00 96.75 339 PHE A O 1
ATOM 2606 N N . SER A 1 340 ? 5.909 -18.645 -17.674 1.00 93.94 340 SER A N 1
ATOM 2607 C CA . SER A 1 340 ? 7.224 -18.677 -17.016 1.00 93.94 340 SER A CA 1
ATOM 2608 C C . SER A 1 340 ? 7.251 -17.838 -15.735 1.00 93.94 340 SER A C 1
ATOM 2610 O O . SER A 1 340 ? 6.778 -16.707 -15.769 1.00 93.94 340 SER A O 1
ATOM 2612 N N . GLY A 1 341 ? 7.920 -18.306 -14.677 1.00 91.62 341 GLY A N 1
ATOM 2613 C CA . GLY A 1 341 ? 8.401 -17.446 -13.580 1.00 91.62 341 GLY A CA 1
ATOM 2614 C C . GLY A 1 341 ? 9.811 -16.883 -13.834 1.00 91.62 341 GLY A C 1
ATOM 2615 O O . GLY A 1 341 ? 10.438 -17.197 -14.850 1.00 91.62 341 GLY A O 1
ATOM 2616 N N . SER A 1 342 ? 10.322 -16.067 -12.907 1.00 88.75 342 SER A N 1
ATOM 2617 C CA . SER A 1 342 ? 11.681 -15.498 -12.939 1.00 88.75 342 SER A CA 1
ATOM 2618 C C . SER A 1 342 ? 12.463 -15.765 -11.632 1.00 88.75 342 SER A C 1
ATOM 2620 O O . SER A 1 342 ? 13.490 -16.444 -11.662 1.00 88.75 342 SER A O 1
ATOM 2622 N N . TRP A 1 343 ? 11.962 -15.309 -10.477 1.00 88.88 343 TRP A N 1
ATOM 2623 C CA . TRP A 1 343 ? 12.597 -15.395 -9.143 1.00 88.88 343 TRP A CA 1
ATOM 2624 C C . TRP A 1 343 ? 11.737 -16.097 -8.080 1.00 88.88 343 TRP A C 1
ATOM 2626 O O . TRP A 1 343 ? 12.255 -16.426 -7.006 1.00 88.88 343 TRP A O 1
ATOM 2636 N N . VAL A 1 344 ? 10.455 -16.365 -8.359 1.00 88.88 344 VAL A N 1
ATOM 2637 C CA . VAL A 1 344 ? 9.604 -17.206 -7.501 1.00 88.88 344 VAL A CA 1
ATOM 2638 C C . VAL A 1 344 ? 9.710 -18.667 -7.941 1.00 88.88 344 VAL A C 1
ATOM 2640 O O . VAL A 1 344 ? 9.183 -19.051 -8.982 1.00 88.88 344 VAL A O 1
ATOM 2643 N N . SER A 1 345 ? 10.397 -19.504 -7.155 1.00 88.19 345 SER A N 1
ATOM 2644 C CA . SER A 1 345 ? 10.690 -20.895 -7.549 1.00 88.19 345 SER A CA 1
ATOM 2645 C C 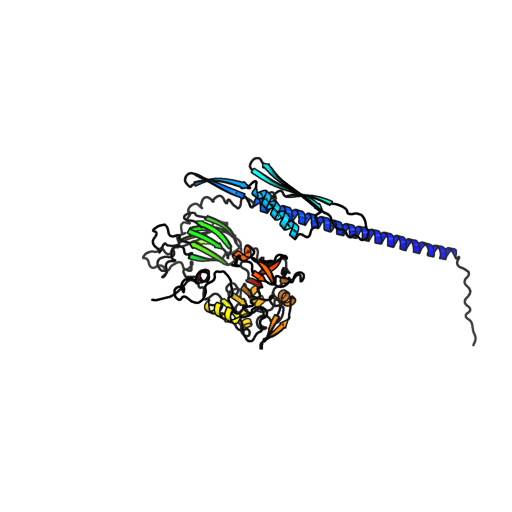. SER A 1 345 ? 9.518 -21.874 -7.431 1.00 88.19 345 SER A C 1
ATOM 2647 O O . SER A 1 345 ? 9.555 -22.918 -8.075 1.00 88.19 345 SER A O 1
ATOM 2649 N N . ASN A 1 346 ? 8.491 -21.580 -6.627 1.00 92.94 346 ASN A N 1
ATOM 2650 C CA . ASN A 1 346 ? 7.297 -22.427 -6.525 1.00 92.94 346 ASN A CA 1
ATOM 2651 C C . ASN A 1 346 ? 6.008 -21.591 -6.383 1.00 92.94 346 ASN A C 1
ATOM 2653 O O . ASN A 1 346 ? 5.426 -21.518 -5.298 1.00 92.94 346 ASN A O 1
ATOM 2657 N N . PRO A 1 347 ? 5.566 -20.935 -7.472 1.00 93.62 347 PRO A N 1
ATOM 2658 C CA . PRO A 1 347 ? 4.379 -20.083 -7.454 1.00 93.62 347 PRO A CA 1
ATOM 2659 C C . PRO A 1 347 ? 3.088 -20.865 -7.181 1.00 93.62 347 PRO A C 1
ATOM 2661 O O . PRO A 1 347 ? 2.181 -20.344 -6.541 1.00 93.62 347 PRO A O 1
ATOM 2664 N N . LEU A 1 348 ? 3.007 -22.122 -7.635 1.00 95.44 348 LEU A N 1
ATOM 2665 C CA . LEU A 1 348 ? 1.812 -22.956 -7.479 1.00 95.44 348 LEU A CA 1
ATOM 2666 C C . LEU A 1 348 ? 1.597 -23.401 -6.030 1.00 95.44 348 LEU A C 1
ATOM 2668 O O . LEU A 1 348 ? 0.460 -23.404 -5.576 1.00 95.44 348 LEU A O 1
ATOM 2672 N N . ALA A 1 349 ? 2.657 -23.724 -5.279 1.00 93.38 349 ALA A N 1
ATOM 2673 C CA . ALA A 1 349 ? 2.511 -24.053 -3.859 1.00 93.38 349 ALA A CA 1
ATOM 2674 C C . ALA A 1 349 ? 2.077 -22.837 -3.024 1.00 93.38 349 ALA A C 1
ATOM 2676 O O . ALA A 1 349 ? 1.254 -22.978 -2.122 1.00 93.38 349 ALA A O 1
ATOM 2677 N N . LEU A 1 350 ? 2.582 -21.640 -3.348 1.00 91.62 350 LEU A N 1
ATOM 2678 C CA . LEU A 1 350 ? 2.111 -20.400 -2.724 1.00 91.62 350 LEU A CA 1
ATOM 2679 C C . LEU A 1 350 ? 0.645 -20.113 -3.079 1.00 91.62 350 LEU A C 1
ATOM 2681 O O . LEU A 1 350 ? -0.125 -19.703 -2.215 1.00 91.62 350 LEU A O 1
ATOM 2685 N N . ALA A 1 351 ? 0.252 -20.349 -4.332 1.00 95.50 351 ALA A N 1
ATOM 2686 C CA . ALA A 1 351 ? -1.132 -20.191 -4.749 1.00 95.50 351 ALA A CA 1
ATOM 2687 C C . ALA A 1 351 ? -2.067 -21.192 -4.057 1.00 95.50 351 ALA A C 1
ATOM 2689 O O . ALA A 1 351 ? -3.099 -20.767 -3.558 1.00 95.50 351 ALA A O 1
ATOM 2690 N N . GLY A 1 352 ? -1.676 -22.465 -3.928 1.00 94.00 352 GLY A N 1
ATOM 2691 C CA . GLY A 1 352 ? -2.424 -23.468 -3.161 1.00 94.00 352 GLY A CA 1
ATOM 2692 C C . GLY A 1 352 ? -2.627 -23.054 -1.701 1.00 94.00 352 GLY A C 1
ATOM 2693 O O . GLY A 1 352 ? -3.757 -23.012 -1.234 1.00 94.00 352 GLY A O 1
ATOM 2694 N N . TYR A 1 353 ? -1.563 -22.610 -1.022 1.00 91.81 353 TYR A N 1
ATOM 2695 C CA . TYR A 1 353 ? -1.660 -22.070 0.342 1.00 91.81 353 TYR A CA 1
ATOM 2696 C C . TYR A 1 353 ? -2.637 -20.883 0.453 1.00 91.81 353 TYR A C 1
ATOM 2698 O O . TYR A 1 353 ? -3.389 -20.777 1.420 1.00 91.81 353 TYR A O 1
ATOM 2706 N N . LEU A 1 354 ? -2.655 -19.986 -0.539 1.00 89.94 354 LEU A N 1
ATOM 2707 C CA . LEU A 1 354 ? -3.605 -18.872 -0.570 1.00 89.94 354 LEU A CA 1
ATOM 2708 C C . LEU A 1 354 ? -5.034 -19.332 -0.906 1.00 89.94 354 LEU A C 1
ATOM 2710 O O . LEU A 1 354 ? -5.981 -18.770 -0.364 1.00 89.94 354 LEU A O 1
ATOM 2714 N N . GLN A 1 355 ? -5.215 -20.365 -1.734 1.00 93.12 355 GLN A N 1
ATOM 2715 C CA . GLN A 1 355 ? -6.526 -20.982 -1.970 1.00 93.12 355 GLN A CA 1
ATOM 2716 C C . GLN A 1 355 ? -7.098 -21.616 -0.701 1.00 93.12 355 GLN A C 1
ATOM 2718 O O . GLN A 1 355 ? -8.273 -21.409 -0.406 1.00 93.12 355 GLN A O 1
ATOM 2723 N N . ASP A 1 356 ? -6.268 -22.311 0.079 1.00 86.56 356 ASP A N 1
ATOM 2724 C CA . ASP A 1 356 ? -6.650 -22.862 1.385 1.00 86.56 356 ASP A CA 1
ATOM 2725 C C . ASP A 1 356 ? -7.040 -21.745 2.379 1.00 86.56 356 ASP A C 1
ATOM 2727 O O . ASP A 1 356 ? -7.885 -21.945 3.250 1.00 86.56 356 ASP A O 1
ATOM 2731 N N . ALA A 1 357 ? -6.489 -20.536 2.204 1.00 82.88 357 ALA A N 1
ATOM 2732 C CA . ALA A 1 357 ? -6.874 -19.312 2.914 1.00 82.88 357 ALA A CA 1
ATOM 2733 C C . ALA A 1 357 ? -8.050 -18.535 2.265 1.00 82.88 357 ALA A C 1
ATOM 2735 O O . ALA A 1 357 ? -8.341 -17.407 2.669 1.00 82.88 357 ALA A O 1
ATOM 2736 N N . GLY A 1 358 ? -8.731 -19.108 1.267 1.00 88.81 358 GLY A N 1
ATOM 2737 C CA . GLY A 1 358 ? -9.937 -18.549 0.642 1.00 88.81 358 GLY A CA 1
ATOM 2738 C C . GLY A 1 358 ? -9.720 -17.653 -0.586 1.00 88.81 358 GLY A C 1
ATOM 2739 O O . GLY A 1 358 ? -10.676 -17.023 -1.038 1.00 88.81 358 GLY A O 1
ATOM 2740 N N . PHE A 1 359 ? -8.510 -17.578 -1.151 1.00 93.81 359 PHE A N 1
ATOM 2741 C CA . PHE A 1 359 ? -8.264 -16.850 -2.404 1.00 93.81 359 PHE A CA 1
ATOM 2742 C C . PHE A 1 359 ? -8.732 -17.658 -3.623 1.00 93.81 359 PHE A C 1
ATOM 2744 O O . PHE A 1 359 ? -8.517 -18.864 -3.732 1.00 93.81 359 PHE A O 1
ATOM 2751 N N . THR A 1 360 ? -9.295 -16.981 -4.621 1.00 96.06 360 THR A N 1
ATOM 2752 C CA . THR A 1 360 ? -9.592 -17.594 -5.923 1.00 96.06 360 THR A CA 1
ATOM 2753 C C . THR A 1 360 ? -8.307 -17.726 -6.745 1.00 96.06 360 THR A C 1
ATOM 2755 O O . THR A 1 360 ? -7.675 -16.721 -7.069 1.00 96.06 360 THR A O 1
ATOM 2758 N N . LEU A 1 361 ? -7.919 -18.941 -7.142 1.00 97.50 361 LEU A N 1
ATOM 2759 C CA . LEU A 1 361 ? -6.861 -19.118 -8.144 1.00 97.50 361 LEU A CA 1
ATOM 2760 C C . LEU A 1 361 ? -7.364 -18.662 -9.517 1.00 97.50 361 LEU A C 1
ATOM 2762 O O . LEU A 1 361 ? -8.357 -19.180 -10.027 1.00 97.50 361 LEU A O 1
ATOM 2766 N N . VAL A 1 362 ? -6.649 -17.724 -10.133 1.00 98.00 362 VAL A N 1
ATOM 2767 C CA . VAL A 1 362 ? -6.960 -17.200 -11.466 1.00 98.00 362 VAL A CA 1
ATOM 2768 C C . VAL A 1 362 ? -5.792 -17.492 -12.406 1.00 98.00 362 VAL A C 1
ATOM 2770 O O . VAL A 1 362 ? -4.694 -16.973 -12.222 1.00 98.00 362 VAL A O 1
ATOM 2773 N N . GLY A 1 363 ? -6.033 -18.320 -13.426 1.00 98.06 363 GLY A N 1
ATOM 2774 C CA . GLY A 1 363 ? -5.043 -18.639 -14.461 1.00 98.06 363 GLY A CA 1
ATOM 2775 C C . GLY A 1 363 ? -4.762 -17.467 -15.411 1.00 98.06 363 GLY A C 1
ATOM 2776 O O . GLY A 1 363 ? -5.563 -16.537 -15.551 1.00 98.06 363 GLY A O 1
ATOM 2777 N N . GLY A 1 364 ? -3.637 -17.525 -16.122 1.00 97.69 364 GLY A N 1
ATOM 2778 C CA . GLY A 1 364 ? -3.117 -16.429 -16.941 1.00 97.69 364 GLY A CA 1
ATOM 2779 C C . GLY A 1 364 ? -3.993 -16.066 -18.136 1.00 97.69 364 GLY A C 1
ATOM 2780 O O . GLY A 1 364 ? -4.022 -14.904 -18.532 1.00 97.69 364 GLY A O 1
ATOM 2781 N N . ALA A 1 365 ? -4.776 -17.004 -18.670 1.00 97.38 365 ALA A N 1
ATOM 2782 C CA . ALA A 1 365 ? -5.772 -16.705 -19.704 1.00 97.38 365 ALA A CA 1
ATOM 2783 C C . ALA A 1 365 ? -6.999 -15.941 -19.158 1.00 97.38 365 ALA A C 1
ATOM 2785 O O . ALA A 1 365 ? -7.562 -15.102 -19.857 1.00 97.38 365 ALA A O 1
ATOM 2786 N N . ALA A 1 366 ? -7.401 -16.202 -17.908 1.00 97.69 366 ALA A N 1
ATOM 2787 C CA . ALA A 1 366 ? -8.599 -15.624 -17.292 1.00 97.69 366 ALA A CA 1
ATOM 2788 C C . ALA A 1 366 ? -8.340 -14.281 -16.583 1.00 97.69 366 ALA A C 1
ATOM 2790 O O . ALA A 1 366 ? -9.268 -13.485 -16.415 1.00 97.69 366 ALA A O 1
ATOM 2791 N N . LEU A 1 367 ? -7.090 -14.006 -16.186 1.00 98.00 367 LEU A N 1
ATOM 2792 C CA . LEU A 1 367 ? -6.746 -12.859 -15.340 1.00 98.00 367 LEU A CA 1
ATOM 2793 C C . LEU A 1 367 ? -7.164 -11.505 -15.930 1.00 98.00 367 LEU A C 1
ATOM 2795 O O . LEU A 1 367 ? -7.689 -10.660 -15.208 1.00 98.00 367 LEU A O 1
ATOM 2799 N N . GLY A 1 368 ? -7.004 -11.307 -17.241 1.00 97.69 368 GLY A N 1
ATOM 2800 C CA . GLY A 1 368 ? -7.446 -10.089 -17.924 1.00 97.69 368 GLY A CA 1
ATOM 2801 C C . GLY A 1 368 ? -8.943 -9.798 -17.771 1.00 97.69 368 GLY A C 1
ATOM 2802 O O . GLY A 1 368 ? -9.317 -8.649 -17.538 1.00 97.69 368 GLY A O 1
ATOM 2803 N N . ALA A 1 369 ? -9.794 -10.826 -17.846 1.00 96.94 369 ALA A N 1
ATOM 2804 C CA . ALA A 1 369 ? -11.238 -10.685 -17.660 1.00 96.94 369 ALA A CA 1
ATOM 2805 C C . ALA A 1 369 ? -11.600 -10.448 -16.184 1.00 96.94 369 ALA A C 1
ATOM 2807 O O . ALA A 1 369 ? -12.406 -9.569 -15.886 1.00 96.94 369 ALA A O 1
ATOM 2808 N N . TRP A 1 370 ? -10.948 -11.166 -15.260 1.00 97.00 370 TRP A N 1
ATOM 2809 C CA . TRP A 1 370 ? -11.125 -10.987 -13.811 1.00 97.00 370 TRP A CA 1
ATOM 2810 C C . TRP A 1 370 ? -10.794 -9.556 -13.355 1.00 97.00 370 TRP A C 1
ATOM 2812 O O . TRP A 1 370 ? -11.540 -8.967 -12.571 1.00 97.00 370 TRP A O 1
ATOM 2822 N N . LEU A 1 371 ? -9.709 -8.984 -13.895 1.00 97.06 371 LEU A N 1
ATOM 2823 C CA . LEU A 1 371 ? -9.288 -7.601 -13.656 1.00 97.06 371 LEU A CA 1
ATOM 2824 C C . LEU A 1 371 ? -10.289 -6.586 -14.217 1.00 97.06 371 LEU A C 1
ATOM 2826 O O . LEU A 1 371 ? -10.589 -5.604 -13.547 1.00 97.06 371 LEU A O 1
ATOM 2830 N N . GLN A 1 372 ? -10.814 -6.810 -15.426 1.00 96.06 372 GLN A N 1
ATOM 2831 C CA . GLN A 1 372 ? -11.781 -5.904 -16.059 1.00 96.06 372 GLN A CA 1
ATOM 2832 C C . GLN A 1 372 ? -13.126 -5.876 -15.321 1.00 96.06 372 GLN A C 1
ATOM 2834 O O . GLN A 1 372 ? -13.661 -4.797 -15.090 1.00 96.06 372 GLN A O 1
ATOM 2839 N N . ASP A 1 373 ? -13.630 -7.034 -14.885 1.00 94.62 373 ASP A N 1
ATOM 2840 C CA . ASP A 1 373 ? -14.844 -7.160 -14.061 1.00 94.62 373 ASP A CA 1
ATOM 2841 C C . ASP A 1 373 ? -14.733 -6.410 -12.712 1.00 94.62 373 ASP A C 1
ATOM 2843 O O . ASP A 1 373 ? -15.725 -5.901 -12.186 1.00 94.62 373 ASP A O 1
ATOM 2847 N N . ARG A 1 374 ? -13.511 -6.277 -12.175 1.00 93.38 374 ARG A N 1
ATOM 2848 C CA . ARG A 1 374 ? -13.217 -5.559 -10.920 1.00 93.38 374 ARG A CA 1
ATOM 2849 C C . ARG A 1 374 ? -12.681 -4.138 -11.107 1.00 93.38 374 ARG A C 1
ATOM 2851 O O . ARG A 1 374 ? -12.551 -3.419 -10.121 1.00 93.38 374 ARG A O 1
ATOM 2858 N N . ALA A 1 375 ? -12.438 -3.686 -12.338 1.00 91.12 375 ALA A N 1
ATOM 2859 C CA . ALA A 1 375 ? -12.013 -2.318 -12.654 1.00 91.12 375 ALA A CA 1
ATOM 2860 C C . ALA A 1 375 ? -13.194 -1.320 -12.630 1.00 91.12 375 ALA A C 1
ATOM 2862 O O . ALA A 1 375 ? -13.395 -0.535 -13.556 1.00 91.12 375 ALA A O 1
ATOM 2863 N N . SER A 1 376 ? -13.993 -1.372 -11.562 1.00 86.38 376 SER A N 1
ATOM 2864 C CA . SER A 1 376 ? -15.144 -0.507 -11.300 1.00 86.38 376 SER A CA 1
ATOM 2865 C C . SER A 1 376 ? -15.061 0.065 -9.884 1.00 86.38 376 SER A C 1
ATOM 2867 O O . SER A 1 376 ? -14.539 -0.584 -8.979 1.00 86.38 376 SER A O 1
ATOM 2869 N N . ALA A 1 377 ? -15.613 1.263 -9.669 1.00 70.81 377 ALA A N 1
ATOM 2870 C CA . ALA A 1 377 ? -15.565 1.945 -8.370 1.00 70.81 377 ALA A CA 1
ATOM 2871 C C . ALA A 1 377 ? -16.269 1.177 -7.226 1.00 70.81 377 ALA A C 1
ATOM 2873 O O . ALA A 1 377 ? -16.029 1.459 -6.056 1.00 70.81 377 ALA A O 1
ATOM 2874 N N . GLU A 1 378 ? -17.128 0.203 -7.549 1.00 74.50 378 GLU A N 1
ATOM 2875 C CA . GLU A 1 378 ? -17.839 -0.627 -6.569 1.00 74.50 378 GLU A CA 1
ATOM 2876 C C . GLU A 1 378 ? -17.038 -1.859 -6.120 1.00 74.50 378 GLU A C 1
ATOM 2878 O O . GLU A 1 378 ? -17.094 -2.231 -4.943 1.00 74.50 378 GLU A O 1
ATOM 2883 N N . ARG A 1 379 ? -16.302 -2.503 -7.042 1.00 80.75 379 ARG A N 1
ATOM 2884 C CA . ARG A 1 379 ? -15.552 -3.745 -6.772 1.00 80.75 379 ARG A CA 1
ATOM 2885 C C . ARG A 1 379 ? -14.065 -3.522 -6.531 1.00 80.75 379 ARG A C 1
ATOM 2887 O O . ARG A 1 379 ? -13.492 -4.215 -5.690 1.00 80.75 379 ARG A O 1
ATOM 2894 N N . GLY A 1 380 ? -13.451 -2.554 -7.210 1.00 81.94 380 GLY A N 1
ATOM 2895 C CA . GLY A 1 380 ? -12.025 -2.240 -7.095 1.00 81.94 380 GLY A CA 1
ATOM 2896 C C . GLY A 1 380 ? -11.571 -2.095 -5.638 1.00 81.94 380 GLY A C 1
ATOM 2897 O O . GLY A 1 380 ? -10.772 -2.918 -5.196 1.00 81.94 380 GLY A O 1
ATOM 2898 N N . PRO A 1 381 ? -12.164 -1.192 -4.829 1.00 78.88 381 PRO A N 1
ATOM 2899 C CA . PRO A 1 381 ? -11.764 -0.961 -3.432 1.00 78.88 381 PRO A CA 1
ATOM 2900 C C . PRO A 1 381 ? -11.960 -2.154 -2.477 1.00 78.88 381 PRO A C 1
ATOM 2902 O O . PRO A 1 381 ? -11.643 -2.060 -1.293 1.00 78.88 381 PRO A O 1
ATOM 2905 N N . ARG A 1 382 ? -12.532 -3.263 -2.961 1.00 79.62 382 ARG A N 1
ATOM 2906 C CA . ARG A 1 382 ? -12.795 -4.504 -2.215 1.00 79.62 382 ARG A CA 1
ATOM 2907 C C . ARG A 1 382 ? -11.999 -5.702 -2.741 1.00 79.62 382 ARG A C 1
ATOM 2909 O O . ARG A 1 382 ? -12.136 -6.797 -2.200 1.00 79.62 382 ARG A O 1
ATOM 2916 N N . SER A 1 383 ? -11.187 -5.493 -3.776 1.00 89.12 383 SER A N 1
ATOM 2917 C CA . SER A 1 383 ? -10.473 -6.542 -4.499 1.00 89.12 383 SER A CA 1
ATOM 2918 C C . SER A 1 383 ? -8.973 -6.533 -4.198 1.00 89.12 383 SER A C 1
ATOM 2920 O O . SER A 1 383 ? -8.331 -5.480 -4.217 1.00 89.12 383 SER A O 1
ATOM 2922 N N . LEU A 1 384 ? -8.397 -7.719 -4.003 1.00 92.62 384 LEU A N 1
ATOM 2923 C CA . LEU A 1 384 ? -6.957 -7.932 -3.831 1.00 92.62 384 LEU A CA 1
ATOM 2924 C C . LEU A 1 384 ? -6.479 -8.987 -4.826 1.00 92.62 384 LEU A C 1
ATOM 2926 O O . LEU A 1 384 ? -7.045 -10.072 -4.901 1.00 92.62 384 LEU A O 1
ATOM 2930 N N . LEU A 1 385 ? -5.404 -8.698 -5.549 1.00 96.38 385 LEU A N 1
ATOM 2931 C CA . LEU A 1 385 ? -4.735 -9.663 -6.413 1.00 96.38 385 LEU A CA 1
ATOM 2932 C C . LEU A 1 385 ? -3.305 -9.907 -5.931 1.00 96.38 385 LEU A C 1
ATOM 2934 O O . LEU A 1 385 ? -2.486 -8.990 -5.907 1.00 96.38 385 LEU A O 1
ATOM 2938 N N . VAL A 1 386 ? -2.986 -11.153 -5.594 1.00 96.31 386 VAL A N 1
ATOM 2939 C CA . VAL A 1 386 ? -1.621 -11.591 -5.294 1.00 96.31 386 VAL A CA 1
ATOM 2940 C C . VAL A 1 386 ? -0.997 -12.185 -6.554 1.00 96.31 386 VAL A C 1
ATOM 2942 O O . VAL A 1 386 ? -1.439 -13.219 -7.049 1.00 96.31 386 VAL A O 1
ATOM 2945 N N . PHE A 1 387 ? 0.062 -11.567 -7.066 1.00 97.56 387 PHE A N 1
ATOM 2946 C CA . PHE A 1 387 ? 0.924 -12.173 -8.077 1.00 97.56 387 PHE A CA 1
ATOM 2947 C C . PHE A 1 387 ? 1.896 -13.127 -7.376 1.00 97.56 387 PHE A C 1
ATOM 2949 O O . PHE A 1 387 ? 2.923 -12.702 -6.846 1.00 97.56 387 PHE A O 1
ATOM 2956 N N . ALA A 1 388 ? 1.565 -14.422 -7.367 1.00 96.19 388 ALA A N 1
ATOM 2957 C CA . ALA A 1 388 ? 2.485 -15.467 -6.918 1.00 96.19 388 ALA A CA 1
ATOM 2958 C C . ALA A 1 388 ? 3.552 -15.789 -7.985 1.00 96.19 388 ALA A C 1
ATOM 2960 O O . ALA A 1 388 ? 4.564 -16.404 -7.666 1.00 96.19 388 ALA A O 1
ATOM 2961 N N . GLN A 1 389 ? 3.354 -15.351 -9.234 1.00 95.12 389 GLN A N 1
ATOM 2962 C CA . GLN A 1 389 ? 4.367 -15.310 -10.294 1.00 95.12 389 GLN A CA 1
ATOM 2963 C C . GLN A 1 389 ? 4.773 -13.868 -10.607 1.00 95.12 389 GLN A C 1
ATOM 2965 O O . GLN A 1 389 ? 3.922 -13.003 -10.791 1.00 95.12 389 GLN A O 1
ATOM 2970 N N . ASP A 1 390 ? 6.071 -13.639 -10.782 1.00 92.69 390 ASP A N 1
ATOM 2971 C CA . ASP A 1 390 ? 6.697 -12.344 -11.085 1.00 92.69 390 ASP A CA 1
ATOM 2972 C C . ASP A 1 390 ? 6.787 -12.014 -12.584 1.00 92.69 390 ASP A C 1
ATOM 2974 O O . ASP A 1 390 ? 7.642 -11.251 -13.038 1.00 92.69 390 ASP A O 1
ATOM 2978 N N . VAL A 1 391 ? 5.893 -12.599 -13.372 1.00 97.25 391 VAL A N 1
ATOM 2979 C CA . VAL A 1 391 ? 5.774 -12.375 -14.811 1.00 97.25 391 VAL A CA 1
ATOM 2980 C C . VAL A 1 391 ? 4.297 -12.159 -15.108 1.00 97.25 391 VAL A C 1
ATOM 2982 O O . VAL A 1 391 ? 3.485 -13.064 -14.911 1.00 97.25 391 VAL A O 1
ATOM 2985 N N . VAL A 1 392 ? 3.931 -10.960 -15.573 1.00 98.00 392 VAL A N 1
ATOM 2986 C CA . VAL A 1 392 ? 2.528 -10.649 -15.889 1.00 98.00 392 VAL A CA 1
ATOM 2987 C C . VAL A 1 392 ? 2.087 -11.470 -17.109 1.00 98.00 392 VAL A C 1
ATOM 2989 O O . VAL A 1 392 ? 2.834 -11.518 -18.085 1.00 98.00 392 VAL A O 1
ATOM 2992 N N . PRO A 1 393 ? 0.905 -12.108 -17.123 1.00 98.31 393 PRO A N 1
ATOM 2993 C CA . PRO A 1 393 ? 0.397 -12.741 -18.334 1.00 98.31 393 PRO A CA 1
ATOM 2994 C C . PRO A 1 393 ? -0.098 -11.668 -19.312 1.00 98.31 393 PRO A C 1
ATOM 2996 O O . PRO A 1 393 ? -0.664 -10.651 -18.900 1.00 98.31 393 PRO A O 1
ATOM 2999 N N . GLU A 1 394 ? 0.042 -11.909 -20.616 1.00 97.94 394 GLU A N 1
ATOM 3000 C CA . GLU A 1 394 ? -0.371 -10.961 -21.666 1.00 97.94 394 GLU A CA 1
ATOM 3001 C C . GLU A 1 394 ? -1.846 -10.508 -21.583 1.00 97.94 394 GLU A C 1
ATOM 3003 O O . GLU A 1 394 ? -2.181 -9.417 -22.045 1.00 97.94 394 GLU A O 1
ATOM 3008 N N . SER A 1 395 ? -2.724 -11.290 -20.939 1.00 98.31 395 SER A N 1
ATOM 3009 C CA . SER A 1 395 ? -4.125 -10.913 -20.690 1.00 98.31 395 SER A CA 1
ATOM 3010 C C . SER A 1 395 ? -4.279 -9.763 -19.681 1.00 98.31 395 SER A C 1
ATOM 3012 O O . SER A 1 395 ? -5.213 -8.969 -19.792 1.00 98.31 395 SER A O 1
ATOM 3014 N N . ALA A 1 396 ? -3.371 -9.650 -18.705 1.00 97.94 396 ALA A N 1
ATOM 3015 C CA . ALA A 1 396 ? -3.402 -8.640 -17.647 1.00 97.94 396 ALA A CA 1
ATOM 3016 C C . ALA A 1 396 ? -2.616 -7.372 -18.018 1.00 97.94 396 ALA A C 1
ATOM 3018 O O . ALA A 1 396 ? -2.971 -6.276 -17.573 1.00 97.94 396 ALA A O 1
ATOM 3019 N N . ALA A 1 397 ? -1.591 -7.512 -18.865 1.00 98.00 397 ALA A N 1
ATOM 3020 C CA . ALA A 1 397 ? -0.942 -6.414 -19.570 1.00 98.00 397 ALA A CA 1
ATOM 3021 C C . ALA A 1 397 ? -0.316 -6.922 -20.882 1.00 98.00 397 ALA A C 1
ATOM 3023 O O . ALA A 1 397 ? 0.641 -7.688 -20.854 1.00 98.00 397 ALA A O 1
ATOM 3024 N N . SER A 1 398 ? -0.820 -6.457 -22.028 1.00 96.94 398 SER A N 1
ATOM 3025 C CA . SER A 1 398 ? -0.300 -6.799 -23.366 1.00 96.94 398 SER A CA 1
ATOM 3026 C C . SER A 1 398 ? 0.715 -5.785 -23.914 1.00 96.94 398 SER A C 1
ATOM 3028 O O . SER A 1 398 ? 1.356 -6.019 -24.938 1.00 96.94 398 SER A O 1
ATOM 3030 N N . SER A 1 399 ? 0.860 -4.639 -23.245 1.00 96.81 399 SER A N 1
ATOM 3031 C CA . SER A 1 399 ? 1.816 -3.577 -23.569 1.00 96.81 399 SER A CA 1
ATOM 3032 C C . SER A 1 399 ? 2.216 -2.810 -22.300 1.00 96.81 399 SER A C 1
ATOM 3034 O O . SER A 1 399 ? 1.425 -2.770 -21.350 1.00 96.81 399 SER A O 1
ATOM 3036 N N . PRO A 1 400 ? 3.407 -2.181 -22.269 1.00 96.56 400 PRO A N 1
ATOM 3037 C CA . PRO A 1 400 ? 3.870 -1.370 -21.145 1.00 96.56 400 PRO A CA 1
ATOM 3038 C C . PRO A 1 400 ? 3.166 -0.002 -21.152 1.00 96.56 400 PRO A C 1
ATOM 3040 O O . PRO A 1 400 ? 3.732 1.010 -21.555 1.00 96.56 400 PRO A O 1
ATOM 3043 N N . SER A 1 401 ? 1.888 0.011 -20.778 1.00 95.56 401 SER A N 1
ATOM 3044 C CA . SER A 1 401 ? 0.983 1.154 -20.938 1.00 95.56 401 SER A CA 1
ATOM 3045 C C . SER A 1 401 ? 0.064 1.308 -19.724 1.00 95.56 401 SER A C 1
ATOM 3047 O O . SER A 1 401 ? -0.412 0.292 -19.203 1.00 95.56 401 SER A O 1
ATOM 3049 N N . PRO A 1 402 ? -0.313 2.542 -19.329 1.00 93.19 402 PRO A N 1
ATOM 3050 C CA . PRO A 1 402 ? -1.286 2.743 -18.263 1.00 93.19 402 PRO A CA 1
ATOM 3051 C C . PRO A 1 402 ? -2.699 2.289 -18.670 1.00 93.19 402 PRO A C 1
ATOM 3053 O O . PRO A 1 402 ? -3.588 2.174 -17.836 1.00 93.19 402 PRO A O 1
ATOM 3056 N N . THR A 1 403 ? -2.927 1.980 -19.951 1.00 95.44 403 THR A N 1
ATOM 3057 C CA . THR A 1 403 ? -4.200 1.425 -20.433 1.00 95.44 403 THR A CA 1
ATOM 3058 C C . THR A 1 403 ? -4.364 -0.078 -20.169 1.00 95.44 403 THR A C 1
ATOM 3060 O O . THR A 1 403 ? -5.438 -0.610 -20.476 1.00 95.44 403 THR A O 1
ATOM 3063 N N . ALA A 1 404 ? -3.349 -0.759 -19.618 1.00 97.06 404 ALA A N 1
ATOM 3064 C CA . ALA A 1 404 ? -3.376 -2.188 -19.300 1.00 97.06 404 ALA A CA 1
ATOM 3065 C C . ALA A 1 404 ? -4.467 -2.545 -18.260 1.00 97.06 404 ALA A C 1
ATOM 3067 O O . ALA A 1 404 ? -4.680 -1.771 -17.323 1.00 97.06 404 ALA A O 1
ATOM 3068 N N . PRO A 1 405 ? -5.136 -3.715 -18.364 1.00 97.38 405 PRO A N 1
ATOM 3069 C CA . PRO A 1 405 ? -6.175 -4.145 -17.418 1.00 97.38 405 PRO A CA 1
ATOM 3070 C C . PRO A 1 405 ? -5.780 -4.043 -15.940 1.00 97.38 405 PRO A C 1
ATOM 3072 O O . PRO A 1 405 ? -6.547 -3.512 -15.141 1.00 97.38 405 PRO A O 1
ATOM 3075 N N . VAL A 1 406 ? -4.565 -4.471 -15.584 1.00 96.81 406 VAL A N 1
ATOM 3076 C CA . VAL A 1 406 ? -4.053 -4.388 -14.204 1.00 96.81 406 VAL A CA 1
ATOM 3077 C C . VAL A 1 406 ? -3.902 -2.951 -13.700 1.00 96.81 406 VAL A C 1
ATOM 3079 O O . VAL A 1 406 ? -4.125 -2.688 -12.521 1.00 96.81 406 VAL A O 1
ATOM 3082 N N . ARG A 1 407 ? -3.585 -1.997 -14.585 1.00 95.12 407 ARG A N 1
ATOM 3083 C CA . ARG A 1 407 ? -3.494 -0.587 -14.206 1.00 95.12 407 ARG A CA 1
ATOM 3084 C C . ARG A 1 407 ? -4.879 0.022 -13.999 1.00 95.12 407 ARG A C 1
ATOM 3086 O O . ARG A 1 407 ? -5.095 0.662 -12.979 1.00 95.12 407 ARG A O 1
ATOM 3093 N N . ARG A 1 408 ? -5.844 -0.273 -14.878 1.00 94.12 408 ARG A N 1
ATOM 3094 C CA . ARG A 1 408 ? -7.247 0.151 -14.688 1.00 94.12 408 ARG A CA 1
ATOM 3095 C C . ARG A 1 408 ? -7.854 -0.398 -13.397 1.00 94.12 408 ARG A C 1
ATOM 3097 O O . ARG A 1 408 ? -8.631 0.291 -12.752 1.00 94.12 408 ARG A O 1
ATOM 3104 N N . PHE A 1 409 ? -7.491 -1.623 -13.023 1.00 94.75 409 PHE A N 1
ATOM 3105 C CA . PHE A 1 409 ? -7.871 -2.221 -11.747 1.00 94.75 409 PHE A CA 1
ATOM 3106 C C . PHE A 1 409 ? -7.316 -1.426 -10.553 1.00 94.75 409 PHE A C 1
ATOM 3108 O O . PHE A 1 409 ? -8.086 -1.076 -9.663 1.00 94.75 409 PHE A O 1
ATOM 3115 N N . LEU A 1 410 ? -6.024 -1.069 -10.567 1.00 92.38 410 LEU A N 1
ATOM 3116 C CA . LEU A 1 410 ? -5.409 -0.205 -9.547 1.00 92.38 410 LEU A CA 1
ATOM 3117 C C . LEU A 1 410 ? -6.066 1.187 -9.494 1.00 92.38 410 LEU A C 1
ATOM 3119 O O . LEU A 1 410 ? -6.454 1.632 -8.418 1.00 92.38 410 LEU A O 1
ATOM 3123 N N . ASP A 1 411 ? -6.252 1.845 -10.644 1.00 87.19 411 ASP A N 1
ATOM 3124 C CA . ASP A 1 411 ? -6.884 3.172 -10.734 1.00 87.19 411 ASP A CA 1
ATOM 3125 C C . ASP A 1 411 ? -8.360 3.162 -10.268 1.00 87.19 411 ASP A C 1
ATOM 3127 O O . ASP A 1 411 ? -8.879 4.193 -9.842 1.00 87.19 411 ASP A O 1
ATOM 3131 N N . ALA A 1 412 ? -9.032 2.004 -10.306 1.00 84.44 412 ALA A N 1
ATOM 3132 C CA . ALA A 1 412 ? -10.377 1.792 -9.762 1.00 84.44 412 ALA A CA 1
ATOM 3133 C C . ALA A 1 412 ? -10.401 1.500 -8.244 1.00 84.44 412 ALA A C 1
ATOM 3135 O O . ALA A 1 412 ? -11.464 1.215 -7.696 1.00 84.44 412 ALA A O 1
ATOM 3136 N N . GLY A 1 413 ? -9.254 1.546 -7.556 1.00 84.94 413 GLY A N 1
ATOM 3137 C CA . GLY A 1 413 ? -9.123 1.232 -6.129 1.00 84.94 413 GLY A CA 1
ATOM 3138 C C . GLY A 1 413 ? -8.711 -0.211 -5.819 1.00 84.94 413 GLY A C 1
ATOM 3139 O O . GLY A 1 413 ? -8.579 -0.561 -4.647 1.00 84.94 413 GLY A O 1
ATOM 3140 N N . GLY A 1 414 ? -8.491 -1.046 -6.838 1.00 90.31 414 GLY A N 1
ATOM 3141 C CA . GLY A 1 414 ? -7.957 -2.400 -6.689 1.00 90.31 414 GLY A CA 1
ATOM 3142 C C . GLY A 1 414 ? -6.601 -2.413 -5.992 1.00 90.31 414 GLY A C 1
ATOM 3143 O O . GLY A 1 414 ? -5.802 -1.490 -6.148 1.00 90.31 414 GLY A O 1
ATOM 3144 N N . SER A 1 415 ? -6.326 -3.470 -5.227 1.00 92.50 415 SER A N 1
ATOM 3145 C CA . SER A 1 415 ? -5.023 -3.666 -4.586 1.00 92.50 415 SER A CA 1
ATOM 3146 C C . SER A 1 415 ? -4.263 -4.844 -5.188 1.00 92.50 415 SER A C 1
ATOM 3148 O O . SER A 1 415 ? -4.843 -5.887 -5.486 1.00 92.50 415 SER A O 1
ATOM 3150 N N . VAL A 1 416 ? -2.951 -4.693 -5.359 1.00 94.94 416 VAL A N 1
ATOM 3151 C CA . VAL A 1 416 ? -2.055 -5.726 -5.889 1.00 94.94 416 VAL A CA 1
ATOM 3152 C C . VAL A 1 416 ? -0.891 -5.951 -4.929 1.00 94.94 416 VAL A C 1
ATOM 3154 O O . VAL A 1 416 ? -0.173 -5.012 -4.589 1.00 94.94 416 VAL A O 1
ATOM 3157 N N . LEU A 1 417 ? -0.666 -7.209 -4.550 1.00 94.88 417 LEU A N 1
ATOM 3158 C CA . LEU A 1 417 ? 0.560 -7.666 -3.900 1.00 94.88 417 LEU A CA 1
ATOM 3159 C C . LEU A 1 417 ? 1.418 -8.407 -4.931 1.00 94.88 417 LEU A C 1
ATOM 3161 O O . LEU A 1 417 ? 0.977 -9.395 -5.513 1.00 94.88 417 LEU A O 1
ATOM 3165 N N . TRP A 1 418 ? 2.643 -7.943 -5.147 1.00 95.19 418 TRP A N 1
ATOM 3166 C CA . TRP A 1 418 ? 3.583 -8.492 -6.118 1.00 95.19 418 TRP A CA 1
ATOM 3167 C C . TRP A 1 418 ? 4.836 -9.031 -5.435 1.00 95.19 418 TRP A C 1
ATOM 3169 O O . TRP A 1 418 ? 5.483 -8.346 -4.637 1.00 95.19 418 TRP A O 1
ATOM 3179 N N . LEU A 1 419 ? 5.188 -10.269 -5.773 1.00 91.81 419 LEU A N 1
ATOM 3180 C CA . LEU A 1 419 ? 6.263 -11.028 -5.147 1.00 91.81 419 LEU A CA 1
ATOM 3181 C C . LEU A 1 419 ? 7.280 -11.448 -6.210 1.00 91.81 419 LEU A C 1
ATOM 3183 O O . LEU A 1 419 ? 6.884 -12.023 -7.216 1.00 91.81 419 LEU A O 1
ATOM 3187 N N . GLY A 1 420 ? 8.576 -11.223 -5.963 1.00 89.94 420 GLY A N 1
ATOM 3188 C CA . GLY A 1 420 ? 9.667 -11.700 -6.827 1.00 89.94 420 GLY A CA 1
ATOM 3189 C C . GLY A 1 420 ? 10.418 -10.583 -7.557 1.00 89.94 420 GLY A C 1
ATOM 3190 O O . GLY A 1 420 ? 10.924 -9.664 -6.912 1.00 89.94 420 GLY A O 1
ATOM 3191 N N . ASP A 1 421 ? 10.567 -10.713 -8.878 1.00 90.12 421 ASP A N 1
ATOM 3192 C CA . ASP A 1 421 ? 11.248 -9.745 -9.752 1.00 90.12 421 ASP A CA 1
ATOM 3193 C C . ASP A 1 421 ? 10.555 -8.370 -9.820 1.00 90.12 421 ASP A C 1
ATOM 3195 O O . ASP A 1 421 ? 9.440 -8.162 -9.333 1.00 90.12 421 ASP A O 1
ATOM 3199 N N . VAL A 1 422 ? 11.219 -7.436 -10.499 1.00 90.94 422 VAL A N 1
ATOM 3200 C CA . VAL A 1 422 ? 10.708 -6.102 -10.821 1.00 90.94 422 VAL A CA 1
ATOM 3201 C C . VAL A 1 422 ? 9.350 -6.186 -11.534 1.00 90.94 422 VAL A C 1
ATOM 3203 O O . VAL A 1 422 ? 9.237 -6.857 -12.568 1.00 90.94 422 VAL A O 1
ATOM 3206 N N . PRO A 1 423 ? 8.322 -5.464 -11.050 1.00 94.31 423 PRO A N 1
ATOM 3207 C CA . PRO A 1 423 ? 7.013 -5.452 -11.681 1.00 94.31 423 PRO A CA 1
ATOM 3208 C C . PRO A 1 423 ? 7.049 -5.101 -13.161 1.00 94.31 423 PRO A C 1
ATOM 3210 O O . PRO A 1 423 ? 7.697 -4.138 -13.568 1.00 94.31 423 PRO A O 1
ATOM 3213 N N . PHE A 1 424 ? 6.313 -5.870 -13.963 1.00 96.50 424 PHE A N 1
ATOM 3214 C CA . PHE A 1 424 ? 6.175 -5.654 -15.408 1.00 96.50 424 PHE A CA 1
ATOM 3215 C C . PHE A 1 424 ? 7.494 -5.693 -16.204 1.00 96.50 424 PHE A C 1
ATOM 3217 O O . PHE A 1 424 ? 7.502 -5.340 -17.379 1.00 96.50 424 PHE A O 1
ATOM 3224 N N . PHE A 1 425 ? 8.602 -6.177 -15.628 1.00 95.19 425 PHE A N 1
ATOM 3225 C CA . PHE A 1 425 ? 9.865 -6.344 -16.359 1.00 95.19 425 PHE A CA 1
ATOM 3226 C C . PHE A 1 425 ? 9.745 -7.392 -17.480 1.00 95.19 425 PHE A C 1
ATOM 3228 O O . PHE A 1 425 ? 10.345 -7.242 -18.550 1.00 95.19 425 PHE A O 1
ATOM 3235 N N . TYR A 1 426 ? 8.924 -8.423 -17.257 1.00 97.50 426 TYR A N 1
ATOM 3236 C CA . TYR A 1 426 ? 8.578 -9.457 -18.230 1.00 97.50 426 TYR A CA 1
ATOM 3237 C C . TYR A 1 426 ? 7.063 -9.578 -18.407 1.00 97.50 426 TYR A C 1
ATOM 3239 O O . TYR A 1 426 ? 6.326 -9.643 -17.423 1.00 97.50 426 TYR A O 1
ATOM 3247 N N . MET A 1 427 ? 6.630 -9.727 -19.660 1.00 98.25 427 MET A N 1
ATOM 3248 C CA . MET A 1 427 ? 5.294 -10.193 -20.033 1.00 98.25 427 MET A CA 1
ATOM 3249 C C . MET A 1 427 ? 5.377 -11.643 -20.515 1.00 98.25 427 MET A C 1
ATOM 3251 O O . MET A 1 427 ? 6.049 -11.940 -21.504 1.00 98.25 427 MET A O 1
ATOM 3255 N N . GLY A 1 428 ? 4.699 -12.549 -19.824 1.00 97.75 428 GLY A N 1
ATOM 3256 C CA . GLY A 1 428 ? 4.579 -13.957 -20.173 1.00 97.75 428 GLY A CA 1
ATOM 3257 C C . GLY A 1 428 ? 3.487 -14.200 -21.210 1.00 97.75 428 GLY A C 1
ATOM 3258 O O . GLY A 1 428 ? 2.459 -13.521 -21.238 1.00 97.75 428 GLY A O 1
ATOM 3259 N N . ARG A 1 429 ? 3.711 -15.212 -22.041 1.00 97.75 429 ARG A N 1
ATOM 3260 C CA . ARG A 1 429 ? 2.776 -15.739 -23.036 1.00 97.75 429 ARG A CA 1
ATOM 3261 C C . ARG A 1 429 ? 2.497 -17.220 -22.759 1.00 97.75 429 ARG A C 1
ATOM 3263 O O . ARG A 1 429 ? 3.343 -17.880 -22.145 1.00 97.75 429 ARG A O 1
ATOM 3270 N N . PRO A 1 430 ? 1.379 -17.767 -23.269 1.00 96.50 430 PRO A N 1
ATOM 3271 C CA . PRO A 1 430 ? 1.124 -19.203 -23.252 1.00 96.50 430 PRO A CA 1
ATOM 3272 C C . PRO A 1 430 ? 2.309 -20.023 -23.787 1.00 96.50 430 PRO A C 1
ATOM 3274 O O . PRO A 1 430 ? 3.006 -19.613 -24.719 1.00 96.50 430 PRO A O 1
ATOM 3277 N N . GLY A 1 431 ? 2.535 -21.195 -23.192 1.00 96.19 431 GLY A N 1
ATOM 3278 C CA . GLY A 1 431 ? 3.656 -22.074 -23.541 1.00 96.19 431 GLY A CA 1
ATOM 3279 C C . GLY A 1 431 ? 4.995 -21.668 -22.913 1.00 96.19 431 GLY A C 1
ATOM 3280 O O . GLY A 1 431 ? 6.045 -22.061 -23.414 1.00 96.19 431 GLY A O 1
ATOM 3281 N N . GLY A 1 432 ? 4.980 -20.872 -21.839 1.00 95.19 432 GLY A N 1
ATOM 3282 C CA . GLY A 1 432 ? 6.170 -20.541 -21.048 1.00 95.19 432 GLY A CA 1
ATOM 3283 C C . GLY A 1 432 ? 7.155 -19.575 -21.714 1.00 95.19 432 GLY A C 1
ATOM 3284 O O . GLY A 1 432 ? 8.273 -19.416 -21.225 1.00 95.19 432 GLY A O 1
ATOM 3285 N N . THR A 1 433 ? 6.777 -18.918 -22.814 1.00 96.81 433 THR A N 1
ATOM 3286 C CA . THR A 1 433 ? 7.617 -17.879 -23.436 1.00 96.81 433 THR A CA 1
ATOM 3287 C C . THR A 1 433 ? 7.374 -16.518 -22.782 1.00 96.81 433 THR A C 1
ATOM 3289 O O . THR A 1 433 ? 6.306 -16.268 -22.225 1.00 96.81 433 THR A O 1
ATOM 3292 N N . ARG A 1 434 ? 8.359 -15.611 -22.829 1.00 96.69 434 ARG A N 1
ATOM 3293 C CA . ARG A 1 434 ? 8.236 -14.257 -22.265 1.00 96.69 434 ARG A CA 1
ATOM 3294 C C . ARG A 1 434 ? 8.899 -13.195 -23.133 1.00 96.69 434 ARG A C 1
ATOM 3296 O O . ARG A 1 434 ? 9.898 -13.461 -23.797 1.00 96.69 434 ARG A O 1
ATOM 3303 N N . VAL A 1 435 ? 8.349 -11.987 -23.093 1.00 97.50 435 VAL A N 1
ATOM 3304 C CA . VAL A 1 435 ? 8.899 -10.768 -23.691 1.00 97.50 435 VAL A CA 1
ATOM 3305 C C . VAL A 1 435 ? 9.475 -9.908 -22.573 1.00 97.50 435 VAL A C 1
ATOM 3307 O O . VAL A 1 435 ? 8.791 -9.630 -21.590 1.00 97.50 435 VAL A O 1
ATOM 3310 N N . THR A 1 436 ? 10.722 -9.468 -22.719 1.00 97.44 436 THR A N 1
ATOM 3311 C CA . THR A 1 436 ? 11.335 -8.498 -21.805 1.00 97.44 436 THR A CA 1
ATOM 3312 C C . THR A 1 436 ? 10.888 -7.089 -22.184 1.00 97.44 436 THR A C 1
ATOM 3314 O O . THR A 1 436 ? 11.189 -6.628 -23.283 1.00 97.44 436 THR A O 1
ATOM 3317 N N . TRP A 1 437 ? 10.201 -6.395 -21.279 1.00 97.12 437 TRP A N 1
ATOM 3318 C CA . TRP A 1 437 ? 9.980 -4.946 -21.369 1.00 97.12 437 TRP A CA 1
ATOM 3319 C C . TRP A 1 437 ? 11.054 -4.165 -20.609 1.00 97.12 437 TRP A C 1
ATOM 3321 O O . TRP A 1 437 ? 11.355 -3.030 -20.967 1.00 97.12 437 TRP A O 1
ATOM 3331 N N . GLY A 1 438 ? 11.647 -4.776 -19.579 1.00 93.50 438 GLY A N 1
ATOM 3332 C CA . GLY A 1 438 ? 12.605 -4.122 -18.697 1.00 93.50 438 GLY A CA 1
ATOM 3333 C C . GLY A 1 438 ? 11.957 -3.023 -17.852 1.00 93.50 438 GLY A C 1
ATOM 3334 O O . GLY A 1 438 ? 10.751 -3.025 -17.606 1.00 93.50 438 GLY A O 1
ATOM 3335 N N . LEU A 1 439 ? 12.761 -2.042 -17.445 1.00 90.44 439 LEU A N 1
ATOM 3336 C CA . LEU A 1 439 ? 12.309 -0.864 -16.695 1.00 90.44 439 LEU A CA 1
ATOM 3337 C C . LEU A 1 439 ? 11.202 -0.040 -17.390 1.00 90.44 439 LEU A C 1
ATOM 3339 O O . LEU A 1 439 ? 10.289 0.395 -16.688 1.00 90.44 439 LEU A O 1
ATOM 3343 N N . PRO A 1 440 ? 11.178 0.112 -18.734 1.00 93.56 440 PRO A N 1
ATOM 3344 C CA . PRO A 1 440 ? 10.025 0.672 -19.443 1.00 93.56 440 PRO A CA 1
ATOM 3345 C C . PRO A 1 440 ? 8.693 -0.037 -19.161 1.00 93.56 440 PRO A C 1
ATOM 3347 O O . PRO A 1 440 ? 7.647 0.594 -19.269 1.00 93.56 440 PRO A O 1
ATOM 3350 N N . GLY A 1 441 ? 8.707 -1.317 -18.772 1.00 94.94 441 GLY A N 1
ATOM 3351 C CA . GLY A 1 441 ? 7.520 -2.050 -18.332 1.00 94.94 441 GLY A CA 1
ATOM 3352 C C . GLY A 1 441 ? 6.948 -1.519 -17.021 1.00 94.94 441 GLY A C 1
ATOM 3353 O O . GLY A 1 441 ? 5.779 -1.132 -16.969 1.00 94.94 441 GLY A O 1
ATOM 3354 N N . LEU A 1 442 ? 7.795 -1.428 -15.991 1.00 92.12 442 LEU A N 1
ATOM 3355 C CA . LEU A 1 442 ? 7.451 -0.822 -14.703 1.00 92.12 442 LEU A CA 1
ATOM 3356 C C . LEU A 1 442 ? 6.957 0.619 -14.891 1.00 92.12 442 LEU A C 1
ATOM 3358 O O . LEU A 1 442 ? 5.868 0.973 -14.443 1.00 92.12 442 LEU A O 1
ATOM 3362 N N . GLN A 1 443 ? 7.740 1.434 -15.598 1.00 91.81 443 GLN A N 1
ATOM 3363 C CA . GLN A 1 443 ? 7.424 2.834 -15.866 1.00 91.81 443 GLN A CA 1
ATOM 3364 C C . GLN A 1 443 ? 6.119 2.990 -16.657 1.00 91.81 443 GLN A C 1
ATOM 3366 O O . GLN A 1 443 ? 5.289 3.825 -16.304 1.00 91.81 443 GLN A O 1
ATOM 3371 N N . GLY A 1 444 ? 5.923 2.193 -17.708 1.00 93.94 444 GLY A N 1
ATOM 3372 C CA . GLY A 1 444 ? 4.768 2.294 -18.594 1.00 93.94 444 GLY A CA 1
ATOM 3373 C C . GLY A 1 444 ? 3.455 1.888 -17.929 1.00 93.94 444 GLY A C 1
ATOM 3374 O O . GLY A 1 444 ? 2.445 2.553 -18.131 1.00 93.94 444 GLY A O 1
ATOM 3375 N N . VAL A 1 445 ? 3.450 0.833 -17.108 1.00 94.88 445 VAL A N 1
ATOM 3376 C CA . VAL A 1 445 ? 2.230 0.366 -16.424 1.00 94.88 445 VAL A CA 1
ATOM 3377 C C . VAL A 1 445 ? 1.991 1.128 -15.114 1.00 94.88 445 VAL A C 1
ATOM 3379 O O . VAL A 1 445 ? 0.888 1.623 -14.873 1.00 94.88 445 VAL A O 1
ATOM 3382 N N . LEU A 1 446 ? 3.018 1.251 -14.266 1.00 91.75 446 LEU A N 1
ATOM 3383 C CA . LEU A 1 446 ? 2.900 1.778 -12.902 1.00 91.75 446 LEU A CA 1
ATOM 3384 C C . LEU A 1 446 ? 3.324 3.245 -12.740 1.00 91.75 446 LEU A C 1
ATOM 3386 O O . LEU A 1 446 ? 3.037 3.840 -11.712 1.00 91.75 446 LEU A O 1
ATOM 3390 N N . GLY A 1 447 ? 3.999 3.878 -13.701 1.00 89.44 447 GLY A N 1
ATOM 3391 C CA . GLY A 1 447 ? 4.496 5.247 -13.492 1.00 89.44 447 GLY A CA 1
ATOM 3392 C C . GLY A 1 447 ? 5.532 5.358 -12.359 1.00 89.44 447 GLY A C 1
ATOM 3393 O O . GLY A 1 447 ? 5.728 6.434 -11.793 1.00 89.44 447 GLY A O 1
ATOM 3394 N N . VAL A 1 448 ? 6.216 4.258 -12.035 1.00 84.88 448 VAL A N 1
ATOM 3395 C CA . VAL A 1 448 ? 7.362 4.235 -11.117 1.00 84.88 448 VAL A CA 1
ATOM 3396 C C . VAL A 1 448 ? 8.641 4.251 -11.951 1.00 84.88 448 VAL A C 1
ATOM 3398 O O . VAL A 1 448 ? 8.799 3.442 -12.864 1.00 84.88 448 VAL A O 1
ATOM 3401 N N . LEU A 1 449 ? 9.545 5.184 -11.653 1.00 80.31 449 LEU A N 1
ATOM 3402 C CA . LEU A 1 449 ? 10.885 5.212 -12.224 1.00 80.31 449 LEU A CA 1
ATOM 3403 C C . LEU A 1 449 ? 11.813 4.304 -11.419 1.00 80.31 449 LEU A C 1
ATOM 3405 O O . LEU A 1 449 ? 11.787 4.255 -10.189 1.00 80.31 449 LEU A O 1
ATOM 3409 N N . ASP A 1 450 ? 12.724 3.672 -12.133 1.00 71.19 450 ASP A N 1
ATOM 3410 C CA . ASP A 1 450 ? 14.044 3.385 -11.597 1.00 71.19 450 ASP A CA 1
ATOM 3411 C C . ASP A 1 450 ? 14.955 4.536 -12.016 1.00 71.19 450 ASP A C 1
ATOM 3413 O O . ASP A 1 450 ? 14.941 4.923 -13.186 1.00 71.19 450 ASP A O 1
ATOM 3417 N N . ASP A 1 451 ? 15.766 5.074 -11.106 1.00 69.75 451 ASP A N 1
ATOM 3418 C CA . ASP A 1 451 ? 16.834 5.988 -11.530 1.00 69.75 451 ASP A CA 1
ATOM 3419 C C . ASP A 1 451 ? 17.988 5.248 -12.245 1.00 69.75 451 ASP A C 1
ATOM 3421 O O . ASP A 1 451 ? 18.933 5.877 -12.723 1.00 69.75 451 ASP A O 1
ATOM 3425 N N . GLY A 1 452 ? 17.910 3.912 -12.331 1.00 64.50 452 GLY A N 1
ATOM 3426 C CA . GLY A 1 452 ? 18.833 3.014 -13.027 1.00 64.50 452 GLY A CA 1
ATOM 3427 C C . GLY A 1 452 ? 20.207 2.934 -12.366 1.00 64.50 452 GLY A C 1
ATOM 3428 O O . GLY A 1 452 ? 21.067 2.171 -12.806 1.00 64.50 452 GLY A O 1
ATOM 3429 N N . SER A 1 453 ? 20.435 3.721 -11.311 1.00 57.12 453 SER A N 1
ATOM 3430 C CA . SER A 1 453 ? 21.763 3.988 -10.770 1.00 57.12 453 SER A CA 1
ATOM 3431 C C . SER A 1 453 ? 22.194 2.993 -9.693 1.00 57.12 453 SER A C 1
ATOM 3433 O O . SER A 1 453 ? 23.380 2.939 -9.364 1.00 57.12 453 SER A O 1
ATOM 3435 N N . ARG A 1 454 ? 21.261 2.204 -9.131 1.00 61.56 454 ARG A N 1
ATOM 3436 C CA . ARG A 1 454 ? 21.533 1.263 -8.027 1.00 61.56 454 ARG A CA 1
ATOM 3437 C C . ARG A 1 454 ? 20.751 -0.046 -8.132 1.00 61.56 454 ARG A C 1
ATOM 3439 O O . ARG A 1 454 ? 20.148 -0.483 -7.152 1.00 61.56 454 ARG A O 1
ATOM 3446 N N . TRP A 1 455 ? 20.857 -0.740 -9.264 1.00 66.75 455 TRP A N 1
ATOM 3447 C CA . TRP A 1 455 ? 20.747 -2.203 -9.224 1.00 66.75 455 TRP A CA 1
ATOM 3448 C C . TRP A 1 455 ? 21.886 -2.720 -8.347 1.00 66.75 455 TRP A C 1
ATOM 3450 O O . TRP A 1 455 ? 23.046 -2.747 -8.760 1.00 66.75 455 TRP A O 1
ATOM 3460 N N . ALA A 1 456 ? 21.575 -3.027 -7.090 1.00 59.19 456 ALA A N 1
ATOM 3461 C CA . ALA A 1 456 ? 22.581 -3.476 -6.149 1.00 59.19 456 ALA A CA 1
ATOM 3462 C C . ALA A 1 456 ? 23.152 -4.830 -6.578 1.00 59.19 456 ALA A C 1
ATOM 3464 O O . ALA A 1 456 ? 22.466 -5.641 -7.206 1.00 59.19 456 ALA A O 1
ATOM 3465 N N . ALA A 1 457 ? 24.385 -5.115 -6.155 1.00 63.16 457 ALA A N 1
ATOM 3466 C CA . ALA A 1 457 ? 24.878 -6.484 -6.169 1.00 63.16 457 ALA A CA 1
ATOM 3467 C C . ALA A 1 457 ? 23.865 -7.387 -5.441 1.00 63.16 457 ALA A C 1
ATOM 3469 O O . ALA A 1 457 ? 23.436 -7.077 -4.328 1.00 63.16 457 ALA A O 1
ATOM 3470 N N . THR A 1 458 ? 23.456 -8.478 -6.090 1.00 71.25 458 THR A N 1
ATOM 3471 C CA . THR A 1 458 ? 22.458 -9.412 -5.556 1.00 71.25 458 THR A CA 1
ATOM 3472 C C . THR A 1 458 ? 22.888 -9.950 -4.198 1.00 71.25 458 THR A C 1
ATOM 3474 O O . THR A 1 458 ? 24.036 -10.370 -4.052 1.00 71.25 458 THR A O 1
ATOM 3477 N N . GLY A 1 459 ? 21.964 -10.024 -3.241 1.00 77.44 459 GLY A N 1
ATOM 3478 C CA . GLY A 1 459 ? 22.292 -10.472 -1.893 1.00 77.44 459 GLY A CA 1
ATOM 3479 C C . GLY A 1 459 ? 22.875 -9.342 -1.053 1.00 77.44 459 GLY A C 1
ATOM 3480 O O . GLY A 1 459 ? 23.979 -9.455 -0.532 1.00 77.44 459 GLY A O 1
ATOM 3481 N N . GLN A 1 460 ? 22.095 -8.277 -0.866 1.00 83.56 460 GLN A N 1
ATOM 3482 C CA . GLN A 1 460 ? 22.273 -7.372 0.269 1.00 83.56 460 GLN A CA 1
ATOM 3483 C C . GLN A 1 460 ? 21.290 -7.734 1.381 1.00 83.56 460 GLN A C 1
ATOM 3485 O O . GLN A 1 460 ? 20.179 -8.192 1.102 1.00 83.56 460 GLN A O 1
ATOM 3490 N N . ALA A 1 461 ? 21.698 -7.511 2.631 1.00 89.00 461 ALA A N 1
ATOM 3491 C CA . ALA A 1 461 ? 20.785 -7.539 3.761 1.00 89.00 461 ALA A CA 1
ATOM 3492 C C . ALA A 1 461 ? 19.790 -6.375 3.632 1.00 89.00 461 ALA A C 1
ATOM 3494 O O . ALA A 1 461 ? 20.178 -5.228 3.413 1.00 89.00 461 ALA A O 1
ATOM 3495 N N . VAL A 1 462 ? 18.512 -6.698 3.753 1.00 88.50 462 VAL A N 1
ATOM 3496 C CA . VAL A 1 462 ? 17.362 -5.804 3.667 1.00 88.50 462 VAL A CA 1
ATOM 3497 C C . VAL A 1 462 ? 16.725 -5.740 5.045 1.00 88.50 462 VAL A C 1
ATOM 3499 O O . VAL A 1 462 ? 16.514 -6.780 5.666 1.00 88.50 462 VAL A O 1
ATOM 3502 N N . VAL A 1 463 ? 16.397 -4.537 5.504 1.00 91.69 463 VAL A N 1
ATOM 3503 C CA . VAL A 1 463 ? 15.764 -4.281 6.801 1.00 91.69 463 VAL A CA 1
ATOM 3504 C C . VAL A 1 463 ? 14.370 -3.683 6.559 1.00 91.69 463 VAL A C 1
ATOM 3506 O O . VAL A 1 463 ? 14.252 -2.752 5.753 1.00 91.69 463 VAL A O 1
ATOM 3509 N N . PRO A 1 464 ? 13.303 -4.177 7.217 1.00 91.25 464 PRO A N 1
ATOM 3510 C CA . PRO A 1 464 ? 12.010 -3.504 7.182 1.00 91.25 464 PRO A CA 1
ATOM 3511 C C . PRO A 1 464 ? 12.095 -2.097 7.779 1.00 91.25 464 PRO A C 1
ATOM 3513 O O . PRO A 1 464 ? 12.776 -1.862 8.776 1.00 91.25 464 PRO A O 1
ATOM 3516 N N . THR A 1 465 ? 11.355 -1.158 7.200 1.00 89.94 465 THR A N 1
ATOM 3517 C CA . THR A 1 465 ? 11.126 0.153 7.818 1.00 89.94 465 THR A CA 1
ATOM 3518 C C . THR A 1 465 ? 10.049 0.039 8.901 1.00 89.94 465 THR A C 1
ATOM 3520 O O . THR A 1 465 ? 9.314 -0.947 8.957 1.00 89.94 465 THR A O 1
ATOM 3523 N N . ALA A 1 466 ? 9.879 1.075 9.729 1.00 85.94 466 ALA A N 1
ATOM 3524 C CA . ALA A 1 466 ? 8.752 1.139 10.667 1.00 85.94 466 ALA A CA 1
ATOM 3525 C C . ALA A 1 466 ? 7.387 1.032 9.952 1.00 85.94 466 ALA A C 1
ATOM 3527 O O . ALA A 1 466 ? 6.473 0.383 10.456 1.00 85.94 466 ALA A O 1
ATOM 3528 N N . ALA A 1 467 ? 7.270 1.596 8.741 1.00 81.06 467 ALA A N 1
ATOM 3529 C CA . ALA A 1 467 ? 6.098 1.398 7.893 1.00 81.06 467 ALA A CA 1
ATOM 3530 C C . ALA A 1 467 ? 5.962 -0.073 7.473 1.00 81.06 467 ALA A C 1
ATOM 3532 O O . ALA A 1 467 ? 4.900 -0.654 7.654 1.00 81.06 467 ALA A O 1
ATOM 3533 N N . GLY A 1 468 ? 7.039 -0.701 6.987 1.00 85.12 468 GLY A N 1
ATOM 3534 C CA . GLY A 1 468 ? 7.060 -2.122 6.637 1.00 85.12 468 GLY A CA 1
ATOM 3535 C C . GLY A 1 468 ? 6.632 -3.044 7.774 1.00 85.12 468 GLY A C 1
ATOM 3536 O O . GLY A 1 468 ? 5.822 -3.938 7.548 1.00 85.12 468 GLY A O 1
ATOM 3537 N N . ALA A 1 469 ? 7.103 -2.793 8.996 1.00 83.31 469 ALA A N 1
ATOM 3538 C CA . ALA A 1 469 ? 6.674 -3.524 10.187 1.00 83.31 469 ALA A CA 1
ATOM 3539 C C . ALA A 1 469 ? 5.159 -3.382 10.440 1.00 83.31 469 ALA A C 1
ATOM 3541 O O . ALA A 1 469 ? 4.504 -4.364 10.777 1.00 83.31 469 ALA A O 1
ATOM 3542 N N . GLY A 1 470 ? 4.582 -2.200 10.186 1.00 75.19 470 GLY A N 1
ATOM 3543 C CA . GLY A 1 470 ? 3.129 -1.975 10.201 1.00 75.19 470 GLY A CA 1
ATOM 3544 C C . GLY A 1 470 ? 2.351 -2.740 9.116 1.00 75.19 470 GLY A C 1
ATOM 3545 O O . GLY A 1 470 ? 1.182 -3.046 9.318 1.00 75.19 470 GLY A O 1
ATOM 3546 N N . TYR A 1 471 ? 3.000 -3.113 8.007 1.00 76.88 471 TYR A N 1
ATOM 3547 C CA . TYR A 1 471 ? 2.473 -4.045 6.992 1.00 76.88 471 TYR A CA 1
ATOM 3548 C C . TYR A 1 471 ? 2.820 -5.520 7.285 1.00 76.88 471 TYR A C 1
ATOM 3550 O O . TYR A 1 471 ? 2.647 -6.379 6.422 1.00 76.88 471 TYR A O 1
ATOM 3558 N N . GLY A 1 472 ? 3.335 -5.836 8.477 1.00 81.62 472 GLY A N 1
ATOM 3559 C CA . GLY A 1 472 ? 3.716 -7.198 8.850 1.00 81.62 472 GLY A CA 1
ATOM 3560 C C . GLY A 1 472 ? 5.033 -7.685 8.236 1.00 81.62 472 GLY A C 1
ATOM 3561 O O . GLY A 1 472 ? 5.298 -8.883 8.238 1.00 81.62 472 GLY A O 1
ATOM 3562 N N . LEU A 1 473 ? 5.907 -6.813 7.725 1.00 82.44 473 LEU A N 1
ATOM 3563 C CA . LEU A 1 473 ? 7.267 -7.239 7.382 1.00 82.44 473 LEU A CA 1
ATOM 3564 C C . LEU A 1 473 ? 8.044 -7.504 8.680 1.00 82.44 473 LEU A C 1
ATOM 3566 O O . LEU A 1 473 ? 8.391 -6.579 9.413 1.00 82.44 473 LEU A O 1
ATOM 3570 N N . GLY A 1 474 ? 8.271 -8.787 8.978 1.00 79.88 474 GLY A N 1
ATOM 3571 C CA . GLY A 1 474 ? 8.900 -9.231 10.222 1.00 79.88 474 GLY A CA 1
ATOM 3572 C C . GLY A 1 474 ? 10.278 -8.603 10.452 1.00 79.88 474 GLY A C 1
ATOM 3573 O O . GLY A 1 474 ? 11.062 -8.464 9.521 1.00 79.88 474 GLY A O 1
ATOM 3574 N N . ALA A 1 475 ? 10.587 -8.263 11.707 1.00 81.25 475 ALA A N 1
ATOM 3575 C CA . ALA A 1 475 ? 11.761 -7.466 12.088 1.00 81.25 475 ALA A CA 1
ATOM 3576 C C . ALA A 1 475 ? 13.134 -8.066 11.707 1.00 81.25 475 ALA A C 1
ATOM 3578 O O . ALA A 1 475 ? 14.141 -7.359 11.726 1.00 81.25 475 ALA A O 1
ATOM 3579 N N . ALA A 1 476 ? 13.196 -9.361 11.383 1.00 84.06 476 ALA A N 1
ATOM 3580 C CA . ALA A 1 476 ? 14.425 -10.021 10.963 1.00 84.06 476 ALA A CA 1
ATOM 3581 C C . ALA A 1 476 ? 14.829 -9.592 9.536 1.00 84.06 476 ALA A C 1
ATOM 3583 O O . ALA A 1 476 ? 14.007 -9.675 8.619 1.00 84.06 476 ALA A O 1
ATOM 3584 N N . PRO A 1 477 ? 16.092 -9.189 9.303 1.00 86.69 477 PRO A N 1
ATOM 3585 C CA . PRO A 1 477 ? 16.551 -8.846 7.966 1.00 86.69 477 PRO A CA 1
ATOM 3586 C C . PRO A 1 477 ? 16.592 -10.077 7.050 1.00 86.69 477 PRO A C 1
ATOM 3588 O O . PRO A 1 477 ? 16.905 -11.187 7.487 1.00 86.69 477 PRO A O 1
ATOM 3591 N N . TRP A 1 478 ? 16.338 -9.879 5.756 1.00 85.75 478 TRP A N 1
ATOM 3592 C CA . TRP A 1 478 ? 16.470 -10.924 4.732 1.00 85.75 478 TRP A CA 1
ATOM 3593 C C . TRP A 1 478 ? 17.443 -10.517 3.632 1.00 85.75 478 TRP A C 1
ATOM 3595 O O . TRP A 1 478 ? 17.825 -9.360 3.510 1.00 85.75 478 TRP A O 1
ATOM 3605 N N . TRP A 1 479 ? 17.845 -11.477 2.803 1.00 84.56 479 TRP A N 1
ATOM 3606 C CA . TRP A 1 479 ? 18.712 -11.220 1.657 1.00 84.56 479 TRP A CA 1
ATOM 3607 C C . TRP A 1 479 ? 17.875 -10.980 0.398 1.00 84.56 479 TRP A C 1
ATOM 3609 O O . TRP A 1 479 ? 17.027 -11.805 0.042 1.00 84.56 479 TRP A O 1
ATOM 3619 N N . GLY A 1 480 ? 18.104 -9.850 -0.270 1.00 81.31 480 GLY A N 1
ATOM 3620 C CA . GLY A 1 480 ? 17.344 -9.424 -1.446 1.00 81.31 480 GLY A CA 1
ATOM 3621 C C . GLY A 1 480 ? 18.205 -8.784 -2.535 1.00 81.31 480 GLY A C 1
ATOM 3622 O O . GLY A 1 480 ? 19.423 -8.636 -2.395 1.00 81.31 480 GLY A O 1
ATOM 3623 N N . THR A 1 481 ? 17.541 -8.394 -3.623 1.00 78.50 481 THR A N 1
ATOM 3624 C CA . THR A 1 481 ? 18.102 -7.543 -4.682 1.00 78.50 481 THR A CA 1
ATOM 3625 C C . THR A 1 481 ? 17.353 -6.205 -4.628 1.00 78.50 481 THR A C 1
ATOM 3627 O O . THR A 1 481 ? 16.289 -6.078 -5.240 1.00 78.50 481 THR A O 1
ATOM 3630 N N . PRO A 1 482 ? 17.822 -5.242 -3.815 1.00 72.75 482 PRO A N 1
ATOM 3631 C CA . PRO A 1 482 ? 17.222 -3.915 -3.715 1.00 72.75 482 PRO A CA 1
ATOM 3632 C C . PRO A 1 482 ? 17.547 -3.084 -4.963 1.00 72.75 482 PRO A C 1
ATOM 3634 O O . PRO A 1 482 ? 18.628 -3.217 -5.544 1.00 72.75 482 PRO A O 1
ATOM 3637 N N . ALA A 1 483 ? 16.635 -2.188 -5.335 1.00 73.56 483 ALA A N 1
ATOM 3638 C CA . ALA A 1 483 ? 16.800 -1.274 -6.465 1.00 73.56 483 ALA A CA 1
ATOM 3639 C C . ALA A 1 483 ? 16.331 0.148 -6.108 1.00 73.56 483 ALA A C 1
ATOM 3641 O O . ALA A 1 483 ? 15.567 0.350 -5.159 1.00 73.56 483 ALA A O 1
ATOM 3642 N N . SER A 1 484 ? 16.839 1.156 -6.817 1.00 67.69 484 SER A N 1
ATOM 3643 C CA . SER A 1 484 ? 16.616 2.577 -6.517 1.00 67.69 484 SER A CA 1
ATOM 3644 C C . SER A 1 484 ? 15.359 3.135 -7.188 1.00 67.69 484 SER A C 1
ATOM 3646 O O . SER A 1 484 ? 15.414 3.987 -8.075 1.00 67.69 484 SER A O 1
ATOM 3648 N N . TRP A 1 485 ? 14.199 2.686 -6.707 1.00 67.88 485 TRP A N 1
ATOM 3649 C CA . TRP A 1 485 ? 12.909 3.203 -7.160 1.00 67.88 485 TRP A CA 1
ATOM 3650 C C . TRP A 1 485 ? 12.667 4.641 -6.687 1.00 67.88 485 TRP A C 1
ATOM 3652 O O . TRP A 1 485 ? 12.871 4.977 -5.517 1.00 67.88 485 TRP A O 1
ATOM 3662 N N . ARG A 1 486 ? 12.159 5.474 -7.594 1.00 60.00 486 ARG A N 1
ATOM 3663 C CA . ARG A 1 486 ? 11.609 6.809 -7.328 1.00 60.00 486 ARG A CA 1
ATOM 3664 C C . ARG A 1 486 ? 10.322 6.971 -8.129 1.00 60.00 486 ARG A C 1
ATOM 3666 O O . ARG A 1 486 ? 10.176 6.396 -9.199 1.00 60.00 486 ARG A O 1
ATOM 3673 N N . ALA A 1 487 ? 9.378 7.771 -7.660 1.00 52.94 487 ALA A N 1
ATOM 3674 C CA . ALA A 1 487 ? 8.194 8.059 -8.462 1.00 52.94 487 ALA A CA 1
ATOM 3675 C C . ALA A 1 487 ? 8.483 9.058 -9.597 1.00 52.94 487 ALA A C 1
ATOM 3677 O O . ALA A 1 487 ? 9.345 9.926 -9.458 1.00 52.94 487 ALA A O 1
ATOM 3678 N N . LEU A 1 488 ? 7.751 8.940 -10.713 1.00 48.25 488 LEU A N 1
ATOM 3679 C CA . LEU A 1 488 ? 7.834 9.872 -11.853 1.00 48.25 488 LEU A CA 1
ATOM 3680 C C . LEU A 1 488 ? 7.119 11.196 -11.617 1.00 48.25 488 LEU A C 1
ATOM 3682 O O . LEU A 1 488 ? 7.581 12.245 -12.059 1.00 48.25 488 LEU A O 1
ATOM 3686 N N . HIS A 1 489 ? 5.963 11.116 -10.973 1.00 49.78 489 HIS A N 1
ATOM 3687 C CA . HIS A 1 489 ? 5.073 12.238 -10.732 1.00 49.78 489 HIS A CA 1
ATOM 3688 C C . HIS A 1 489 ? 5.097 12.548 -9.240 1.00 49.78 489 HIS A C 1
ATOM 3690 O O . HIS A 1 489 ? 5.060 11.620 -8.433 1.00 49.78 489 HIS A O 1
ATOM 3696 N N . GLY A 1 490 ? 5.154 13.834 -8.877 1.00 47.75 490 GLY A N 1
ATOM 3697 C CA . GLY A 1 490 ? 5.247 14.276 -7.477 1.00 47.75 490 GLY A CA 1
ATOM 3698 C C . GLY A 1 490 ? 4.075 13.832 -6.591 1.00 47.75 490 GLY A C 1
ATOM 3699 O O . GLY A 1 490 ? 4.196 13.860 -5.369 1.00 47.75 490 GLY A O 1
ATOM 3700 N N . ASP A 1 491 ? 2.985 13.386 -7.217 1.00 51.97 491 ASP A N 1
ATOM 3701 C CA . ASP A 1 491 ? 1.745 12.938 -6.582 1.00 51.97 491 ASP A CA 1
ATOM 3702 C C . ASP A 1 491 ? 1.728 11.420 -6.308 1.00 51.97 491 ASP A C 1
ATOM 3704 O O . ASP A 1 491 ? 0.983 10.947 -5.453 1.00 51.97 491 ASP A O 1
ATOM 3708 N N . LEU A 1 492 ? 2.569 10.633 -6.993 1.00 61.88 492 LEU A N 1
ATOM 3709 C CA . LEU A 1 492 ? 2.756 9.213 -6.688 1.00 61.88 492 LEU A CA 1
ATOM 3710 C C . LEU A 1 492 ? 3.829 9.094 -5.602 1.00 61.88 492 LEU A C 1
ATOM 3712 O O . LEU A 1 492 ? 5.006 9.292 -5.870 1.00 61.88 492 LEU A O 1
ATOM 3716 N N . TRP A 1 493 ? 3.460 8.734 -4.375 1.00 63.22 493 TRP A N 1
ATOM 3717 C CA . TRP A 1 493 ? 4.446 8.466 -3.322 1.00 63.22 493 TRP A CA 1
ATOM 3718 C C . TRP A 1 493 ? 4.701 6.966 -3.177 1.00 63.22 493 TRP A C 1
ATOM 3720 O O . TRP A 1 493 ? 3.810 6.197 -2.817 1.00 63.22 493 TRP A O 1
ATOM 3730 N N . ALA A 1 494 ? 5.944 6.555 -3.440 1.00 75.44 494 ALA A N 1
ATOM 3731 C CA . ALA A 1 494 ? 6.428 5.213 -3.139 1.00 75.44 494 ALA A CA 1
ATOM 3732 C C . ALA A 1 494 ? 6.896 5.162 -1.673 1.00 75.44 494 ALA A C 1
ATOM 3734 O O . ALA A 1 494 ? 8.009 5.579 -1.354 1.00 75.44 494 ALA A O 1
ATOM 3735 N N . GLN A 1 495 ? 6.045 4.671 -0.773 1.00 85.12 495 GLN A N 1
ATOM 3736 C CA . GLN A 1 495 ? 6.359 4.488 0.643 1.00 85.12 495 GLN A CA 1
ATOM 3737 C C . GLN A 1 495 ? 7.373 3.338 0.813 1.00 85.12 495 GLN A C 1
ATOM 3739 O O . GLN A 1 495 ? 7.053 2.198 0.461 1.00 85.12 495 GLN A O 1
ATOM 3744 N N . PRO A 1 496 ? 8.575 3.582 1.375 1.00 89.00 496 PRO A N 1
ATOM 3745 C CA . PRO A 1 496 ? 9.549 2.528 1.646 1.00 89.00 496 PRO A CA 1
ATOM 3746 C C . PRO A 1 496 ? 9.033 1.561 2.713 1.00 89.00 496 PRO A C 1
ATOM 3748 O O . PRO A 1 496 ? 8.799 1.965 3.854 1.00 89.00 496 PRO A O 1
ATOM 3751 N N . LEU A 1 497 ? 8.901 0.280 2.369 1.00 88.38 497 LEU A N 1
ATOM 3752 C CA . LEU A 1 497 ? 8.551 -0.778 3.322 1.00 88.38 497 LEU A CA 1
ATOM 3753 C C . LEU A 1 497 ? 9.787 -1.564 3.775 1.00 88.38 497 LEU A C 1
ATOM 3755 O O . LEU A 1 497 ? 9.844 -2.005 4.917 1.00 88.38 497 LEU A O 1
ATOM 3759 N N . ALA A 1 498 ? 10.805 -1.701 2.925 1.00 90.56 498 ALA A N 1
ATOM 3760 C CA . ALA A 1 498 ? 12.089 -2.271 3.320 1.00 90.56 498 ALA A CA 1
ATOM 3761 C C . ALA A 1 498 ? 13.240 -1.713 2.481 1.00 90.56 498 ALA A C 1
ATOM 3763 O O . ALA A 1 498 ? 13.124 -1.587 1.258 1.00 90.56 498 ALA A O 1
ATOM 3764 N N . THR A 1 499 ? 14.355 -1.404 3.139 1.00 90.62 499 THR A N 1
ATOM 3765 C CA . THR A 1 499 ? 15.530 -0.752 2.549 1.00 90.62 499 THR A CA 1
ATOM 3766 C C . THR A 1 499 ? 16.792 -1.583 2.749 1.00 90.62 499 THR A C 1
ATOM 3768 O O . THR A 1 499 ? 16.883 -2.417 3.648 1.00 90.62 499 THR A O 1
ATOM 3771 N N . ALA A 1 500 ? 17.784 -1.355 1.894 1.00 88.31 500 ALA A N 1
ATOM 3772 C CA . ALA A 1 500 ? 19.126 -1.909 2.030 1.00 88.31 500 ALA A CA 1
ATOM 3773 C C . ALA A 1 500 ? 20.154 -0.811 2.374 1.00 88.31 500 ALA A C 1
ATOM 3775 O O . ALA A 1 500 ? 19.872 0.373 2.163 1.00 88.31 500 ALA A O 1
ATOM 3776 N N . PRO A 1 501 ? 21.370 -1.163 2.844 1.00 87.38 501 PRO A N 1
ATOM 3777 C CA . PRO A 1 501 ? 22.409 -0.198 3.225 1.00 87.38 501 PRO A CA 1
ATOM 3778 C C . PRO A 1 501 ? 22.802 0.821 2.143 1.00 87.38 501 PRO A C 1
ATOM 3780 O O . PRO A 1 501 ? 23.297 1.896 2.466 1.00 87.38 501 PRO A O 1
ATOM 3783 N N . ASN A 1 502 ? 22.578 0.520 0.859 1.00 82.19 502 ASN A N 1
ATOM 3784 C CA . ASN A 1 502 ? 22.832 1.446 -0.251 1.00 82.19 502 ASN A CA 1
ATOM 3785 C C . ASN A 1 502 ? 21.674 2.438 -0.524 1.00 82.19 502 ASN A C 1
ATOM 3787 O O . ASN A 1 502 ? 21.731 3.192 -1.501 1.00 82.19 502 ASN A O 1
ATOM 3791 N N . GLY A 1 503 ? 20.612 2.415 0.287 1.00 85.12 503 GLY A N 1
ATOM 3792 C CA . GLY A 1 503 ? 19.394 3.210 0.117 1.00 85.12 503 GLY A CA 1
ATOM 3793 C C . GLY A 1 503 ? 18.418 2.692 -0.948 1.00 85.12 503 GLY A C 1
ATOM 3794 O O . GLY A 1 503 ? 17.405 3.341 -1.188 1.00 85.12 503 GLY A O 1
ATOM 3795 N N . GLY A 1 504 ? 18.696 1.554 -1.594 1.00 84.56 504 GLY A N 1
ATOM 3796 C CA . GLY A 1 504 ? 17.746 0.895 -2.492 1.00 84.56 504 GLY A CA 1
ATOM 3797 C C . GLY A 1 504 ? 16.576 0.290 -1.714 1.00 84.56 504 GLY A C 1
ATOM 3798 O O . GLY A 1 504 ? 16.744 -0.152 -0.573 1.00 84.56 504 GLY A O 1
ATOM 3799 N N . LEU A 1 505 ? 15.393 0.253 -2.328 1.00 86.81 505 LEU A N 1
ATOM 3800 C CA . LEU A 1 505 ? 14.205 -0.357 -1.736 1.00 86.81 505 LEU A CA 1
ATOM 3801 C C . LEU A 1 505 ? 14.071 -1.794 -2.248 1.00 86.81 505 LEU A C 1
ATOM 3803 O O . LEU A 1 505 ? 14.122 -2.053 -3.452 1.00 86.81 505 LEU A O 1
ATOM 3807 N N . ALA A 1 506 ? 13.868 -2.725 -1.324 1.00 88.12 506 ALA A N 1
ATOM 3808 C CA . ALA A 1 506 ? 13.519 -4.113 -1.623 1.00 88.12 506 ALA A CA 1
ATOM 3809 C C . ALA A 1 506 ? 12.028 -4.395 -1.385 1.00 88.12 506 ALA A C 1
ATOM 3811 O O . ALA A 1 506 ? 11.493 -5.355 -1.931 1.00 88.12 506 ALA A O 1
ATOM 3812 N N . ALA A 1 507 ? 11.340 -3.544 -0.618 1.00 89.62 507 ALA A N 1
ATOM 3813 C CA . ALA A 1 507 ? 9.885 -3.517 -0.590 1.00 89.62 507 ALA A CA 1
ATOM 3814 C C . ALA A 1 507 ? 9.361 -2.078 -0.545 1.00 89.62 507 ALA A C 1
ATOM 3816 O O . ALA A 1 507 ? 9.940 -1.214 0.122 1.00 89.62 507 ALA A O 1
ATOM 3817 N N . TRP A 1 508 ? 8.264 -1.821 -1.251 1.00 90.50 508 TRP A N 1
ATOM 3818 C CA . TRP A 1 508 ? 7.639 -0.502 -1.348 1.00 90.50 508 TRP A CA 1
ATOM 3819 C C . TRP A 1 508 ? 6.136 -0.611 -1.605 1.00 90.50 508 TRP A C 1
ATOM 3821 O O . TRP A 1 508 ? 5.666 -1.606 -2.160 1.00 90.50 508 TRP A O 1
ATOM 3831 N N . ARG A 1 509 ? 5.398 0.433 -1.215 1.00 89.44 509 ARG A N 1
ATOM 3832 C CA . ARG A 1 509 ? 3.982 0.628 -1.544 1.00 89.44 509 ARG A CA 1
ATOM 3833 C C . ARG A 1 509 ? 3.806 1.876 -2.401 1.00 89.44 509 ARG A C 1
ATOM 3835 O O . ARG A 1 509 ? 4.342 2.913 -2.038 1.00 89.44 509 ARG A O 1
ATOM 3842 N N . ALA A 1 510 ? 3.022 1.809 -3.471 1.00 87.44 510 ALA A N 1
ATOM 3843 C CA . ALA A 1 510 ? 2.503 2.987 -4.170 1.00 87.44 510 ALA A CA 1
ATOM 3844 C C . ALA A 1 510 ? 0.969 2.992 -4.132 1.00 87.44 510 ALA A C 1
ATOM 3846 O O . ALA A 1 510 ? 0.346 1.932 -4.044 1.00 87.44 510 ALA A O 1
ATOM 3847 N N . SER A 1 511 ? 0.376 4.181 -4.214 1.00 83.88 511 SER A N 1
ATOM 3848 C CA . SER A 1 511 ? -1.076 4.377 -4.199 1.00 83.88 511 SER A CA 1
ATOM 3849 C C . SER A 1 511 ? -1.545 4.955 -5.532 1.00 83.88 511 SER A C 1
ATOM 3851 O O . SER A 1 511 ? -1.005 5.958 -5.991 1.00 83.88 511 SER A O 1
ATOM 3853 N N . TYR A 1 512 ? -2.562 4.342 -6.130 1.00 75.69 512 TYR A N 1
ATOM 3854 C CA . TYR A 1 512 ? -3.150 4.723 -7.412 1.00 75.69 512 TYR A CA 1
ATOM 3855 C C . TYR A 1 512 ? -4.564 5.230 -7.163 1.00 75.69 512 TYR A C 1
ATOM 3857 O O . TYR A 1 512 ? -5.495 4.456 -6.943 1.00 75.69 512 TYR A O 1
ATOM 3865 N N . TRP A 1 513 ? -4.715 6.551 -7.132 1.00 62.16 513 TRP A N 1
ATOM 3866 C CA . TRP A 1 513 ? -6.019 7.193 -7.021 1.00 62.16 513 TRP A CA 1
ATOM 3867 C C . TRP A 1 513 ? -6.020 8.528 -7.769 1.00 62.16 513 TRP A C 1
ATOM 3869 O O . TRP A 1 513 ? -5.079 9.309 -7.602 1.00 62.16 513 TRP A O 1
ATOM 3879 N N . PRO A 1 514 ? -7.050 8.832 -8.575 1.00 46.47 514 PRO A N 1
ATOM 3880 C CA . PRO A 1 514 ? -7.163 10.129 -9.226 1.00 46.47 514 PRO A CA 1
ATOM 3881 C C . PRO A 1 514 ? -7.530 11.209 -8.194 1.00 46.47 514 PRO A C 1
ATOM 3883 O O . PRO A 1 514 ? -8.670 11.280 -7.743 1.00 46.47 514 PRO A O 1
ATOM 3886 N N . ASN A 1 515 ? -6.565 12.067 -7.847 1.00 39.41 515 ASN A N 1
ATOM 3887 C CA . ASN A 1 515 ? -6.702 13.234 -6.960 1.00 39.41 515 ASN A CA 1
ATOM 3888 C C . ASN A 1 515 ? -7.310 12.967 -5.562 1.00 39.41 515 ASN A C 1
ATOM 3890 O O . ASN A 1 515 ? -8.475 13.296 -5.321 1.00 39.41 515 ASN A O 1
ATOM 3894 N N . PRO A 1 516 ? -6.525 12.480 -4.587 1.00 40.78 516 PRO A N 1
ATOM 3895 C CA . PRO A 1 516 ? -6.856 12.638 -3.178 1.00 40.78 516 PRO A CA 1
ATOM 3896 C C . PRO A 1 516 ? -6.329 13.987 -2.638 1.00 40.78 516 PRO A C 1
ATOM 3898 O O . PRO A 1 516 ? -5.119 14.210 -2.651 1.00 40.78 516 PRO A O 1
ATOM 3901 N N . PRO A 1 517 ? -7.165 14.868 -2.058 1.00 34.53 517 PRO A N 1
ATOM 3902 C CA . PRO A 1 517 ? -6.750 15.503 -0.810 1.00 34.53 517 PRO A CA 1
ATOM 3903 C C . PRO A 1 517 ? -6.509 14.382 0.220 1.00 34.53 517 PRO A C 1
ATOM 3905 O O . PRO A 1 517 ? -7.322 13.460 0.332 1.00 34.53 517 PRO A O 1
ATOM 3908 N N . GLU A 1 518 ? -5.366 14.399 0.906 1.00 36.34 518 GLU A N 1
ATOM 3909 C CA . GLU A 1 518 ? -4.967 13.318 1.822 1.00 36.34 518 GLU A CA 1
ATOM 3910 C C . GLU A 1 518 ? -5.950 13.113 2.999 1.00 36.34 518 GLU A C 1
ATOM 3912 O O . GLU A 1 518 ? -6.597 14.079 3.412 1.00 36.34 518 GLU A O 1
ATOM 3917 N N . PRO A 1 519 ? -6.004 11.914 3.626 1.00 45.78 519 PRO A N 1
ATOM 3918 C CA . PRO A 1 519 ? -5.393 10.638 3.227 1.00 45.78 519 PRO A CA 1
ATOM 3919 C C . PRO A 1 519 ? -6.441 9.529 2.965 1.00 45.78 519 PRO A C 1
ATOM 3921 O O . PRO A 1 519 ? -6.843 8.801 3.872 1.00 45.78 519 PRO A O 1
ATOM 3924 N N . ALA A 1 520 ? -6.855 9.347 1.706 1.00 38.38 520 ALA A N 1
ATOM 3925 C CA . ALA A 1 520 ? -7.807 8.297 1.320 1.00 38.38 520 ALA A CA 1
ATOM 3926 C C . ALA A 1 520 ? -7.165 6.917 1.056 1.00 38.38 520 ALA A C 1
ATOM 3928 O O . ALA A 1 520 ? -6.029 6.814 0.586 1.00 38.38 520 ALA A O 1
ATOM 3929 N N . LEU A 1 521 ? -7.935 5.842 1.281 1.00 40.88 521 LEU A N 1
ATOM 3930 C CA . LEU A 1 521 ? -7.602 4.474 0.854 1.00 40.88 521 LEU A CA 1
ATOM 3931 C C . LEU A 1 521 ? -7.732 4.332 -0.676 1.00 40.88 521 LEU A C 1
ATOM 3933 O O . LEU A 1 521 ? -8.706 3.784 -1.186 1.00 40.88 521 LEU A O 1
ATOM 3937 N N . GLY A 1 522 ? -6.742 4.851 -1.403 1.00 44.03 522 GLY A N 1
ATOM 3938 C CA . GLY A 1 522 ? -6.557 4.594 -2.833 1.00 44.03 522 GLY A CA 1
ATOM 3939 C C . GLY A 1 522 ? -6.071 3.169 -3.125 1.00 44.03 522 GLY A C 1
ATOM 3940 O O . GLY A 1 522 ? -5.589 2.478 -2.222 1.00 44.03 522 GLY A O 1
ATOM 3941 N N . GLY A 1 523 ? -6.144 2.748 -4.394 1.00 44.09 523 GLY A N 1
ATOM 3942 C CA . GLY A 1 523 ? -5.713 1.413 -4.823 1.00 44.09 523 GLY A CA 1
ATOM 3943 C C . GLY A 1 523 ? -4.242 1.167 -4.496 1.00 44.09 523 GLY A C 1
ATOM 3944 O O . GLY A 1 523 ? -3.376 1.963 -4.863 1.00 44.09 523 GLY A O 1
ATOM 3945 N N . GLY A 1 524 ? -3.951 0.107 -3.742 1.00 57.03 524 GLY A N 1
ATOM 3946 C CA . GLY A 1 524 ? -2.627 -0.130 -3.171 1.00 57.03 524 GLY A CA 1
ATOM 3947 C C . GLY A 1 524 ? -1.806 -1.124 -3.980 1.00 57.03 524 GLY A C 1
ATOM 3948 O O . GLY A 1 524 ? -2.189 -2.281 -4.112 1.00 57.03 524 GLY A O 1
ATOM 3949 N N . TYR A 1 525 ? -0.634 -0.716 -4.455 1.00 67.62 525 TYR A N 1
ATOM 3950 C CA . TYR A 1 525 ? 0.354 -1.624 -5.028 1.00 67.62 525 TYR A CA 1
ATOM 3951 C C . TYR A 1 525 ? 1.480 -1.867 -4.027 1.00 67.62 525 TYR A C 1
ATOM 3953 O O . TYR A 1 525 ? 2.127 -0.907 -3.619 1.00 67.62 525 TYR A O 1
ATOM 3961 N N . ILE A 1 526 ? 1.745 -3.118 -3.655 1.00 71.88 526 ILE A N 1
ATOM 3962 C CA . ILE A 1 526 ? 2.856 -3.506 -2.776 1.00 71.88 526 ILE A CA 1
ATOM 3963 C C . ILE A 1 526 ? 3.783 -4.447 -3.543 1.00 71.88 526 ILE A C 1
ATOM 3965 O O . ILE A 1 526 ? 3.342 -5.486 -4.021 1.00 71.88 526 ILE A O 1
ATOM 3969 N N . SER A 1 527 ? 5.071 -4.111 -3.619 1.00 68.38 527 SER A N 1
ATOM 3970 C CA . SER A 1 527 ? 6.112 -4.970 -4.199 1.00 68.38 527 SER A CA 1
ATOM 3971 C C . SER A 1 527 ? 7.068 -5.451 -3.115 1.00 68.38 527 SER A C 1
ATOM 3973 O O . SER A 1 527 ? 7.475 -4.645 -2.277 1.00 68.38 527 SER A O 1
ATOM 3975 N N . ALA A 1 528 ? 7.503 -6.712 -3.175 1.00 50.47 528 ALA A N 1
ATOM 3976 C CA . ALA A 1 528 ? 8.594 -7.234 -2.348 1.00 50.47 528 ALA A CA 1
ATOM 3977 C C . ALA A 1 528 ? 9.539 -8.152 -3.150 1.00 50.47 528 ALA A C 1
ATOM 3979 O O . ALA A 1 528 ? 9.124 -9.202 -3.648 1.00 50.47 528 ALA A O 1
ATOM 3980 N N . SER A 1 529 ? 10.824 -7.783 -3.237 1.00 47.78 529 SER A N 1
ATOM 3981 C CA . SER A 1 529 ? 11.859 -8.585 -3.895 1.00 47.78 529 SER A CA 1
ATOM 3982 C C . SER A 1 529 ? 12.607 -9.484 -2.901 1.00 47.78 529 SER A C 1
ATOM 3984 O O . SER A 1 529 ? 13.376 -9.050 -2.037 1.00 47.78 529 SER A O 1
ATOM 3986 N N . ARG A 1 530 ? 12.392 -10.797 -3.035 1.00 42.00 530 ARG A N 1
ATOM 3987 C CA . ARG A 1 530 ? 13.129 -11.847 -2.320 1.00 42.00 530 ARG A CA 1
ATOM 3988 C C . ARG A 1 530 ? 13.319 -13.038 -3.250 1.00 42.00 530 ARG A C 1
ATOM 3990 O O . ARG A 1 530 ? 12.354 -13.555 -3.800 1.00 42.00 530 ARG A O 1
ATOM 3997 N N . ARG A 1 531 ? 14.563 -13.497 -3.406 1.00 35.56 531 ARG A N 1
ATOM 3998 C CA . ARG A 1 531 ? 14.876 -14.697 -4.194 1.00 35.56 531 ARG A CA 1
ATOM 3999 C C . ARG A 1 531 ? 14.508 -15.945 -3.389 1.00 35.56 531 ARG A C 1
ATOM 4001 O O . ARG A 1 531 ? 15.150 -16.226 -2.379 1.00 35.56 531 ARG A O 1
ATOM 4008 N N . LEU A 1 532 ? 13.493 -16.690 -3.820 1.00 40.78 532 LEU A N 1
ATOM 4009 C CA . LEU A 1 532 ? 12.954 -17.844 -3.084 1.00 40.78 532 LEU A CA 1
ATOM 4010 C C . LEU A 1 532 ? 13.604 -19.172 -3.520 1.00 40.78 532 LEU A C 1
ATOM 4012 O O . LEU A 1 532 ? 12.927 -20.077 -3.992 1.00 40.78 532 LEU A O 1
ATOM 4016 N N . ASN A 1 533 ? 14.923 -19.300 -3.344 1.00 31.56 533 ASN A N 1
ATOM 4017 C CA . ASN A 1 533 ? 15.689 -20.484 -3.761 1.00 31.56 533 ASN A CA 1
ATOM 4018 C C . ASN A 1 533 ? 15.799 -21.568 -2.658 1.00 31.56 533 ASN A C 1
ATOM 4020 O O . ASN A 1 533 ? 16.836 -21.635 -2.000 1.00 31.56 533 ASN A O 1
ATOM 4024 N N . ALA A 1 534 ? 14.799 -22.444 -2.485 1.00 25.14 534 ALA A N 1
ATOM 4025 C CA . ALA A 1 534 ? 14.972 -23.779 -1.868 1.00 25.14 534 ALA A CA 1
ATOM 4026 C C . ALA A 1 534 ? 13.705 -24.659 -1.981 1.00 25.14 534 ALA A C 1
ATOM 4028 O O . ALA A 1 534 ? 12.596 -24.137 -1.846 1.00 25.14 534 ALA A O 1
ATOM 4029 N N . PRO A 1 535 ? 13.830 -25.998 -2.093 1.00 27.89 535 PRO A N 1
ATOM 4030 C CA . PRO A 1 535 ? 12.779 -26.925 -1.677 1.00 27.89 535 PRO A CA 1
ATOM 4031 C C . PRO A 1 535 ? 12.742 -26.980 -0.139 1.00 27.89 535 PRO A C 1
ATOM 4033 O O . PRO A 1 535 ? 13.269 -27.898 0.485 1.00 27.89 535 PRO A O 1
ATOM 4036 N N . GLY A 1 536 ? 12.174 -25.945 0.480 1.00 23.77 536 GLY A N 1
ATOM 4037 C CA . GLY A 1 536 ? 12.097 -25.825 1.933 1.00 23.77 536 GLY A CA 1
ATOM 4038 C C . GLY A 1 536 ? 11.642 -24.442 2.392 1.00 23.77 536 GLY A C 1
ATOM 4039 O O . GLY A 1 536 ? 12.397 -23.483 2.293 1.00 23.77 536 GLY A O 1
ATOM 4040 N N . PHE A 1 537 ? 10.425 -24.392 2.940 1.00 25.23 537 PHE A N 1
ATOM 4041 C CA . PHE A 1 537 ? 9.886 -23.375 3.855 1.00 25.23 537 PHE A CA 1
ATOM 4042 C C . PHE A 1 537 ? 10.055 -21.889 3.482 1.00 25.23 537 PHE A C 1
ATOM 4044 O O . PHE A 1 537 ? 11.088 -21.256 3.713 1.00 25.23 537 PHE A O 1
ATOM 4051 N N . VAL A 1 538 ? 8.946 -21.270 3.066 1.00 24.09 538 VAL A N 1
ATOM 4052 C CA . VAL A 1 538 ? 8.802 -19.808 3.065 1.00 24.09 538 VAL A CA 1
ATOM 4053 C C . VAL A 1 538 ? 8.687 -19.324 4.517 1.00 24.09 538 VAL A C 1
ATOM 4055 O O . VAL A 1 538 ? 7.597 -19.270 5.076 1.00 24.09 538 VAL A O 1
ATOM 4058 N N . ARG A 1 539 ? 9.816 -18.965 5.145 1.00 23.67 539 ARG A N 1
ATOM 4059 C CA . ARG A 1 539 ? 9.799 -18.233 6.423 1.00 23.67 539 ARG A CA 1
ATOM 4060 C C . ARG A 1 539 ? 9.327 -16.800 6.207 1.00 23.67 539 ARG A C 1
ATOM 4062 O O . ARG A 1 539 ? 10.091 -15.961 5.713 1.00 23.67 539 ARG A O 1
ATOM 4069 N N . VAL A 1 540 ? 8.099 -16.540 6.633 1.00 23.98 540 VAL A N 1
ATOM 4070 C CA . VAL A 1 540 ? 7.600 -15.227 7.035 1.00 23.98 540 VAL A CA 1
ATOM 4071 C C . VAL A 1 540 ? 7.069 -15.436 8.455 1.00 23.98 540 VAL A C 1
ATOM 4073 O O . VAL A 1 540 ? 6.125 -16.197 8.641 1.00 23.98 540 VAL A O 1
ATOM 4076 N N . PHE A 1 541 ? 7.739 -14.811 9.432 1.00 26.59 541 PHE A N 1
ATOM 4077 C CA . PHE A 1 541 ? 7.644 -15.087 10.879 1.00 26.59 541 PHE A CA 1
ATOM 4078 C C . PHE A 1 541 ? 8.240 -16.457 11.300 1.00 26.59 541 PHE A C 1
ATOM 4080 O O . PHE A 1 541 ? 8.422 -17.353 10.480 1.00 26.59 541 PHE A O 1
ATOM 4087 N N . ASP A 1 542 ? 8.645 -16.597 12.562 1.00 24.38 542 ASP A N 1
ATOM 4088 C CA . ASP A 1 542 ? 9.355 -17.774 13.110 1.00 24.38 542 ASP A CA 1
ATOM 4089 C C . ASP A 1 542 ? 8.507 -18.396 14.250 1.00 24.38 542 ASP A C 1
ATOM 4091 O O . ASP A 1 542 ? 7.557 -17.769 14.711 1.00 24.38 542 ASP A O 1
ATOM 4095 N N . ALA A 1 543 ? 8.725 -19.626 14.728 1.00 23.11 543 ALA A N 1
ATOM 4096 C CA . ALA A 1 543 ? 9.998 -20.323 14.951 1.00 23.11 543 ALA A CA 1
ATOM 4097 C C . ALA A 1 543 ? 9.958 -21.824 14.531 1.00 23.11 543 ALA A C 1
ATOM 4099 O O . ALA A 1 543 ? 8.941 -22.278 14.005 1.00 23.11 543 ALA A O 1
ATOM 4100 N N . PRO A 1 544 ? 11.049 -22.613 14.677 1.00 28.30 544 PRO A N 1
ATOM 4101 C CA . PRO A 1 544 ? 11.171 -23.904 13.998 1.00 28.30 544 PRO A CA 1
ATOM 4102 C C . PRO A 1 544 ? 10.539 -25.074 14.767 1.00 28.30 544 PRO A C 1
ATOM 4104 O O . PRO A 1 544 ? 10.741 -25.212 15.971 1.00 28.30 544 PRO A O 1
ATOM 4107 N N . VAL A 1 545 ? 9.900 -25.998 14.039 1.00 23.88 545 VAL A N 1
ATOM 4108 C CA . VAL A 1 545 ? 9.523 -27.336 14.533 1.00 23.88 545 VAL A CA 1
ATOM 4109 C C . VAL A 1 545 ? 9.870 -28.396 13.479 1.00 23.88 545 VAL A C 1
ATOM 4111 O O . VAL A 1 545 ? 9.710 -28.171 12.280 1.00 23.88 545 VAL A O 1
ATOM 4114 N N . SER A 1 546 ? 10.372 -29.546 13.937 1.00 26.88 546 SER A N 1
ATOM 4115 C CA . SER A 1 546 ? 10.667 -30.729 13.117 1.00 26.88 546 SER A CA 1
ATOM 4116 C C . SER A 1 546 ? 9.452 -31.663 13.047 1.00 26.88 546 SER A C 1
ATOM 4118 O O . SER A 1 546 ? 8.762 -31.859 14.046 1.00 26.88 546 SER A O 1
ATOM 4120 N N . LEU A 1 547 ? 9.200 -32.267 11.885 1.00 25.56 547 LEU A N 1
ATOM 4121 C CA . LEU A 1 547 ? 8.045 -33.138 11.633 1.00 25.56 547 LEU A CA 1
ATOM 4122 C C . LEU A 1 547 ? 8.232 -34.537 12.254 1.00 25.56 547 LEU A C 1
ATOM 4124 O O . LEU A 1 547 ? 8.693 -35.448 11.567 1.00 25.56 547 LEU A O 1
ATOM 4128 N N . ALA A 1 548 ? 7.880 -34.717 13.535 1.00 27.73 548 ALA A N 1
ATOM 4129 C CA . ALA A 1 548 ? 7.898 -36.041 14.182 1.00 27.73 548 ALA A CA 1
ATOM 4130 C C . ALA A 1 548 ? 6.947 -36.261 15.388 1.00 27.73 548 ALA A C 1
ATOM 4132 O O . ALA A 1 548 ? 6.986 -37.351 15.953 1.00 27.73 548 ALA A O 1
ATOM 4133 N N . ASP A 1 549 ? 6.105 -35.300 15.800 1.00 27.88 549 ASP A N 1
ATOM 4134 C CA . ASP A 1 549 ? 5.254 -35.447 17.002 1.00 27.88 549 ASP A CA 1
ATOM 4135 C C . ASP A 1 549 ? 3.757 -35.148 16.729 1.00 27.88 549 ASP A C 1
ATOM 4137 O O . ASP A 1 549 ? 3.422 -34.017 16.360 1.00 27.88 549 ASP A O 1
ATOM 4141 N N . PRO A 1 550 ? 2.839 -36.123 16.909 1.00 28.95 550 PRO A N 1
ATOM 4142 C CA . PRO A 1 550 ? 1.394 -35.917 16.766 1.00 28.95 550 PRO A CA 1
ATOM 4143 C C . PRO A 1 550 ? 0.748 -35.021 17.837 1.00 28.95 550 PRO A C 1
ATOM 4145 O O . PRO A 1 550 ? -0.346 -34.511 17.603 1.00 28.95 550 PRO A O 1
ATOM 4148 N N . ALA A 1 551 ? 1.382 -34.804 18.995 1.00 27.06 551 ALA A N 1
ATOM 4149 C CA . ALA A 1 551 ? 0.782 -34.078 20.122 1.00 27.06 551 ALA A CA 1
ATOM 4150 C C . ALA A 1 551 ? 0.736 -32.542 19.944 1.00 27.06 551 ALA A C 1
ATOM 4152 O O . ALA A 1 551 ? 0.232 -31.833 20.815 1.00 27.06 551 ALA A O 1
ATOM 4153 N N . LEU A 1 552 ? 1.253 -32.010 18.828 1.00 29.02 552 LEU A N 1
ATOM 4154 C CA . LEU A 1 552 ? 1.437 -30.570 18.597 1.00 29.02 552 LEU A CA 1
ATOM 4155 C C . LEU A 1 552 ? 0.711 -30.012 17.357 1.00 29.02 552 LEU A C 1
ATOM 4157 O O . LEU A 1 552 ? 1.117 -28.998 16.791 1.00 29.02 552 LEU A O 1
ATOM 4161 N N . GLN A 1 553 ? -0.442 -30.587 16.995 1.00 29.27 553 GLN A N 1
ATOM 4162 C CA . GLN A 1 553 ? -1.361 -29.979 16.012 1.00 29.27 553 GLN A CA 1
ATOM 4163 C C . GLN A 1 553 ? -1.933 -28.608 16.450 1.00 29.27 553 GLN A C 1
ATOM 4165 O O . GLN A 1 553 ? -2.477 -27.878 15.626 1.00 29.27 553 GLN A O 1
ATOM 4170 N N . ALA A 1 554 ? -1.794 -28.223 17.725 1.00 28.95 554 ALA A N 1
ATOM 4171 C CA . ALA A 1 554 ? -2.412 -27.022 18.298 1.00 28.95 554 ALA A CA 1
ATOM 4172 C C . ALA A 1 554 ? -1.588 -25.715 18.188 1.00 28.95 554 ALA A C 1
ATOM 4174 O O . ALA A 1 554 ? -2.097 -24.655 18.547 1.00 28.95 554 ALA A O 1
ATOM 4175 N N . ALA A 1 555 ? -0.329 -25.751 17.725 1.00 26.78 555 ALA A N 1
ATOM 4176 C CA . ALA A 1 555 ? 0.588 -24.599 17.822 1.00 26.78 555 ALA A CA 1
ATOM 4177 C C . ALA A 1 555 ? 0.764 -23.764 16.533 1.00 26.78 555 ALA A C 1
ATOM 4179 O O . ALA A 1 555 ? 1.329 -22.673 16.583 1.00 26.78 555 ALA A O 1
ATOM 4180 N N . SER A 1 556 ? 0.257 -24.216 15.383 1.00 26.55 556 SER A N 1
ATOM 4181 C CA . SER A 1 556 ? 0.468 -23.559 14.074 1.00 26.55 556 SER A CA 1
ATOM 4182 C C . SER A 1 556 ? -0.488 -22.386 13.776 1.00 26.55 556 SER A C 1
ATOM 4184 O O . SER A 1 556 ? -0.619 -21.969 12.628 1.00 26.55 556 SER A O 1
ATOM 4186 N N . LEU A 1 557 ? -1.200 -21.868 14.784 1.00 27.92 557 LEU A N 1
ATOM 4187 C CA . LEU A 1 557 ? -2.436 -21.089 14.600 1.00 27.92 557 LEU A CA 1
ATOM 4188 C C . LEU A 1 557 ? -2.340 -19.573 14.838 1.00 27.92 557 LEU A C 1
ATOM 4190 O O . LEU A 1 557 ? -3.350 -18.876 14.759 1.00 27.92 557 LEU A O 1
ATOM 4194 N N . LEU A 1 558 ? -1.148 -19.031 15.100 1.00 27.50 558 LEU A N 1
ATOM 4195 C CA . LEU A 1 558 ? -1.025 -17.681 15.670 1.00 27.50 558 LEU A CA 1
ATOM 4196 C C . LEU A 1 558 ? -0.955 -16.505 14.671 1.00 27.50 558 LEU A C 1
ATOM 4198 O O . LEU A 1 558 ? -0.895 -15.364 15.115 1.00 27.50 558 LEU A O 1
ATOM 4202 N N . VAL A 1 559 ? -0.966 -16.737 13.349 1.00 28.58 559 VAL A N 1
ATOM 4203 C CA . VAL A 1 559 ? -0.907 -15.636 12.348 1.00 28.58 559 VAL A CA 1
ATOM 4204 C C . VAL A 1 559 ? -2.045 -15.674 11.316 1.00 28.58 559 VAL A C 1
ATOM 4206 O O . VAL A 1 559 ? -2.494 -14.618 10.880 1.00 28.58 559 VAL A O 1
ATOM 4209 N N . ALA A 1 560 ? -2.627 -16.840 11.010 1.00 26.77 560 ALA A N 1
ATOM 4210 C CA . ALA A 1 560 ? -3.901 -16.895 10.276 1.00 26.77 560 ALA A CA 1
ATOM 4211 C C . ALA A 1 560 ? -5.070 -16.294 11.095 1.00 26.77 560 ALA A C 1
ATOM 4213 O O . ALA A 1 560 ? -5.982 -15.677 10.543 1.00 26.77 560 ALA A O 1
ATOM 4214 N N . GLY A 1 561 ? -4.999 -16.399 12.430 1.00 28.23 561 GLY A N 1
ATOM 4215 C CA . GLY A 1 561 ? -6.023 -15.916 13.363 1.00 28.23 561 GLY A CA 1
ATOM 4216 C C . GLY A 1 561 ? -6.180 -14.392 13.478 1.00 28.23 561 GLY A C 1
ATOM 4217 O O . GLY A 1 561 ? -7.076 -13.950 14.190 1.00 28.23 561 GLY A O 1
ATOM 4218 N N . GLN A 1 562 ? -5.359 -13.581 12.795 1.00 28.97 562 GLN A N 1
ATOM 4219 C CA . GLN A 1 562 ? -5.571 -12.126 12.694 1.00 28.97 562 GLN A CA 1
ATOM 4220 C C . GLN A 1 562 ? -6.203 -11.672 11.366 1.00 28.97 562 GLN A C 1
ATOM 4222 O O . GLN A 1 562 ? -6.395 -10.473 11.173 1.00 28.97 562 GLN A O 1
ATOM 4227 N N . MET A 1 563 ? -6.594 -12.600 10.480 1.00 28.28 563 MET A N 1
ATOM 4228 C CA . MET A 1 563 ? -7.465 -12.281 9.336 1.00 28.28 563 MET A CA 1
ATOM 4229 C C . MET A 1 563 ? -8.688 -13.192 9.161 1.00 28.28 563 MET A C 1
ATOM 4231 O O . MET A 1 563 ? -9.637 -12.744 8.524 1.00 28.28 563 MET A O 1
ATOM 4235 N N . LEU A 1 564 ? -8.739 -14.404 9.737 1.00 28.69 564 LEU A N 1
ATOM 4236 C CA . LEU A 1 564 ? -9.938 -15.260 9.678 1.00 28.69 564 LEU A CA 1
ATOM 4237 C C . LEU A 1 564 ? -10.245 -15.957 11.018 1.00 28.69 564 LEU A C 1
ATOM 4239 O O . LEU A 1 564 ? -9.408 -16.663 11.581 1.00 28.69 564 LEU A O 1
ATOM 4243 N N . GLY A 1 565 ? -11.477 -15.766 11.504 1.00 24.61 565 GLY A N 1
ATOM 4244 C CA . GLY A 1 565 ? -12.046 -16.442 12.676 1.00 24.61 565 GLY A CA 1
ATOM 4245 C C . GLY A 1 565 ? -12.710 -17.783 12.325 1.00 24.61 565 GLY A C 1
ATOM 4246 O O . GLY A 1 565 ? -13.270 -17.948 11.248 1.00 24.61 565 GLY A O 1
ATOM 4247 N N . TRP A 1 566 ? -12.612 -18.739 13.248 1.00 29.14 566 TRP A N 1
ATOM 4248 C CA . TRP A 1 566 ? -12.801 -20.189 13.074 1.00 29.14 566 TRP A CA 1
ATOM 4249 C C . TRP A 1 566 ? -14.236 -20.762 13.012 1.00 29.14 566 TRP A C 1
ATOM 4251 O O . TRP A 1 566 ? -15.142 -20.263 13.668 1.00 29.14 566 TRP A O 1
ATOM 4261 N N . TYR A 1 567 ? -14.346 -21.944 12.384 1.00 25.45 567 TYR A N 1
ATOM 4262 C CA . TYR A 1 567 ? -15.230 -23.091 12.708 1.00 25.45 567 TYR A CA 1
ATOM 4263 C C . TYR A 1 567 ? -14.651 -24.345 11.995 1.00 25.45 567 TYR A C 1
ATOM 4265 O O . TYR A 1 567 ? -14.011 -24.189 10.963 1.00 25.45 567 TYR A O 1
ATOM 4273 N N . SER A 1 568 ? -14.782 -25.611 12.417 1.00 28.62 568 SER A N 1
ATOM 4274 C CA . SER A 1 568 ? -15.392 -26.273 13.588 1.00 28.62 568 SER A CA 1
ATOM 4275 C C . SER A 1 568 ? -14.640 -27.602 13.832 1.00 28.62 568 SER A C 1
ATOM 4277 O O . SER A 1 568 ? -14.134 -28.167 12.864 1.00 28.62 568 SER A O 1
ATOM 4279 N N . GLY A 1 569 ? -14.576 -28.141 15.055 1.00 25.09 569 GLY A N 1
ATOM 4280 C CA . GLY A 1 569 ? -13.891 -29.422 15.321 1.00 25.09 569 GLY A CA 1
ATOM 4281 C C . GLY A 1 569 ? -14.737 -30.431 16.098 1.00 25.09 569 GLY A C 1
ATOM 4282 O O . GLY A 1 569 ? -15.739 -30.043 16.689 1.00 25.09 569 GLY A O 1
ATOM 4283 N N . GLN A 1 570 ? -14.289 -31.694 16.146 1.00 24.33 570 GLN A N 1
ATOM 4284 C CA . GLN A 1 570 ? -14.417 -32.612 17.295 1.00 24.33 570 GLN A CA 1
ATOM 4285 C C . GLN A 1 570 ? -13.316 -33.690 17.251 1.00 24.33 570 GLN A C 1
ATOM 4287 O O . GLN A 1 570 ? -12.811 -34.025 16.181 1.00 24.33 570 GLN A O 1
ATOM 4292 N N . ALA A 1 571 ? -12.930 -34.170 18.436 1.00 25.66 571 ALA A N 1
ATOM 4293 C CA . ALA A 1 571 ? -11.788 -35.055 18.705 1.00 25.66 571 ALA A CA 1
ATOM 4294 C C . ALA A 1 571 ? -12.252 -36.512 19.007 1.00 25.66 571 ALA A C 1
ATOM 4296 O O . ALA A 1 571 ? -13.446 -36.791 18.839 1.00 25.66 571 ALA A O 1
ATOM 4297 N N . PRO A 1 572 ? -11.371 -37.466 19.385 1.00 34.72 572 PRO A N 1
ATOM 4298 C CA . PRO A 1 572 ? -10.608 -37.414 20.649 1.00 34.72 572 PRO A CA 1
ATOM 4299 C C . PRO A 1 572 ? -9.099 -37.181 20.494 1.00 34.72 572 PRO A C 1
ATOM 4301 O O . PRO A 1 572 ? -8.504 -37.775 19.569 1.00 34.72 572 PRO A O 1
#

Secondary structure (DSSP, 8-state):
--------------HHHHHHHHHHHHHHHHHHHHHHHHHHHHHHHHHHHHHHHHHHHHHHHHHHHHHHHHHH-EEEEEEEETTEEEEEEEEE-TTHHHHHHHHHHHHHHHTTT--EEEEEEEEEEEEETTEEEEEEEEEEEE------TT------EEEEEEE-----S--TT-S-TT----PPPPSSSS-TT---EES-SS-SSPPPTT-EEEEEEEEEESS-EEEEEEEEEESEEEEEETTEEEEEEETT--EEEEEEE-SEEEEEEEEEE----TT--S----EEEEEEE-TT--EEEE---S---SS-PPP-TTS--S-S--S--EEEEE--TTS--SS-S-HHHHHHHHHHTTPEEE-TTTHHHHHHHH-STTTGGGEEEEESSSSEETTT-SSSSTTSHHHHHHHTT-EEEEESSPTTSEEEETTTEEEE--HHHHHHHH-EEE-SS--PPS-EEEEE-HHHHHTT--SS-EEE--B-EEESSTT---EEEEE-TTS-EEEEEEEE-S-PSS---PEEEEEE-----SSS---SS-----S--GGGTTSS-TTGGGT---------

pLDDT: mean 71.91, std 21.91, range [23.11, 98.31]

Foldseek 3Di:
DDDDDDDDPDDDDDVVVVVVVVVVVVVVVVVVVVVVVVVVVVVVVVVVVVVVVVVLVLLQVQLLVLLVQLLVQFDFDFDDDPNDTPDTDRDRPPPRSVVSSVVSSVVSVVVPPFPFDDKDWDWDFDDDPPDTFTKIKIWTWGFPPPPDPPPDDTDIDIDIHIHGNCPPDDDVPPDPPVDPPQDPPPDCPVPVQWDKAKLDDPPPDQQWAQDKDKWKFKFFAQFWFWKKKKKFKAAKKWKDKQLDTFDIDGPGDIDMGIDTGGGTMMMIMIIFHHHADVPRPRRDIIIMWMWMATPVRHTRDIHHYPPPPDDDDDDPCRTPSPPPCPVPQAAAEEDEPQAAADQLPCLPVVRVVVVVVPHHYDYLVCVLVSLQVQLALVRLLRHEYEYSGQAHECSQPVDLALPGSVNSSQQSLHAYEYEADDHQQWYIYGNHDIDGPHQSSCCHHPQKHFPPPPQDDFWFWKAFDPVLVSVLQDGHTDTFRFGRIDGNDPPWDWAAGIAGPVRGGQKTKTFRYDDDPDDHSGHIYIYHHDRPDDPDDDDRDDDDDDPDDPVPPPPPPDPSCVPDDDDDDDDD

Sequence (572 aa):
MARFLSLPKAGGLPDRAMSLVRQERGAVLLTFILFLTTLLLVASLVVDLGRVHLARAQVQSKLDAAALAGAQQVLVREWRIGGRLVCALVEIDPLQGPVIARQTWDENLALSGLGLETVSWHSYLEPAPHARVLRVRAQVRLRIGAWGVLGFPWASWTAQAEAEPRQRAENPFTGPVFAQALRPLPGGWPAPAAEWVWNFPRAEVTAPSGWPVTFVRVFELAGPARVTFHVSGDDDFVLWVNGQSIVSGSRPEVRSADLDLWRGRHAVAVQVTNRPGPGAPAANPAGMILAAYDDQGSLLFHSRGNLSSAAGRPADASWDWSSYSPPHPDWAVYADSGFSGSWVSNPLALAGYLQDAGFTLVGGAALGAWLQDRASAERGPRSLLVFAQDVVPESAASSPSPTAPVRRFLDAGGSVLWLGDVPFFYMGRPGGTRVTWGLPGLQGVLGVLDDGSRWAATGQAVVPTAAGAGYGLGAAPWWGTPASWRALHGDLWAQPLATAPNGGLAAWRASYWPNPPEPALGGGYISASRRLNAPGFVRVFDAPVSLADPALQAASLLVAGQMLGWYSGQAP

Radius of gyration: 33.88 Å; chains: 1; bounding box: 89×91×131 Å